Protein AF-A0A202E0D5-F1 (afdb_monomer_lite)

Secondary structure (DSSP, 8-state):
-----------------PPPPSEEEEEEEGGGTEEEEEEEEEEEEPSEEEEEEEE-TTS-B-GGG-EEEESSSTTTEEEEEEE--TT-SSEEEEEEEESS-EEEEEEEEEEE-SEEEEEEEEEEE-TTSSEEEEEEEEEEEE-SSS-EEEEEEEEEES----SS-HHHHHTPPPTTS-TTTHHHHHHHHHHHHHHHGGGSSS-------------------------------------TT-EEEEPSS-EEE-TTEEEEEEEEEEEEEE-EEEEEEEEEETTEEEEEEEEEEESSTTTT--SSPBPSEEEEEEEE-STT--EEEEEEEEE--B-TT-EEEEEE--TT-EEEEEEEEEEEEEEEE-TTS-EEEEEEEEEEEEEEE--SSS-EEEEEEEE-SSS-EEEEEEES--EEEE-SSSEEEEEEEE-TT-EEEEEEEEEEEEETTSPPTTTTTS-----------------------------------PPPGGG--HHHHHHHH-EEEEEEEEEEEHHHHHHHHHHHHHHH-TTS---EEEEE-PPPTTS-S---EEEEEEEEEEHHHHHHHHHHHTT-EEEEETTEEEEESSPPP-----GGGHHHHT-EEEEEEEEEEEHHHHHHHHHHHHHHH-TTS---EEEPPTT---EEEEEEEEEEHHHHHHHHHHHTT-EEEEETTEEEEE-

Foldseek 3Di:
DDDDDDDPPPDPPDAPPFDDFDEWAWEADAQQQKIKIKTKGKDFDDAFKDKYKFFDVQFLWQPVFKDKAWPPPRVFKDWDDWDDDPPDPRMIITIMHGNDGGIIMMIIITMFGQKHKFKEWEWEAEQQRFFIWIWIKMKIAHQRRDKDAQYWYKYKFFNDDDPDRSSCSSPDDDPPPDPVCVVVVVVVVVVVVVVVVVPPPPPDPDDDDDDDDDDDDDDDDDDDDDDDDDDDPPDPDCPPTIDMQTQPGTHMHGHPDMDMGTRDTATTQGKDWAKEWEDPDPVDIDIKIKIKHWQEVVRVHQPFKDHWHKYWYWYQPDPVRDTDTQAIFTWHTGHGGGMTMGIGDGPQWDKDKDFPDWDKADFDADPVGHTFKIKIKTKMKIKTFAQAQHKYKYWYKYFQLFQAKDKDKDFQQADWDDPDSGIIITIGIAGHRGMGMMMMIMIGIDGPPTPDSVPVPDDDPDPDDDDDDDDDDDDDDDDDDDDDDDDDDPDDDDDDPPPQAPVNVLLQPQWDAKDWFDQAALVVVQVVQQCSQLVRDPVSPGAAEKEDEDDPPPDDPDGQGDTDIDHGHGNNVVVVVSCVSSVWDWDDQHRHIYIYNDDDDRDDPDPLCVLQQPQWDAKDFFDQAWLVVVQVVQQVVQLVRDPVSPGAHEADDPPQTGGAGIIDGRGRRSVVNSSSLVRSVWDWDGHRRYIYTHD

Radius of gyration: 36.02 Å; chains: 1; bounding box: 94×92×116 Å

pLDDT: mean 73.27, std 20.81, range [25.7, 94.19]

Structure (mmCIF, N/CA/C/O backbone):
data_AF-A0A202E0D5-F1
#
_entry.id   AF-A0A202E0D5-F1
#
loop_
_atom_site.group_PDB
_atom_site.id
_atom_site.type_symbol
_atom_site.label_atom_id
_atom_site.label_alt_id
_atom_site.label_comp_id
_atom_site.label_asym_id
_atom_site.label_entity_id
_atom_site.label_seq_id
_atom_site.pdbx_PDB_ins_code
_atom_site.Cartn_x
_atom_site.Cartn_y
_atom_site.Cartn_z
_atom_site.occupancy
_atom_site.B_iso_or_equiv
_atom_site.auth_seq_id
_atom_site.auth_comp_id
_atom_site.auth_asym_id
_atom_site.auth_atom_id
_atom_site.pdbx_PDB_model_num
ATOM 1 N N . MET A 1 1 ? 56.183 -13.570 -66.631 1.00 36.91 1 MET A N 1
ATOM 2 C CA . MET A 1 1 ? 55.140 -14.220 -65.814 1.00 36.91 1 MET A CA 1
ATOM 3 C C . MET A 1 1 ? 55.372 -13.755 -64.382 1.00 36.91 1 MET A C 1
ATOM 5 O O . MET A 1 1 ? 56.262 -14.273 -63.726 1.00 36.91 1 MET A O 1
ATOM 9 N N . LEU A 1 2 ? 54.722 -12.657 -63.980 1.00 34.53 2 LEU A N 1
ATOM 10 C CA . LEU A 1 2 ? 54.832 -12.088 -62.631 1.00 34.53 2 LEU A CA 1
ATOM 11 C C . LEU A 1 2 ? 53.731 -12.739 -61.783 1.00 34.53 2 LEU A C 1
ATOM 13 O O . LEU A 1 2 ? 52.564 -12.677 -62.164 1.00 34.53 2 LEU A O 1
ATOM 17 N N . LEU A 1 3 ? 54.108 -13.411 -60.698 1.00 34.94 3 LEU A N 1
ATOM 18 C CA . LEU A 1 3 ? 53.180 -14.059 -59.774 1.00 34.94 3 LEU A CA 1
ATOM 19 C C . LEU A 1 3 ? 52.585 -12.977 -58.853 1.00 34.94 3 LEU A C 1
ATOM 21 O O . LEU A 1 3 ? 53.284 -12.439 -57.998 1.00 34.94 3 LEU A O 1
ATOM 25 N N . CYS A 1 4 ? 51.315 -12.622 -59.053 1.00 34.28 4 CYS A N 1
ATOM 26 C CA . CYS A 1 4 ? 50.566 -11.776 -58.125 1.00 34.28 4 CYS A CA 1
ATOM 27 C C . CYS A 1 4 ? 50.126 -12.620 -56.923 1.00 34.28 4 CYS A C 1
ATOM 29 O O . CYS A 1 4 ? 49.248 -13.471 -57.048 1.00 34.28 4 CYS A O 1
ATOM 31 N N . LEU A 1 5 ? 50.731 -12.376 -55.760 1.00 39.00 5 LEU A N 1
ATOM 32 C CA . LEU A 1 5 ? 50.193 -12.802 -54.471 1.00 39.00 5 LEU A CA 1
ATOM 33 C C . LEU A 1 5 ? 48.974 -11.930 -54.159 1.00 39.00 5 LEU A C 1
ATOM 35 O O . LEU A 1 5 ? 49.105 -10.728 -53.931 1.00 39.00 5 LEU A O 1
ATOM 39 N N . ALA A 1 6 ? 47.788 -12.533 -54.197 1.00 36.47 6 ALA A N 1
ATOM 40 C CA . ALA A 1 6 ? 46.568 -11.918 -53.704 1.00 36.47 6 ALA A CA 1
ATOM 41 C C . ALA A 1 6 ? 46.632 -11.884 -52.172 1.00 36.47 6 ALA A C 1
ATOM 43 O O . ALA A 1 6 ? 46.501 -12.909 -51.508 1.00 36.47 6 ALA A O 1
ATOM 44 N N . THR A 1 7 ? 46.867 -10.704 -51.609 1.00 34.22 7 THR A N 1
ATOM 45 C CA . THR A 1 7 ? 46.642 -10.439 -50.191 1.00 34.22 7 THR A CA 1
ATOM 46 C C . THR A 1 7 ? 45.137 -10.433 -49.937 1.00 34.22 7 THR A C 1
ATOM 48 O O . THR A 1 7 ? 44.410 -9.568 -50.423 1.00 34.22 7 THR A O 1
ATOM 51 N N . THR A 1 8 ? 44.651 -11.406 -49.171 1.00 38.12 8 THR A N 1
ATOM 52 C CA . THR A 1 8 ? 43.318 -11.361 -48.570 1.00 38.12 8 THR A CA 1
ATOM 53 C C . THR A 1 8 ? 43.279 -10.192 -47.592 1.00 38.12 8 THR A C 1
ATOM 55 O O . THR A 1 8 ? 43.806 -10.270 -46.485 1.00 38.12 8 THR A O 1
ATOM 58 N N . SER A 1 9 ? 42.694 -9.078 -48.027 1.00 32.88 9 SER A N 1
ATOM 59 C CA . SER A 1 9 ? 42.326 -7.975 -47.148 1.00 32.88 9 SER A CA 1
ATOM 60 C C . SER A 1 9 ? 41.236 -8.483 -46.203 1.00 32.88 9 SER A C 1
ATOM 62 O O . SER A 1 9 ? 40.102 -8.698 -46.625 1.00 32.88 9 SER A O 1
ATOM 64 N N . GLN A 1 10 ? 41.580 -8.723 -44.934 1.00 37.06 10 GLN A N 1
ATOM 65 C CA . GLN A 1 10 ? 40.569 -8.775 -43.885 1.00 37.06 10 GLN A CA 1
ATOM 66 C C . GLN A 1 10 ? 40.013 -7.360 -43.748 1.00 37.06 10 GLN A C 1
ATOM 68 O O . GLN A 1 10 ? 40.691 -6.444 -43.279 1.00 37.06 10 GLN A O 1
ATOM 73 N N . ALA A 1 11 ? 38.805 -7.170 -44.268 1.00 30.16 11 ALA A N 1
ATOM 74 C CA . ALA A 1 11 ? 38.086 -5.920 -44.155 1.00 30.16 11 ALA A CA 1
ATOM 75 C C . ALA A 1 11 ? 37.819 -5.654 -42.671 1.00 30.16 11 ALA A C 1
ATOM 77 O O . ALA A 1 11 ? 37.079 -6.385 -42.020 1.00 30.16 11 ALA A O 1
ATOM 78 N N . LYS A 1 12 ? 38.442 -4.598 -42.148 1.00 32.28 12 LYS A N 1
ATOM 79 C CA . LYS A 1 12 ? 38.106 -3.994 -40.863 1.00 32.28 12 LYS A CA 1
ATOM 80 C C . LYS A 1 12 ? 36.660 -3.507 -40.964 1.00 32.28 12 LYS A C 1
ATOM 82 O O . LYS A 1 12 ? 36.399 -2.495 -41.611 1.00 32.28 12 LYS A O 1
ATOM 87 N N . THR A 1 13 ? 35.716 -4.266 -40.421 1.00 37.81 13 THR A N 1
ATOM 88 C CA . THR A 1 13 ? 34.318 -3.849 -40.327 1.00 37.81 13 THR A CA 1
ATOM 89 C C . THR A 1 13 ? 34.242 -2.719 -39.310 1.00 37.81 13 THR A C 1
ATOM 91 O O . THR A 1 13 ? 34.441 -2.916 -38.116 1.00 37.81 13 THR A O 1
ATOM 94 N N . GLU A 1 14 ? 34.078 -1.510 -39.837 1.00 33.97 14 GLU A N 1
ATOM 95 C CA . GLU A 1 14 ? 33.863 -0.279 -39.089 1.00 33.97 14 GLU A CA 1
ATOM 96 C C . GLU A 1 14 ? 32.545 -0.337 -38.312 1.00 33.97 14 GLU A C 1
ATOM 98 O O . GLU A 1 14 ? 31.542 -0.858 -38.804 1.00 33.97 14 GLU A O 1
ATOM 103 N N . LEU A 1 15 ? 32.618 0.222 -37.105 1.00 36.03 15 LEU A N 1
ATOM 104 C CA . LEU A 1 15 ? 31.581 0.443 -36.106 1.00 36.03 15 LEU A CA 1
ATOM 105 C C . LEU A 1 15 ? 30.215 0.756 -36.745 1.00 36.03 15 LEU A C 1
ATOM 107 O O . LEU A 1 15 ? 29.966 1.879 -37.189 1.00 36.03 15 LEU A O 1
ATOM 111 N N . VAL A 1 16 ? 29.309 -0.224 -36.778 1.00 38.62 16 VAL A N 1
ATOM 112 C CA . VAL A 1 16 ? 27.894 0.071 -37.013 1.00 38.62 16 VAL A CA 1
ATOM 113 C C . VAL A 1 16 ? 27.391 0.676 -35.715 1.00 38.62 16 VAL A C 1
ATOM 115 O O . VAL A 1 16 ? 27.147 -0.034 -34.743 1.00 38.62 16 VAL A O 1
ATOM 118 N N . THR A 1 17 ? 27.300 2.006 -35.681 1.00 41.12 17 THR A N 1
ATOM 119 C CA . THR A 1 17 ? 26.513 2.718 -34.673 1.00 41.12 17 THR A CA 1
ATOM 120 C C . THR A 1 17 ? 25.181 2.005 -34.541 1.00 41.12 17 THR A C 1
ATOM 122 O O . THR A 1 17 ? 24.440 1.911 -35.523 1.00 41.12 17 THR A O 1
ATOM 125 N N . VAL A 1 18 ? 24.920 1.467 -33.353 1.00 53.09 18 VAL A N 1
ATOM 126 C CA . VAL A 1 18 ? 23.698 0.732 -33.061 1.00 53.09 18 VAL A CA 1
ATOM 127 C C . VAL A 1 18 ? 22.500 1.604 -33.477 1.00 53.09 18 VAL A C 1
ATOM 129 O O . VAL A 1 18 ? 22.399 2.747 -33.017 1.00 53.09 18 VAL A O 1
ATOM 132 N N . PRO A 1 19 ? 21.625 1.128 -34.378 1.00 55.88 19 PRO A N 1
ATOM 133 C CA . PRO A 1 19 ? 20.444 1.878 -34.785 1.00 55.88 19 PRO A CA 1
ATOM 134 C C . PRO A 1 19 ? 19.516 2.131 -33.591 1.00 55.88 19 PRO A C 1
ATOM 136 O O . PRO A 1 19 ? 19.552 1.419 -32.585 1.00 55.88 19 PRO A O 1
ATOM 139 N N . LYS A 1 20 ? 18.692 3.182 -33.688 1.00 59.00 20 LYS A N 1
ATOM 140 C CA . LYS A 1 20 ? 17.724 3.526 -32.636 1.00 59.00 20 LYS A CA 1
ATOM 141 C C . LYS A 1 20 ? 16.788 2.342 -32.373 1.00 59.00 20 LYS A C 1
ATOM 143 O O . LYS A 1 20 ? 16.295 1.734 -33.315 1.00 59.00 20 LYS A O 1
ATOM 148 N N . ARG A 1 21 ? 16.531 2.072 -31.090 1.00 70.75 21 ARG A N 1
ATOM 149 C CA . ARG A 1 21 ? 15.566 1.070 -30.612 1.00 70.75 21 ARG A CA 1
ATOM 150 C C . ARG A 1 21 ? 14.203 1.325 -31.248 1.00 70.75 21 ARG A C 1
ATOM 152 O O . ARG A 1 21 ? 13.722 2.459 -31.213 1.00 70.75 21 ARG A O 1
ATOM 159 N N . GLU A 1 22 ? 13.592 0.295 -31.821 1.00 69.00 22 GLU A N 1
ATOM 160 C CA . GLU A 1 22 ? 12.282 0.429 -32.469 1.00 69.00 22 GLU A CA 1
ATOM 161 C C . GLU A 1 22 ? 11.148 0.019 -31.527 1.00 69.00 22 GLU A C 1
ATOM 163 O O . GLU A 1 22 ? 10.071 0.625 -31.524 1.00 69.00 22 GLU A O 1
ATOM 168 N N . ASN A 1 23 ? 11.386 -1.002 -30.701 1.00 82.25 23 ASN A N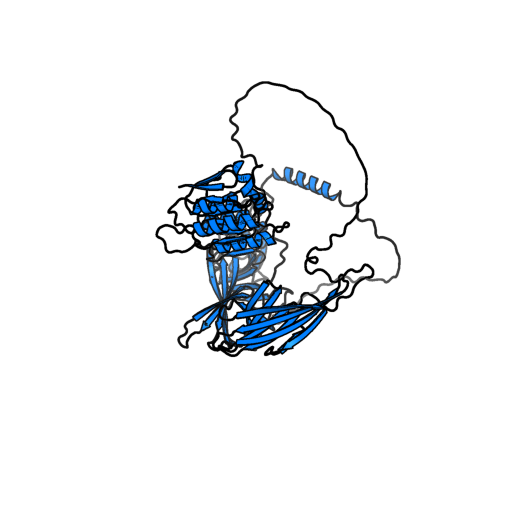 1
ATOM 169 C CA . ASN A 1 23 ? 10.377 -1.544 -29.808 1.00 82.25 23 ASN A CA 1
ATOM 170 C C . ASN A 1 23 ? 11.032 -2.164 -28.573 1.00 82.25 23 ASN A C 1
ATOM 172 O O . ASN A 1 23 ? 11.761 -3.145 -28.688 1.00 82.25 23 ASN A O 1
ATOM 176 N N . VAL A 1 24 ? 10.746 -1.591 -27.407 1.00 90.88 24 VAL A N 1
ATOM 177 C CA . VAL A 1 24 ? 11.239 -2.078 -26.120 1.00 90.88 24 VAL A CA 1
ATOM 178 C C . VAL A 1 24 ? 10.057 -2.574 -25.305 1.00 90.88 24 VAL A C 1
ATOM 180 O O . VAL A 1 24 ? 9.027 -1.908 -25.217 1.00 90.88 24 VAL A O 1
ATOM 183 N N . GLN A 1 25 ? 10.215 -3.729 -24.680 1.00 93.88 25 GLN A N 1
ATOM 184 C CA . GLN A 1 25 ? 9.304 -4.227 -23.666 1.00 93.88 25 GLN A CA 1
ATOM 185 C C . GLN A 1 25 ? 10.065 -4.373 -22.352 1.00 93.88 25 GLN A C 1
ATOM 187 O O . GLN A 1 25 ? 11.123 -4.997 -22.318 1.00 93.88 25 GLN A O 1
ATOM 192 N N . LEU A 1 26 ? 9.515 -3.792 -21.290 1.00 93.50 26 LEU A N 1
ATOM 193 C CA . LEU A 1 26 ? 10.028 -3.885 -19.928 1.00 93.50 26 LEU A CA 1
ATOM 194 C C . LEU A 1 26 ? 9.085 -4.769 -19.126 1.00 93.50 26 LEU A C 1
ATOM 196 O O . LEU A 1 26 ? 7.892 -4.483 -19.082 1.00 93.50 26 LEU A O 1
ATOM 200 N N . THR A 1 27 ? 9.604 -5.821 -18.502 1.00 92.75 27 THR A N 1
ATOM 201 C CA . THR A 1 27 ? 8.860 -6.629 -17.529 1.00 92.75 27 THR A CA 1
ATOM 202 C C . THR A 1 27 ? 9.533 -6.495 -16.174 1.00 92.75 27 THR A C 1
ATOM 204 O O . THR A 1 27 ? 10.649 -6.980 -16.011 1.00 92.75 27 THR A O 1
ATOM 207 N N . ILE A 1 28 ? 8.885 -5.794 -15.245 1.00 90.31 28 ILE A N 1
ATOM 208 C CA . ILE A 1 28 ? 9.479 -5.339 -13.982 1.00 90.31 28 ILE A CA 1
ATOM 209 C C . ILE A 1 28 ? 9.051 -6.262 -12.833 1.00 90.31 28 ILE A C 1
ATOM 211 O O . ILE A 1 28 ? 7.853 -6.456 -12.605 1.00 90.31 28 ILE A O 1
ATOM 215 N N . TYR A 1 29 ? 10.033 -6.777 -12.095 1.00 86.62 29 TYR A N 1
ATOM 216 C CA . TYR A 1 29 ? 9.900 -7.670 -10.946 1.00 86.62 29 TYR A CA 1
ATOM 217 C C . TYR A 1 29 ? 10.408 -6.945 -9.691 1.00 86.62 29 TYR A C 1
ATOM 219 O O . TYR A 1 29 ? 11.611 -6.853 -9.448 1.00 86.62 29 TYR A O 1
ATOM 227 N N . ASN A 1 30 ? 9.486 -6.426 -8.878 1.00 78.81 30 ASN A N 1
ATOM 228 C CA . ASN A 1 30 ? 9.847 -5.621 -7.706 1.00 78.81 30 ASN A CA 1
ATOM 229 C C . ASN A 1 30 ? 10.622 -6.402 -6.637 1.00 78.81 30 ASN A C 1
ATOM 231 O O . ASN A 1 30 ? 11.492 -5.830 -5.993 1.00 78.81 30 ASN A O 1
ATOM 235 N N . ALA A 1 31 ? 10.311 -7.685 -6.436 1.00 68.94 31 ALA A N 1
ATOM 236 C CA . ALA A 1 31 ? 10.837 -8.465 -5.314 1.00 68.94 31 ALA A CA 1
ATOM 237 C C . ALA A 1 31 ? 12.366 -8.670 -5.334 1.00 68.94 31 ALA A C 1
ATOM 239 O O . ALA A 1 31 ? 12.936 -9.002 -4.302 1.00 68.94 31 ALA A O 1
ATOM 240 N N . ALA A 1 32 ? 13.033 -8.466 -6.475 1.00 66.12 32 ALA A N 1
ATOM 241 C CA . ALA A 1 32 ? 14.479 -8.670 -6.599 1.00 66.12 32 ALA A CA 1
ATOM 242 C C . ALA A 1 32 ? 15.202 -7.579 -7.405 1.00 66.12 32 ALA A C 1
ATOM 244 O O . ALA A 1 32 ? 16.278 -7.843 -7.939 1.00 66.12 32 ALA A O 1
ATOM 245 N N . ASP A 1 33 ? 14.595 -6.390 -7.540 1.00 81.81 33 ASP A N 1
ATOM 246 C CA . ASP A 1 33 ? 15.093 -5.299 -8.401 1.00 81.81 33 ASP A CA 1
ATOM 247 C C . ASP A 1 33 ? 15.536 -5.807 -9.790 1.00 81.81 33 ASP A C 1
ATOM 249 O O . ASP A 1 33 ? 16.622 -5.523 -10.297 1.00 81.81 33 ASP A O 1
ATOM 253 N N . LEU A 1 34 ? 14.684 -6.640 -10.392 1.00 85.38 34 LEU A N 1
ATOM 254 C CA . LEU A 1 34 ? 14.945 -7.322 -11.653 1.00 85.38 34 LEU A CA 1
ATOM 255 C C . LEU A 1 34 ? 13.984 -6.780 -12.708 1.00 85.38 34 LEU A C 1
ATOM 257 O O . LEU A 1 34 ? 12.773 -6.759 -12.518 1.00 85.38 34 LEU A O 1
ATOM 261 N N . THR A 1 35 ? 14.497 -6.393 -13.869 1.00 91.62 35 THR A N 1
ATOM 262 C CA . THR A 1 35 ? 13.675 -6.069 -15.036 1.00 91.62 35 THR A CA 1
ATOM 263 C C . THR A 1 35 ? 14.174 -6.813 -16.260 1.00 91.62 35 THR A C 1
ATOM 265 O O . THR A 1 35 ? 15.313 -6.642 -16.685 1.00 91.62 35 THR A O 1
ATOM 268 N N . LEU A 1 36 ? 13.300 -7.613 -16.868 1.00 92.50 36 LEU A N 1
ATOM 269 C CA . LEU A 1 36 ? 13.554 -8.229 -18.165 1.00 92.50 36 LEU A CA 1
ATOM 270 C C . LEU A 1 36 ? 13.283 -7.207 -19.266 1.00 92.50 36 LEU A C 1
ATOM 272 O O . LEU A 1 36 ? 12.149 -6.748 -19.439 1.00 92.50 36 LEU A O 1
ATOM 276 N N . VAL A 1 37 ? 14.315 -6.893 -20.038 1.00 93.62 37 VAL A N 1
ATOM 277 C CA . VAL A 1 37 ? 14.221 -6.035 -21.214 1.00 93.62 37 VAL A CA 1
ATOM 278 C C . VAL A 1 37 ? 14.235 -6.907 -22.459 1.00 93.62 37 VAL A C 1
ATOM 280 O O . VAL A 1 37 ? 15.146 -7.706 -22.648 1.00 93.62 37 VAL A O 1
ATOM 283 N N . ARG A 1 38 ? 13.237 -6.731 -23.329 1.00 93.62 38 ARG A N 1
ATOM 284 C CA . ARG A 1 38 ? 13.239 -7.262 -24.700 1.00 93.62 38 ARG A CA 1
ATOM 285 C C . ARG A 1 38 ? 13.268 -6.093 -25.666 1.00 93.62 38 ARG A C 1
ATOM 287 O O . ARG A 1 38 ? 12.310 -5.324 -25.746 1.00 93.62 38 ARG A O 1
ATOM 294 N N . ASP A 1 39 ? 14.369 -5.950 -26.382 1.00 90.62 39 ASP A N 1
ATOM 295 C CA . ASP A 1 39 ? 14.627 -4.849 -27.302 1.00 90.62 39 ASP A CA 1
ATOM 296 C C . ASP A 1 39 ? 14.708 -5.370 -28.736 1.00 90.62 39 ASP A C 1
ATOM 298 O O . ASP A 1 39 ? 15.543 -6.215 -29.058 1.00 90.62 39 ASP A O 1
ATOM 302 N N . LYS A 1 40 ? 13.838 -4.864 -29.611 1.00 90.19 40 LYS A N 1
ATOM 303 C CA . LYS A 1 40 ? 13.846 -5.197 -31.036 1.00 90.19 40 LYS A CA 1
ATOM 304 C C . LYS A 1 40 ? 14.532 -4.105 -31.840 1.00 90.19 40 LYS A C 1
ATOM 306 O O . LYS A 1 40 ? 14.161 -2.926 -31.769 1.00 90.19 40 LYS A O 1
ATOM 311 N N . ARG A 1 41 ? 15.512 -4.523 -32.643 1.00 87.94 41 ARG A N 1
ATOM 312 C CA . ARG A 1 41 ? 16.338 -3.642 -33.473 1.00 87.94 41 ARG A CA 1
ATOM 313 C C . ARG A 1 41 ? 16.551 -4.224 -34.861 1.00 87.94 41 ARG A C 1
ATOM 315 O O . ARG A 1 41 ? 16.828 -5.411 -35.006 1.00 87.94 41 ARG A O 1
ATOM 322 N N . THR A 1 42 ? 16.533 -3.361 -35.866 1.00 88.69 42 THR A N 1
ATOM 323 C CA . THR A 1 42 ? 16.877 -3.719 -37.243 1.00 88.69 42 THR A CA 1
ATOM 324 C C . THR A 1 42 ? 18.364 -3.488 -37.479 1.00 88.69 42 THR A C 1
ATOM 326 O O . THR A 1 42 ? 18.839 -2.361 -37.374 1.00 88.69 42 THR A O 1
ATOM 329 N N . LEU A 1 43 ? 19.122 -4.538 -37.801 1.00 88.00 43 LEU A N 1
ATOM 330 C CA . LEU A 1 43 ? 20.555 -4.462 -38.091 1.00 88.00 43 LEU A CA 1
ATOM 331 C C . LEU A 1 43 ? 20.825 -4.803 -39.557 1.00 88.00 43 LEU A C 1
ATOM 333 O O . LEU A 1 43 ? 20.30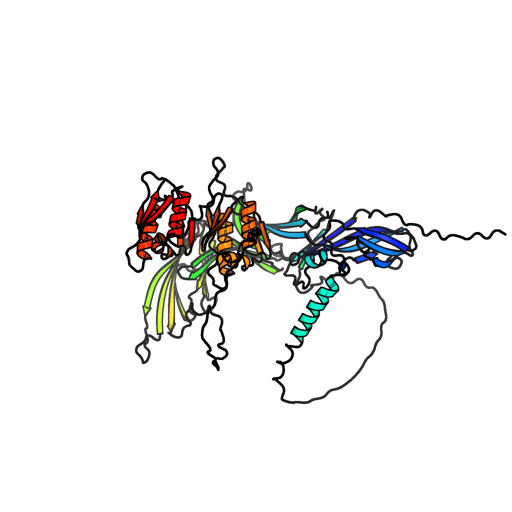0 -5.774 -40.096 1.00 88.00 43 LEU A O 1
ATOM 337 N N . THR A 1 44 ? 21.690 -4.033 -40.215 1.00 90.06 44 THR A N 1
ATOM 338 C CA . THR A 1 44 ? 22.125 -4.339 -41.584 1.00 90.06 44 THR A CA 1
ATOM 339 C C . THR A 1 44 ? 23.317 -5.293 -41.559 1.00 90.06 44 THR A C 1
ATOM 341 O O . THR A 1 44 ? 24.409 -4.918 -41.130 1.00 90.06 44 THR A O 1
ATOM 344 N N . LEU A 1 45 ? 23.133 -6.510 -42.070 1.00 89.94 45 LEU A N 1
ATOM 345 C CA . LEU A 1 45 ? 24.184 -7.522 -42.160 1.00 89.94 45 LEU A CA 1
ATOM 346 C C . LEU A 1 45 ? 24.774 -7.597 -43.568 1.00 89.94 45 LEU A C 1
ATOM 348 O O . LEU A 1 45 ? 24.083 -7.449 -44.580 1.00 89.94 45 LEU A O 1
ATOM 352 N N . LYS A 1 46 ? 26.070 -7.902 -43.640 1.00 91.38 46 LYS A N 1
ATOM 353 C CA . LYS A 1 46 ? 26.731 -8.347 -44.870 1.00 91.38 46 LYS A CA 1
ATOM 354 C C . LYS A 1 46 ? 26.797 -9.868 -44.882 1.00 91.38 46 LYS A C 1
ATOM 356 O O . LYS A 1 46 ? 26.858 -10.507 -43.836 1.00 91.38 46 LYS A O 1
ATOM 361 N N . LYS A 1 47 ? 26.861 -10.452 -46.077 1.00 90.69 47 LYS A N 1
ATOM 362 C CA . LYS A 1 47 ? 27.128 -11.884 -46.217 1.00 90.69 47 LYS A CA 1
ATOM 363 C C . LYS A 1 47 ? 28.524 -12.212 -45.669 1.00 90.69 47 LYS A C 1
ATOM 365 O O . LYS A 1 47 ? 29.492 -11.556 -46.050 1.00 90.69 47 LYS A O 1
ATOM 370 N N . GLY A 1 48 ? 28.624 -13.243 -44.838 1.00 89.69 48 GLY A N 1
ATOM 371 C CA . GLY A 1 48 ? 29.827 -13.633 -44.106 1.00 89.69 48 GLY A CA 1
ATOM 372 C C . GLY A 1 48 ? 29.758 -13.238 -42.631 1.00 89.69 48 GLY A C 1
ATOM 373 O O . GLY A 1 48 ? 28.675 -13.079 -42.071 1.00 89.69 48 GLY A O 1
ATOM 374 N N . THR A 1 49 ? 30.922 -13.105 -42.007 1.00 89.06 49 THR A N 1
ATOM 375 C CA . THR A 1 49 ? 31.058 -12.779 -40.586 1.00 89.06 49 THR A CA 1
ATOM 376 C C . THR A 1 49 ? 30.904 -11.278 -40.350 1.00 89.06 49 THR A C 1
ATOM 378 O O . THR A 1 49 ? 31.602 -10.460 -40.953 1.00 89.06 49 THR A O 1
ATOM 381 N N . ASN A 1 50 ? 30.004 -10.915 -39.446 1.00 88.75 50 ASN A N 1
ATOM 382 C CA . ASN A 1 50 ? 29.755 -9.558 -38.982 1.00 88.75 50 ASN A CA 1
ATOM 383 C C . ASN A 1 50 ? 30.132 -9.492 -37.503 1.00 88.75 50 ASN A C 1
ATOM 385 O O . ASN A 1 50 ? 29.817 -10.404 -36.746 1.00 88.75 50 ASN A O 1
ATOM 389 N N . ARG A 1 51 ? 30.801 -8.417 -37.087 1.00 88.19 51 ARG A N 1
ATOM 390 C CA . ARG A 1 51 ? 31.105 -8.166 -35.675 1.00 88.19 51 ARG A CA 1
ATOM 391 C C . ARG A 1 51 ? 30.264 -6.995 -35.206 1.00 88.19 51 ARG A C 1
ATOM 393 O O . ARG A 1 51 ? 30.324 -5.931 -35.822 1.00 88.19 51 ARG A O 1
ATOM 400 N N . LEU A 1 52 ? 29.492 -7.209 -34.151 1.00 87.19 52 LEU A N 1
ATOM 401 C CA . LEU A 1 52 ? 28.655 -6.194 -33.532 1.00 87.19 52 LEU A CA 1
ATOM 402 C C . LEU A 1 52 ? 29.141 -5.945 -32.107 1.00 87.19 52 LEU A C 1
ATOM 404 O O . LEU A 1 52 ? 29.292 -6.874 -31.320 1.00 87.19 52 LEU A O 1
ATOM 408 N N . GLU A 1 53 ? 29.365 -4.679 -31.785 1.00 86.69 53 GLU A N 1
ATOM 409 C CA . GLU A 1 53 ? 29.728 -4.244 -30.442 1.00 86.69 53 GLU A CA 1
ATOM 410 C C . GLU A 1 53 ? 28.474 -3.732 -29.726 1.00 86.69 53 GLU A C 1
ATOM 412 O O . GLU A 1 53 ? 27.777 -2.847 -30.227 1.00 86.69 53 GLU A O 1
ATOM 417 N N . PHE A 1 54 ? 28.185 -4.296 -28.556 1.00 85.62 54 PHE A N 1
ATOM 418 C CA . PHE A 1 54 ? 27.094 -3.886 -27.682 1.00 85.62 54 PHE A CA 1
ATOM 419 C C . PHE A 1 54 ? 27.690 -3.373 -26.372 1.00 85.62 54 PHE A C 1
ATOM 421 O O . PHE A 1 54 ? 28.203 -4.152 -25.571 1.00 85.62 54 PHE A O 1
ATOM 428 N N . SER A 1 55 ? 27.667 -2.054 -26.180 1.00 84.94 55 SER A N 1
ATOM 429 C CA . SER A 1 55 ? 28.142 -1.408 -24.956 1.00 84.94 55 SER A CA 1
ATOM 430 C C . SER A 1 55 ? 26.970 -0.879 -24.144 1.00 84.94 55 SER A C 1
ATOM 432 O O . SER A 1 55 ? 26.060 -0.272 -24.705 1.00 84.94 55 SER A O 1
ATOM 434 N N . TRP A 1 56 ? 27.035 -1.071 -22.829 1.00 83.56 56 TRP A N 1
ATOM 435 C CA . TRP A 1 56 ? 26.050 -0.586 -21.859 1.00 83.56 56 TRP A CA 1
ATOM 436 C C . TRP A 1 56 ? 26.718 0.223 -20.744 1.00 83.56 56 TRP A C 1
ATOM 438 O O . TRP A 1 56 ? 26.404 0.114 -19.560 1.00 83.56 56 TRP A O 1
ATOM 448 N N . ALA A 1 57 ? 27.713 1.030 -21.115 1.00 75.56 57 ALA A N 1
ATOM 449 C CA . ALA A 1 57 ? 28.381 1.911 -20.170 1.00 75.56 57 ALA A CA 1
ATOM 450 C C . ALA A 1 57 ? 27.352 2.811 -19.460 1.00 75.56 57 ALA A C 1
ATOM 452 O O . ALA A 1 57 ? 26.639 3.574 -20.111 1.00 75.56 57 ALA A O 1
ATOM 453 N N . ASN A 1 58 ? 27.333 2.741 -18.124 1.00 75.31 58 ASN A N 1
ATOM 454 C CA . ASN A 1 58 ? 26.388 3.419 -17.229 1.00 75.31 58 ASN A CA 1
ATOM 455 C C . ASN A 1 58 ? 24.968 2.841 -17.199 1.00 75.31 58 ASN A C 1
ATOM 457 O O . ASN A 1 58 ? 24.084 3.521 -16.702 1.00 75.31 58 ASN A O 1
ATOM 461 N N . THR A 1 59 ? 24.744 1.618 -17.679 1.00 81.44 59 THR A N 1
ATOM 462 C CA . THR A 1 59 ? 23.481 0.895 -17.480 1.00 81.44 59 THR A CA 1
ATOM 463 C C . THR A 1 59 ? 23.722 -0.324 -16.599 1.00 81.44 59 THR A C 1
ATOM 465 O O . THR A 1 59 ? 24.718 -1.027 -16.771 1.00 81.44 59 THR A O 1
ATOM 468 N N . LEU A 1 60 ? 22.820 -0.590 -15.660 1.00 82.06 60 LEU A N 1
ATOM 469 C CA . LEU A 1 60 ? 22.897 -1.740 -14.759 1.00 82.06 60 LEU A CA 1
ATOM 470 C C . LEU A 1 60 ? 22.384 -3.003 -15.465 1.00 82.06 60 LEU A C 1
ATOM 472 O O . LEU A 1 60 ? 21.286 -3.459 -15.172 1.00 82.06 60 LEU A O 1
ATOM 476 N N . ILE A 1 61 ? 23.122 -3.513 -16.456 1.00 85.81 61 ILE A N 1
ATOM 477 C CA . ILE A 1 61 ? 22.794 -4.763 -17.168 1.00 85.81 61 ILE A CA 1
ATOM 478 C C . ILE A 1 61 ? 23.616 -5.913 -16.593 1.00 85.81 61 ILE A C 1
ATOM 480 O O . ILE A 1 61 ? 24.835 -5.787 -16.462 1.00 85.81 61 ILE A O 1
ATOM 484 N N . ASP A 1 62 ? 22.965 -7.047 -16.341 1.00 84.56 62 ASP A N 1
ATOM 485 C CA . ASP A 1 62 ? 23.648 -8.302 -16.034 1.00 84.56 62 ASP A CA 1
ATOM 486 C C . ASP A 1 62 ? 24.227 -8.925 -17.323 1.00 84.56 62 ASP A C 1
ATOM 488 O O . ASP A 1 62 ? 23.463 -9.370 -18.189 1.00 84.56 62 ASP A O 1
ATOM 492 N N . PRO A 1 63 ? 25.564 -8.998 -17.477 1.00 82.81 63 PRO A N 1
ATOM 493 C CA . PRO A 1 63 ? 26.186 -9.574 -18.666 1.00 82.81 63 PRO A CA 1
ATOM 494 C C . PRO A 1 63 ? 25.871 -11.061 -18.861 1.00 82.81 63 PRO A C 1
ATOM 496 O O . PRO A 1 63 ? 25.894 -11.539 -19.992 1.00 82.81 63 PRO A O 1
ATOM 499 N N . THR A 1 64 ? 25.587 -11.820 -17.803 1.00 83.00 64 THR A N 1
ATOM 500 C CA . THR A 1 64 ? 25.313 -13.262 -17.930 1.00 83.00 64 THR A CA 1
ATOM 501 C C . THR A 1 64 ? 23.950 -13.546 -18.564 1.00 83.00 64 THR A C 1
ATOM 503 O O . THR A 1 64 ? 23.751 -14.603 -19.156 1.00 83.00 64 THR A O 1
ATOM 506 N N . SER A 1 65 ? 23.052 -12.558 -18.532 1.00 87.56 65 SER A N 1
ATOM 507 C CA . SER A 1 65 ? 21.699 -12.628 -19.088 1.00 87.56 65 SER A CA 1
ATOM 508 C C . SER A 1 65 ? 21.577 -12.185 -20.552 1.00 87.56 65 SER A C 1
ATOM 510 O O . SER A 1 65 ? 20.500 -12.290 -21.138 1.00 87.56 65 SER A O 1
ATOM 512 N N . LEU A 1 66 ? 22.649 -11.639 -21.141 1.00 89.44 66 LEU A N 1
ATOM 513 C CA . LEU A 1 66 ? 22.601 -11.000 -22.454 1.00 89.44 66 LEU A CA 1
ATOM 514 C C . LEU A 1 66 ? 22.460 -12.035 -23.578 1.00 89.44 66 LEU A C 1
ATOM 516 O O . LEU A 1 66 ? 23.400 -12.753 -23.916 1.00 89.44 66 LEU A O 1
ATOM 520 N N . GLU A 1 67 ? 21.304 -12.031 -24.229 1.00 90.38 67 GLU A N 1
ATOM 521 C CA . GLU A 1 67 ? 20.979 -12.887 -25.363 1.00 90.38 67 GLU A CA 1
ATOM 522 C C . GLU A 1 67 ? 20.558 -12.042 -26.576 1.00 90.38 67 GLU A C 1
ATOM 524 O O . GLU A 1 67 ? 19.960 -10.976 -26.447 1.00 90.38 67 GLU A O 1
ATOM 529 N N . MET A 1 68 ? 20.843 -12.520 -27.785 1.00 90.31 68 MET A N 1
ATOM 530 C CA . MET A 1 68 ? 20.351 -11.952 -29.035 1.00 90.31 68 MET A CA 1
ATOM 531 C C . MET A 1 68 ? 19.868 -13.093 -29.920 1.00 90.31 68 MET A C 1
ATOM 533 O O . MET A 1 68 ? 20.481 -14.157 -29.954 1.00 90.31 68 MET A O 1
ATOM 537 N N . LYS A 1 69 ? 18.776 -12.869 -30.652 1.00 91.56 69 LYS A N 1
ATOM 538 C CA . LYS A 1 69 ? 18.216 -13.819 -31.617 1.00 91.56 69 LYS A CA 1
ATOM 539 C C . LYS A 1 69 ? 17.722 -13.084 -32.866 1.00 91.56 69 LYS A C 1
ATOM 541 O O . LYS A 1 69 ? 17.086 -12.037 -32.731 1.00 91.56 69 LYS A O 1
ATOM 546 N N . PRO A 1 70 ? 17.977 -13.591 -34.085 1.00 92.38 70 PRO A N 1
ATOM 547 C CA . PRO A 1 70 ? 17.341 -13.052 -35.282 1.00 92.38 70 PRO A CA 1
ATOM 548 C C . PRO A 1 70 ? 15.836 -13.365 -35.256 1.00 92.38 70 PRO A C 1
ATOM 550 O O . PRO A 1 70 ? 15.432 -14.486 -34.968 1.00 92.38 70 PRO A O 1
ATOM 553 N N . ILE A 1 71 ? 14.990 -12.388 -35.571 1.00 90.25 71 ILE A N 1
ATOM 554 C CA . ILE A 1 71 ? 13.537 -12.567 -35.733 1.00 90.25 71 ILE A CA 1
ATOM 555 C C . ILE A 1 71 ? 13.240 -12.938 -37.188 1.00 90.25 71 ILE A C 1
ATOM 557 O O . ILE A 1 71 ? 12.527 -13.902 -37.464 1.00 90.25 71 ILE A O 1
ATOM 561 N N . THR A 1 72 ? 13.834 -12.200 -38.125 1.00 90.06 72 THR A N 1
ATOM 562 C CA . THR A 1 72 ? 13.760 -12.456 -39.571 1.00 90.06 72 THR A CA 1
ATOM 563 C C . THR A 1 72 ? 14.981 -13.244 -40.043 1.00 90.06 72 THR A C 1
ATOM 565 O O . THR A 1 72 ? 16.045 -13.137 -39.446 1.00 90.06 72 THR A O 1
ATOM 568 N N . HIS A 1 73 ? 14.869 -14.000 -41.139 1.00 89.12 73 HIS A N 1
ATOM 569 C CA . HIS A 1 73 ? 16.000 -14.738 -41.730 1.00 89.12 73 HIS A CA 1
ATOM 570 C C . HIS A 1 73 ? 16.713 -15.721 -40.772 1.00 89.12 73 HIS A C 1
ATOM 572 O O . HIS A 1 73 ? 17.889 -16.022 -40.960 1.00 89.12 73 HIS A O 1
ATOM 578 N N . GLN A 1 74 ? 15.993 -16.287 -39.794 1.00 88.19 74 GLN A N 1
ATOM 579 C CA . GLN A 1 74 ? 16.521 -17.213 -38.772 1.00 88.19 74 GLN A CA 1
ATOM 580 C C . GLN A 1 74 ? 17.319 -18.401 -39.333 1.00 88.19 74 GLN A C 1
ATOM 582 O O . GLN A 1 74 ? 18.273 -18.855 -38.719 1.00 88.19 74 GLN A O 1
ATOM 587 N N . LYS A 1 75 ? 16.960 -18.905 -40.523 1.00 89.88 75 LYS A N 1
ATOM 588 C CA . LYS A 1 75 ? 17.670 -20.025 -41.176 1.00 89.88 75 LYS A CA 1
ATOM 589 C C . LYS A 1 75 ? 18.976 -19.603 -41.870 1.00 89.88 75 LYS A C 1
ATOM 591 O O . LYS A 1 75 ? 19.790 -20.447 -42.251 1.00 89.88 75 LYS A O 1
ATOM 596 N N . GLU A 1 76 ? 19.154 -18.305 -42.102 1.00 88.94 76 GLU A N 1
ATOM 597 C CA . GLU A 1 76 ? 20.266 -17.730 -42.862 1.00 88.94 76 GLU A CA 1
ATOM 598 C C . GLU A 1 76 ? 21.259 -16.965 -41.985 1.00 88.94 76 GLU A C 1
ATOM 600 O O . GLU A 1 76 ? 22.390 -16.752 -42.423 1.00 88.94 76 GLU A O 1
ATOM 605 N N . VAL A 1 77 ? 20.858 -16.571 -40.778 1.00 89.62 77 VAL A N 1
ATOM 606 C CA . VAL A 1 77 ? 21.664 -15.806 -39.825 1.00 89.62 77 VAL A CA 1
ATOM 607 C C . VAL A 1 77 ? 21.924 -16.666 -38.600 1.00 89.62 77 VAL A C 1
ATOM 609 O O . VAL A 1 77 ? 20.987 -17.117 -37.954 1.00 89.62 77 VAL A O 1
ATOM 612 N N . ASP A 1 78 ? 23.198 -16.862 -38.291 1.00 89.25 78 ASP A N 1
ATOM 613 C CA . ASP A 1 78 ? 23.662 -17.653 -37.162 1.00 89.25 78 ASP A CA 1
ATOM 614 C C . ASP A 1 78 ? 24.525 -16.799 -36.231 1.00 89.25 78 ASP A C 1
ATOM 616 O O . ASP A 1 78 ? 25.325 -15.967 -36.673 1.00 89.25 78 ASP A O 1
ATOM 620 N N . ILE A 1 79 ? 24.350 -17.003 -34.934 1.00 88.56 79 ILE A N 1
ATOM 621 C CA . ILE A 1 79 ? 25.085 -16.310 -33.885 1.00 88.56 79 ILE A CA 1
ATOM 622 C C . ILE A 1 79 ? 26.204 -17.243 -33.449 1.00 88.56 79 ILE A C 1
ATOM 624 O O . ILE A 1 79 ? 25.962 -18.265 -32.819 1.00 88.56 79 ILE A O 1
ATOM 628 N N . ALA A 1 80 ? 27.439 -16.890 -33.796 1.00 85.06 80 ALA A N 1
ATOM 629 C CA . ALA A 1 80 ? 28.579 -17.762 -33.564 1.00 85.06 80 ALA A CA 1
ATOM 630 C C . ALA A 1 80 ? 29.065 -17.695 -32.115 1.00 85.06 80 ALA A C 1
ATOM 632 O O . ALA A 1 80 ? 29.272 -18.727 -31.484 1.00 85.06 80 ALA A O 1
ATOM 633 N N . VAL A 1 81 ? 29.287 -16.483 -31.598 1.00 85.56 81 VAL A N 1
ATOM 634 C CA . VAL A 1 81 ? 29.802 -16.298 -30.238 1.00 85.56 81 VAL A CA 1
ATOM 635 C C . VAL A 1 81 ? 29.488 -14.907 -29.694 1.00 85.56 81 VAL A C 1
ATOM 637 O O . VAL A 1 81 ? 29.486 -13.920 -30.434 1.00 85.56 81 VAL A O 1
ATOM 640 N N . LEU A 1 82 ? 29.289 -14.840 -28.378 1.00 88.44 82 LEU A N 1
ATOM 641 C CA . LEU A 1 82 ? 29.347 -13.626 -27.573 1.00 88.44 82 LEU A CA 1
ATOM 642 C C . LEU A 1 82 ? 30.635 -13.653 -26.748 1.00 88.44 82 LEU A C 1
ATOM 644 O O . LEU A 1 82 ? 30.863 -14.575 -25.972 1.00 88.44 82 LEU A O 1
ATOM 648 N N . THR A 1 83 ? 31.508 -12.667 -26.943 1.00 86.75 83 THR A N 1
ATOM 649 C CA . THR A 1 83 ? 32.774 -12.553 -26.206 1.00 86.75 83 THR A CA 1
ATOM 650 C C . THR A 1 83 ? 32.815 -11.265 -25.396 1.00 86.75 83 THR A C 1
ATOM 652 O O . THR A 1 83 ? 32.532 -10.188 -25.926 1.00 86.75 83 THR A O 1
ATOM 655 N N . TYR A 1 84 ? 33.248 -11.370 -24.140 1.00 87.19 84 TYR A N 1
ATOM 656 C CA . TYR A 1 84 ? 33.515 -10.240 -23.249 1.00 87.19 84 TYR A CA 1
ATOM 657 C C . TYR A 1 84 ? 35.020 -9.943 -23.228 1.00 87.19 84 TYR A C 1
ATOM 659 O O . TYR A 1 84 ? 35.796 -10.770 -22.741 1.00 87.19 84 TYR A O 1
ATOM 667 N N . PRO A 1 85 ? 35.485 -8.813 -23.794 1.00 85.12 85 PRO A N 1
ATOM 668 C CA . PRO A 1 85 ? 36.909 -8.511 -23.836 1.00 85.12 85 PRO A CA 1
ATOM 669 C C . PRO A 1 85 ? 37.493 -8.328 -22.425 1.00 85.12 85 PRO A C 1
ATOM 671 O O . PRO A 1 85 ? 36.920 -7.595 -21.617 1.00 85.12 85 PRO A O 1
ATOM 674 N N . PRO A 1 86 ? 38.666 -8.914 -22.124 1.00 77.75 86 PRO A N 1
ATOM 675 C CA . PRO A 1 86 ? 39.298 -8.736 -20.823 1.00 77.75 86 PRO A CA 1
ATOM 676 C C . PRO A 1 86 ? 39.625 -7.255 -20.590 1.00 77.75 86 PRO A C 1
ATOM 678 O O . PRO A 1 86 ? 40.077 -6.564 -21.506 1.00 77.75 86 PRO A O 1
ATOM 681 N N . ARG A 1 87 ? 39.446 -6.779 -19.351 1.00 75.31 87 ARG A N 1
ATOM 682 C CA . ARG A 1 87 ? 39.688 -5.388 -18.905 1.00 75.31 87 ARG A CA 1
ATOM 683 C C . ARG A 1 87 ? 38.735 -4.321 -19.458 1.00 75.31 87 ARG A C 1
ATOM 685 O O . ARG A 1 87 ? 38.869 -3.160 -19.077 1.00 75.31 87 ARG A O 1
ATOM 692 N N . MET A 1 88 ? 37.778 -4.673 -20.317 1.00 76.94 88 MET A N 1
ATOM 693 C CA . MET A 1 88 ? 36.692 -3.768 -20.696 1.00 76.94 88 MET A CA 1
ATOM 694 C C . MET A 1 88 ? 35.409 -4.193 -19.995 1.00 76.94 88 MET A C 1
ATOM 696 O O . MET A 1 88 ? 34.841 -5.238 -20.295 1.00 76.94 88 MET A O 1
ATOM 700 N N . LYS A 1 89 ? 34.957 -3.368 -19.048 1.00 75.75 89 LYS A N 1
ATOM 701 C CA . LYS A 1 89 ? 33.652 -3.541 -18.409 1.00 75.75 89 LYS A CA 1
ATOM 702 C C . LYS A 1 89 ? 32.557 -3.060 -19.360 1.00 75.75 89 LYS A C 1
ATOM 704 O O . LYS A 1 89 ? 32.762 -2.108 -20.112 1.00 75.75 89 LYS A O 1
ATOM 709 N N . ASN A 1 90 ? 31.392 -3.691 -19.287 1.00 83.44 90 ASN A N 1
ATOM 710 C CA . ASN A 1 90 ? 30.166 -3.249 -19.952 1.00 83.44 90 ASN A CA 1
ATOM 711 C C . ASN A 1 90 ? 30.216 -3.239 -21.493 1.00 83.44 90 ASN A C 1
ATOM 713 O O . ASN A 1 90 ? 29.694 -2.322 -22.142 1.00 83.44 90 ASN A O 1
ATOM 717 N N . LEU A 1 91 ? 30.886 -4.238 -22.080 1.00 85.62 91 LEU A N 1
ATOM 718 C CA . LEU A 1 91 ? 30.988 -4.423 -23.526 1.00 85.62 91 LEU A CA 1
ATOM 719 C C . LEU A 1 91 ? 30.934 -5.907 -23.904 1.00 85.62 91 LEU A C 1
ATOM 721 O O . LEU A 1 91 ? 31.789 -6.688 -23.493 1.00 85.62 91 LEU A O 1
ATOM 725 N N . GLY A 1 92 ? 29.982 -6.263 -24.761 1.00 86.75 92 GLY A N 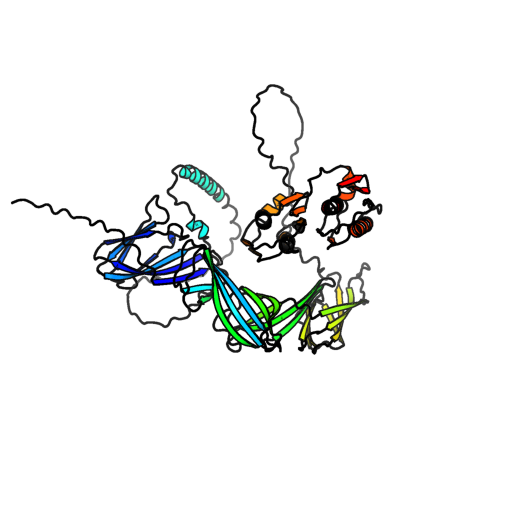1
ATOM 726 C CA . GLY A 1 92 ? 29.867 -7.570 -25.399 1.00 86.75 92 GLY A CA 1
ATOM 727 C C . GLY A 1 92 ? 30.113 -7.453 -26.899 1.00 86.75 92 GLY A C 1
ATOM 728 O O . GLY A 1 92 ? 29.627 -6.524 -27.547 1.00 86.75 92 GLY A O 1
ATOM 729 N N . ILE A 1 93 ? 30.878 -8.385 -27.461 1.00 89.38 93 ILE A N 1
ATOM 730 C CA . ILE A 1 93 ? 31.127 -8.463 -28.901 1.00 89.38 93 ILE A CA 1
ATOM 731 C C . ILE A 1 93 ? 30.455 -9.719 -29.441 1.00 89.38 93 ILE A C 1
ATOM 733 O O . ILE A 1 93 ? 30.841 -10.831 -29.085 1.00 89.38 93 ILE A O 1
ATOM 737 N N . TRP A 1 94 ? 29.482 -9.521 -30.324 1.00 90.06 94 TRP A N 1
ATOM 738 C CA . TRP A 1 94 ? 28.783 -10.584 -31.033 1.00 90.06 94 TRP A CA 1
ATOM 739 C C . TRP A 1 94 ? 29.455 -10.843 -32.378 1.00 90.06 94 TRP A C 1
ATOM 741 O O . TRP A 1 94 ? 29.676 -9.917 -33.165 1.00 90.06 94 TRP A O 1
ATOM 751 N N . GLU A 1 95 ? 29.746 -12.105 -32.664 1.00 91.12 95 GLU A N 1
ATOM 752 C CA . GLU A 1 95 ? 30.139 -12.567 -33.990 1.00 91.12 95 GLU A CA 1
ATOM 753 C C . GLU A 1 95 ? 28.945 -13.250 -34.663 1.00 91.12 95 GLU A C 1
ATOM 755 O O . GLU A 1 95 ? 28.430 -14.257 -34.183 1.00 91.12 95 GLU A O 1
ATOM 760 N N . ILE A 1 96 ? 28.484 -12.675 -35.773 1.00 92.06 96 ILE A N 1
ATOM 761 C CA . ILE A 1 96 ? 27.255 -13.069 -36.467 1.00 92.06 96 ILE A CA 1
ATOM 762 C C . ILE A 1 96 ? 27.610 -13.527 -37.879 1.00 92.06 96 ILE A C 1
ATOM 764 O O . ILE A 1 96 ? 28.076 -12.741 -38.710 1.00 92.06 96 ILE A O 1
ATOM 768 N N . ASN A 1 97 ? 27.346 -14.791 -38.184 1.00 91.50 97 ASN A N 1
ATOM 769 C CA . ASN A 1 97 ? 27.540 -15.369 -39.505 1.00 91.50 97 ASN A CA 1
ATOM 770 C C . ASN A 1 97 ? 26.243 -15.277 -40.310 1.00 91.50 97 ASN A C 1
ATOM 772 O O . ASN A 1 97 ? 25.256 -15.933 -39.999 1.00 91.50 97 ASN A O 1
ATOM 776 N N . SER A 1 98 ? 26.245 -14.494 -41.388 1.00 92.56 98 SER A N 1
ATOM 777 C CA . SER A 1 98 ? 25.064 -14.317 -42.236 1.00 92.56 98 SER A CA 1
ATOM 778 C C . SER A 1 98 ? 25.271 -14.889 -43.637 1.00 92.56 98 SER A C 1
ATOM 780 O O . SER A 1 98 ? 26.217 -14.541 -44.346 1.00 92.56 98 SER A O 1
ATOM 782 N N . LYS A 1 99 ? 24.355 -15.746 -44.091 1.00 90.81 99 LYS A N 1
ATOM 783 C CA . LYS A 1 99 ? 24.243 -16.192 -45.494 1.00 90.81 99 LYS A CA 1
ATOM 784 C C . LYS A 1 99 ? 23.505 -15.162 -46.359 1.00 90.81 99 LYS A C 1
ATOM 786 O O . LYS A 1 99 ? 23.668 -15.180 -47.584 1.00 90.81 99 LYS A O 1
ATOM 791 N N . PHE A 1 100 ? 22.781 -14.251 -45.710 1.00 88.88 100 PHE A N 1
ATOM 792 C CA . PHE A 1 100 ? 22.008 -13.156 -46.284 1.00 88.88 100 PHE A CA 1
ATOM 793 C C . PHE A 1 100 ? 22.772 -11.820 -46.218 1.00 88.88 100 PHE A C 1
ATOM 795 O O . PHE A 1 100 ? 23.667 -11.633 -45.392 1.00 88.88 100 PHE A O 1
ATOM 802 N N . ALA A 1 101 ? 22.429 -10.876 -47.093 1.00 90.75 101 ALA A N 1
ATOM 803 C CA . ALA A 1 101 ? 22.911 -9.499 -47.021 1.00 90.75 101 ALA A CA 1
ATOM 804 C C . ALA A 1 101 ? 21.716 -8.551 -47.133 1.00 90.75 101 ALA A C 1
ATOM 806 O O . ALA A 1 101 ? 21.014 -8.575 -48.143 1.00 90.75 101 ALA A O 1
ATOM 807 N N . GLY A 1 102 ? 21.504 -7.726 -46.113 1.00 88.38 102 GLY A N 1
ATOM 808 C CA . GLY A 1 102 ? 20.331 -6.865 -46.004 1.00 88.38 102 GLY A CA 1
ATOM 809 C C . GLY A 1 102 ? 19.981 -6.550 -44.555 1.00 88.38 102 GLY A C 1
ATOM 810 O O . GLY A 1 102 ? 20.763 -6.818 -43.643 1.00 88.38 102 GLY A O 1
ATOM 811 N N . GLU A 1 103 ? 18.815 -5.948 -44.361 1.00 90.19 103 GLU A N 1
ATOM 812 C CA . GLU A 1 103 ? 18.262 -5.650 -43.039 1.00 90.19 103 GLU A CA 1
ATOM 813 C C . GLU A 1 103 ? 17.688 -6.919 -42.406 1.00 90.19 103 GLU A C 1
ATOM 815 O O . GLU A 1 103 ? 16.993 -7.693 -43.063 1.00 90.19 103 GLU A O 1
ATOM 820 N N . VAL A 1 104 ? 18.022 -7.139 -41.139 1.00 90.00 104 VAL A N 1
ATOM 821 C CA . VAL A 1 104 ? 17.568 -8.270 -40.335 1.00 90.00 104 VAL A CA 1
ATOM 822 C C . VAL A 1 104 ? 17.118 -7.726 -38.988 1.00 90.00 104 VAL A C 1
ATOM 824 O O . VAL A 1 104 ? 17.868 -7.014 -38.320 1.00 90.00 104 VAL A O 1
ATOM 827 N N . GLU A 1 105 ? 15.900 -8.057 -38.579 1.00 91.06 105 GLU A N 1
ATOM 828 C CA . GLU A 1 105 ? 15.408 -7.744 -37.240 1.00 91.06 105 GLU A CA 1
ATOM 829 C C . GLU A 1 105 ? 15.990 -8.724 -36.222 1.00 91.06 105 GLU A C 1
ATOM 831 O O . GLU A 1 105 ? 15.957 -9.939 -36.427 1.00 91.06 105 GLU A O 1
ATOM 836 N N . PHE A 1 106 ? 16.486 -8.190 -35.112 1.00 90.12 106 PHE A N 1
ATOM 837 C CA . PHE A 1 106 ? 16.989 -8.929 -33.963 1.00 90.12 106 PHE A CA 1
ATOM 838 C C . PHE A 1 106 ? 16.194 -8.572 -32.713 1.00 90.12 106 PHE A C 1
ATOM 840 O O . PHE A 1 106 ? 15.817 -7.417 -32.518 1.00 90.12 106 PHE A O 1
ATOM 847 N N . GLU A 1 107 ? 15.992 -9.561 -31.851 1.00 92.06 107 GLU A N 1
ATOM 848 C CA . GLU A 1 107 ? 15.566 -9.373 -30.470 1.00 92.06 107 GLU A CA 1
ATOM 849 C C . GLU A 1 107 ? 16.783 -9.534 -29.564 1.00 92.06 107 GLU A C 1
ATOM 851 O O . GLU A 1 107 ? 17.484 -10.540 -29.652 1.00 92.06 107 GLU A O 1
ATOM 856 N N . ILE A 1 108 ? 17.041 -8.537 -28.726 1.00 91.00 108 ILE A N 1
ATOM 857 C CA . ILE A 1 108 ? 18.054 -8.568 -27.677 1.00 91.00 108 ILE A CA 1
ATOM 858 C C . ILE A 1 108 ? 17.312 -8.652 -26.350 1.00 91.00 108 ILE A C 1
ATOM 860 O O . ILE A 1 108 ? 16.462 -7.807 -26.064 1.00 91.00 108 ILE A O 1
ATOM 864 N N . THR A 1 109 ? 17.643 -9.653 -25.550 1.00 92.69 109 THR A N 1
ATOM 865 C CA . THR A 1 109 ? 17.040 -9.893 -24.243 1.00 92.69 109 THR A CA 1
ATOM 866 C C . THR A 1 109 ? 18.119 -9.789 -23.178 1.00 92.69 109 THR A C 1
ATOM 868 O O . THR A 1 109 ? 19.205 -10.331 -23.355 1.00 92.69 109 THR A O 1
ATOM 871 N N . TYR A 1 110 ? 17.849 -9.057 -22.103 1.00 91.94 110 TYR A N 1
ATOM 872 C CA . TYR A 1 110 ? 18.770 -8.927 -20.976 1.00 91.94 110 TYR A CA 1
ATOM 873 C C . TYR A 1 110 ? 18.028 -8.514 -19.707 1.00 91.94 110 TYR A C 1
ATOM 875 O O . TYR A 1 110 ? 16.952 -7.912 -19.769 1.00 91.94 110 TYR A O 1
ATOM 883 N N . PHE A 1 111 ? 18.623 -8.804 -18.555 1.00 91.75 111 PHE A N 1
ATOM 884 C CA . PHE A 1 111 ? 18.178 -8.297 -17.268 1.00 91.75 111 PHE A CA 1
ATOM 885 C C . PHE A 1 111 ? 18.869 -6.984 -16.923 1.00 91.75 111 PHE A C 1
ATOM 887 O O . PHE A 1 111 ? 20.062 -6.795 -17.170 1.00 91.75 111 PHE A O 1
ATOM 894 N N . THR A 1 112 ? 18.099 -6.072 -16.342 1.00 90.62 112 THR A N 1
ATOM 895 C CA . THR A 1 112 ? 18.588 -4.810 -15.796 1.00 90.62 112 THR A CA 1
ATOM 896 C C . THR A 1 112 ? 18.011 -4.561 -14.409 1.00 90.62 112 THR A C 1
ATOM 898 O O . THR A 1 112 ? 16.897 -5.005 -14.131 1.00 90.62 112 THR A O 1
ATOM 901 N N . SER A 1 113 ? 18.750 -3.853 -13.559 1.00 88.50 113 SER A N 1
ATOM 902 C CA . SER A 1 113 ? 18.294 -3.428 -12.232 1.00 88.50 113 SER A CA 1
ATOM 903 C C . SER A 1 113 ? 18.072 -1.914 -12.158 1.00 88.50 113 SER A C 1
ATOM 905 O O . SER A 1 113 ? 18.370 -1.176 -13.104 1.00 88.50 113 SER A O 1
ATOM 907 N N . GLY A 1 114 ? 17.512 -1.433 -11.049 1.00 87.50 114 GLY A N 1
ATOM 908 C CA . GLY A 1 114 ? 17.220 -0.023 -10.816 1.00 87.50 114 GLY A CA 1
ATOM 909 C C . GLY A 1 114 ? 15.895 0.449 -11.410 1.00 87.50 114 GLY A C 1
ATOM 910 O O . GLY A 1 114 ? 15.705 1.654 -11.565 1.00 87.50 114 GLY A O 1
ATOM 911 N N . ILE A 1 115 ? 14.971 -0.449 -11.762 1.00 92.19 115 ILE A N 1
ATOM 912 C CA . ILE A 1 115 ? 13.623 -0.074 -12.214 1.00 92.19 115 ILE A CA 1
ATOM 913 C C . ILE A 1 115 ? 12.605 -0.695 -11.270 1.00 92.19 115 ILE A C 1
ATOM 915 O O . ILE A 1 115 ? 12.504 -1.912 -11.170 1.00 92.19 115 ILE A O 1
ATOM 919 N N . SER A 1 116 ? 11.806 0.152 -10.631 1.00 90.81 116 SER A N 1
ATOM 920 C CA . SER A 1 116 ? 10.780 -0.266 -9.679 1.00 90.81 116 SER A CA 1
ATOM 921 C C . SER A 1 116 ? 9.421 0.312 -10.041 1.00 90.81 116 SER A C 1
ATOM 923 O O . SER A 1 116 ? 9.309 1.309 -10.767 1.00 90.81 116 SER A O 1
ATOM 925 N N . TRP A 1 117 ? 8.358 -0.305 -9.531 1.00 91.31 117 TRP A N 1
ATOM 926 C CA . TRP A 1 117 ? 7.007 0.213 -9.695 1.00 91.31 117 TRP A CA 1
ATOM 927 C C . TRP A 1 117 ? 6.192 0.147 -8.401 1.00 91.31 117 TRP A C 1
ATOM 929 O O . TRP A 1 117 ? 6.449 -0.674 -7.532 1.00 91.31 117 TRP A O 1
ATOM 939 N N . ARG A 1 118 ? 5.195 1.024 -8.258 1.00 90.06 118 ARG A N 1
ATOM 940 C CA . ARG A 1 118 ? 4.215 0.998 -7.154 1.00 90.06 118 ARG A CA 1
ATOM 941 C C . ARG A 1 118 ? 2.825 1.379 -7.660 1.00 90.06 118 ARG A C 1
ATOM 943 O O . ARG A 1 118 ? 2.724 2.300 -8.478 1.00 90.06 118 ARG A O 1
ATOM 950 N N . ALA A 1 119 ? 1.774 0.704 -7.191 1.00 90.56 119 ALA A N 1
ATOM 951 C CA . ALA A 1 119 ? 0.392 1.042 -7.538 1.00 90.56 119 ALA A CA 1
ATOM 952 C C . ALA A 1 119 ? -0.229 2.054 -6.557 1.00 90.56 119 ALA A C 1
ATOM 954 O O . ALA A 1 119 ? 0.012 2.036 -5.349 1.00 90.56 119 ALA A O 1
ATOM 955 N N . PHE A 1 120 ? -1.046 2.947 -7.112 1.00 91.12 120 PHE A N 1
ATOM 956 C CA . PHE A 1 120 ? -1.810 3.977 -6.416 1.00 91.12 120 PHE A CA 1
ATOM 957 C C . PHE A 1 120 ? -3.244 3.938 -6.898 1.00 91.12 120 PHE A C 1
ATOM 959 O O . PHE A 1 120 ? -3.500 4.057 -8.094 1.00 91.12 120 PHE A O 1
ATOM 966 N N . TYR A 1 121 ? -4.173 3.881 -5.963 1.00 93.25 121 TYR A N 1
ATOM 967 C CA . TYR A 1 121 ? -5.595 3.900 -6.223 1.00 93.25 121 TYR A CA 1
ATOM 968 C C . TYR A 1 121 ? -6.205 5.177 -5.665 1.00 93.25 121 TYR A C 1
ATOM 970 O O . TYR A 1 121 ? -5.865 5.650 -4.579 1.00 93.25 121 TYR A O 1
ATOM 978 N N . MET A 1 122 ? -7.121 5.753 -6.426 1.00 92.81 122 MET A N 1
ATOM 979 C CA . MET A 1 122 ? -7.929 6.883 -6.014 1.00 92.81 122 MET A CA 1
ATOM 980 C C . MET A 1 122 ? -9.394 6.494 -6.153 1.00 92.81 122 MET A C 1
ATOM 982 O O . MET A 1 122 ? -9.893 6.334 -7.265 1.00 92.81 122 MET A O 1
ATOM 986 N N . GLY A 1 123 ? -10.064 6.327 -5.018 1.00 93.00 123 GLY A N 1
ATOM 987 C CA . GLY A 1 123 ? -11.496 6.074 -4.946 1.00 93.00 123 GLY A CA 1
ATOM 988 C C . GLY A 1 123 ? -12.247 7.379 -4.721 1.00 93.00 123 GLY A C 1
ATOM 989 O O . GLY A 1 123 ? -11.927 8.124 -3.799 1.00 93.00 123 GLY A O 1
ATOM 990 N N . THR A 1 124 ? -13.248 7.671 -5.542 1.00 93.00 124 THR A N 1
ATOM 991 C CA . THR A 1 124 ? -14.160 8.803 -5.346 1.00 93.00 124 THR A CA 1
ATOM 992 C C . THR A 1 124 ? -15.570 8.285 -5.116 1.00 93.00 124 THR A C 1
ATOM 994 O O . THR A 1 124 ? -16.202 7.760 -6.029 1.00 93.00 124 THR A O 1
ATOM 997 N N . LEU A 1 125 ? -16.066 8.444 -3.894 1.00 91.19 125 LEU A N 1
ATOM 998 C CA . LEU A 1 125 ? -17.408 8.046 -3.487 1.00 91.19 125 LEU A CA 1
ATOM 999 C C . LEU A 1 125 ? -18.449 9.054 -3.969 1.00 91.19 125 LEU A C 1
ATOM 1001 O O . LEU A 1 125 ? -18.251 10.276 -3.879 1.00 91.19 125 LEU A O 1
ATOM 1005 N N . THR A 1 126 ? -19.589 8.532 -4.413 1.00 89.88 126 THR A N 1
ATOM 1006 C CA . THR A 1 126 ? -20.783 9.330 -4.690 1.00 89.88 126 THR A CA 1
ATOM 1007 C C . THR A 1 126 ? -21.361 9.931 -3.407 1.00 89.88 126 THR A C 1
ATOM 1009 O O . THR A 1 126 ? -21.054 9.510 -2.293 1.00 89.88 126 THR A O 1
ATOM 1012 N N . GLN A 1 127 ? -22.229 10.938 -3.545 1.00 84.44 127 GLN A N 1
ATOM 1013 C CA . GLN A 1 127 ? -22.839 11.623 -2.398 1.00 84.44 127 GLN A CA 1
ATOM 1014 C C . GLN A 1 127 ? -23.702 10.692 -1.522 1.00 84.44 127 GLN A C 1
ATOM 1016 O O . GLN A 1 127 ? -23.884 10.958 -0.335 1.00 84.44 127 GLN A O 1
ATOM 1021 N N . ASP A 1 128 ? -24.268 9.637 -2.109 1.00 84.38 128 ASP A N 1
ATOM 1022 C CA . ASP A 1 128 ? -25.049 8.612 -1.417 1.00 84.38 128 ASP A CA 1
ATOM 1023 C C . ASP A 1 128 ? -24.205 7.430 -0.915 1.00 84.38 128 ASP A C 1
ATOM 1025 O O . ASP A 1 128 ? -24.762 6.559 -0.253 1.00 84.38 128 ASP A O 1
ATOM 1029 N N . GLU A 1 129 ? -22.894 7.419 -1.196 1.00 84.94 129 GLU A N 1
ATOM 1030 C CA . GLU A 1 129 ? -21.920 6.408 -0.750 1.00 84.94 129 GLU A CA 1
ATOM 1031 C C . GLU A 1 129 ? -22.276 4.970 -1.150 1.00 84.94 129 GLU A C 1
ATOM 1033 O O . GLU A 1 129 ? -21.878 4.013 -0.495 1.00 84.94 129 GLU A O 1
ATOM 1038 N N . LYS A 1 130 ? -23.027 4.814 -2.245 1.00 88.62 130 LYS A N 1
ATOM 1039 C CA . LYS A 1 130 ? -23.389 3.507 -2.818 1.00 88.62 130 LYS A CA 1
ATOM 1040 C C . LYS A 1 130 ? -22.534 3.111 -4.006 1.00 88.62 130 LYS A C 1
ATOM 1042 O O . LYS A 1 130 ? -22.552 1.954 -4.416 1.00 88.62 130 LYS A O 1
ATOM 1047 N N . GLN A 1 131 ? -21.860 4.086 -4.604 1.00 92.12 131 GLN A N 1
ATOM 1048 C CA . GLN A 1 131 ? -21.031 3.879 -5.772 1.00 92.12 131 GLN A CA 1
ATOM 1049 C C . GLN A 1 131 ? -19.685 4.573 -5.605 1.00 92.12 131 GLN A C 1
ATOM 1051 O O . GLN A 1 131 ? -19.563 5.599 -4.928 1.00 92.12 131 GLN A O 1
ATOM 1056 N N . MET A 1 132 ? -18.679 4.021 -6.269 1.00 93.38 132 MET A N 1
ATOM 1057 C CA . MET A 1 132 ? -17.327 4.551 -6.294 1.00 93.38 132 MET A CA 1
ATOM 1058 C C . MET A 1 132 ? -16.814 4.652 -7.732 1.00 93.38 132 MET A C 1
ATOM 1060 O O . MET A 1 132 ? -17.037 3.775 -8.563 1.00 93.38 132 MET A O 1
ATOM 1064 N N . HIS A 1 133 ? -16.106 5.736 -8.031 1.00 94.19 133 HIS A N 1
ATOM 1065 C CA . HIS A 1 133 ? -15.214 5.826 -9.183 1.00 94.19 133 HIS A CA 1
ATOM 1066 C C . HIS A 1 133 ? -13.805 5.469 -8.719 1.00 94.19 133 HIS A C 1
ATOM 1068 O O . HIS A 1 133 ? -13.248 6.178 -7.883 1.00 94.19 133 HIS A O 1
ATOM 1074 N N . LEU A 1 134 ? -13.250 4.369 -9.223 1.00 93.31 134 LEU A N 1
ATOM 1075 C CA . LEU A 1 134 ? -11.913 3.902 -8.874 1.00 93.31 134 LEU A CA 1
ATOM 1076 C C . LEU A 1 134 ? -10.951 4.147 -10.033 1.00 93.31 134 LEU A C 1
ATOM 1078 O O . LEU A 1 134 ? -11.161 3.674 -11.149 1.00 93.31 134 LEU A O 1
ATOM 1082 N N . GLN A 1 135 ? -9.872 4.865 -9.745 1.00 93.06 135 GLN A N 1
ATOM 1083 C CA . GLN A 1 135 ? -8.781 5.094 -10.682 1.00 93.06 135 GLN A CA 1
ATOM 1084 C C . GLN A 1 135 ? -7.500 4.473 -10.139 1.00 93.06 135 GLN A C 1
ATOM 1086 O O . GLN A 1 135 ? -7.069 4.812 -9.041 1.00 93.06 135 GLN A O 1
ATOM 1091 N N . GLY A 1 136 ? -6.890 3.583 -10.913 1.00 90.94 136 GLY A N 1
ATOM 1092 C CA . GLY A 1 136 ? -5.604 2.966 -10.618 1.00 90.94 136 GLY A CA 1
ATOM 1093 C C . GLY A 1 136 ? -4.500 3.586 -11.464 1.00 90.94 136 GLY A C 1
ATOM 1094 O O . GLY A 1 136 ? -4.646 3.777 -12.673 1.00 90.94 136 GLY A O 1
ATOM 1095 N N . TYR A 1 137 ? -3.368 3.864 -10.837 1.00 90.94 137 TYR A N 1
ATOM 1096 C CA . TYR A 1 137 ? -2.163 4.364 -11.474 1.00 90.94 137 TYR A CA 1
ATOM 1097 C C . TYR A 1 137 ? -0.968 3.536 -11.031 1.00 90.94 137 TYR A C 1
ATOM 1099 O O . TYR A 1 137 ? -0.823 3.234 -9.852 1.00 90.94 137 TYR A O 1
ATOM 1107 N N . VAL A 1 138 ? -0.049 3.269 -11.948 1.00 91.38 138 VAL A N 1
ATOM 1108 C CA . VAL A 1 138 ? 1.247 2.681 -11.625 1.00 91.38 138 VAL A CA 1
ATOM 1109 C C . VAL A 1 138 ? 2.317 3.741 -11.787 1.00 91.38 138 VAL A C 1
ATOM 1111 O O . VAL A 1 138 ? 2.462 4.349 -12.845 1.00 91.38 138 VAL A O 1
ATOM 1114 N N . ARG A 1 139 ? 3.087 3.984 -10.733 1.00 91.62 139 ARG A N 1
ATOM 1115 C CA . ARG A 1 139 ? 4.280 4.823 -10.802 1.00 91.62 139 ARG A CA 1
ATOM 1116 C C . ARG A 1 139 ? 5.477 3.923 -11.072 1.00 91.62 139 ARG A C 1
ATOM 1118 O O . ARG A 1 139 ? 5.825 3.136 -10.204 1.00 91.62 139 ARG A O 1
ATOM 1125 N N . VAL A 1 140 ? 6.101 4.076 -12.236 1.00 92.50 140 VAL A N 1
ATOM 1126 C CA . VAL A 1 140 ? 7.369 3.424 -12.592 1.00 92.50 140 VAL A CA 1
ATOM 1127 C C . VAL A 1 140 ? 8.503 4.410 -12.350 1.00 92.50 140 VAL A C 1
ATOM 1129 O O . VAL A 1 140 ? 8.453 5.531 -12.859 1.00 92.50 140 VAL A O 1
ATOM 1132 N N . THR A 1 141 ? 9.512 4.009 -11.590 1.00 92.25 141 THR A N 1
ATOM 1133 C CA . THR A 1 141 ? 10.735 4.779 -11.348 1.00 92.25 141 THR A CA 1
ATOM 1134 C C . THR A 1 141 ? 11.888 4.073 -12.033 1.00 92.25 141 THR A C 1
ATOM 1136 O O . THR A 1 141 ? 12.077 2.880 -11.832 1.00 92.25 141 THR A O 1
ATOM 1139 N N . ASN A 1 142 ? 12.644 4.801 -12.851 1.00 93.12 142 ASN A N 1
ATOM 1140 C CA . ASN A 1 142 ? 13.788 4.251 -13.565 1.00 93.12 142 ASN A CA 1
ATOM 1141 C C . ASN A 1 142 ? 15.069 4.948 -13.118 1.00 93.12 142 ASN A C 1
ATOM 1143 O O . ASN A 1 142 ? 15.236 6.138 -13.354 1.00 93.12 142 ASN A O 1
ATOM 1147 N N . ASN A 1 143 ? 15.962 4.177 -12.520 1.00 90.75 143 ASN A N 1
ATOM 1148 C CA . ASN A 1 143 ? 17.324 4.514 -12.128 1.00 90.75 143 ASN A CA 1
ATOM 1149 C C . ASN A 1 143 ? 18.329 3.517 -12.740 1.00 90.75 143 ASN A C 1
ATOM 1151 O O . ASN A 1 143 ? 19.447 3.388 -12.247 1.00 90.75 143 ASN A O 1
ATOM 1155 N N . SER A 1 144 ? 17.952 2.811 -13.815 1.00 89.31 144 SER A N 1
ATOM 1156 C CA . SER A 1 144 ? 18.796 1.788 -14.447 1.00 89.31 144 SER A CA 1
ATOM 1157 C C . SER A 1 144 ? 20.009 2.370 -15.171 1.00 89.31 144 SER A C 1
ATOM 1159 O O . SER A 1 144 ? 20.846 1.621 -15.673 1.00 89.31 144 SER A O 1
ATOM 1161 N N . GLY A 1 145 ? 20.061 3.697 -15.315 1.00 85.94 145 GLY A N 1
ATOM 1162 C CA . GLY A 1 145 ? 21.083 4.418 -16.058 1.00 85.94 145 GLY A CA 1
ATOM 1163 C C . GLY A 1 145 ? 20.802 4.573 -17.556 1.00 85.94 145 GLY A C 1
ATOM 1164 O O . GLY A 1 145 ? 21.628 5.130 -18.278 1.00 85.94 145 GLY A O 1
ATOM 1165 N N . GLU A 1 146 ? 19.635 4.132 -18.043 1.00 88.00 146 GLU A N 1
ATOM 1166 C CA . GLU A 1 146 ? 19.255 4.251 -19.454 1.00 88.00 146 GLU A CA 1
ATOM 1167 C C . GLU A 1 146 ? 17.797 4.683 -19.668 1.00 88.00 146 GLU A C 1
ATOM 1169 O O . GLU A 1 146 ? 16.898 4.299 -18.925 1.00 88.00 146 GLU A O 1
ATOM 1174 N N . ASP A 1 147 ? 17.555 5.469 -20.721 1.00 90.12 147 ASP A N 1
ATOM 1175 C CA . ASP A 1 147 ? 16.211 5.843 -21.159 1.00 90.12 147 ASP A CA 1
ATOM 1176 C C . ASP A 1 147 ? 15.581 4.742 -22.027 1.00 90.12 147 ASP A C 1
ATOM 1178 O O . ASP A 1 147 ? 16.113 4.356 -23.074 1.00 90.12 147 ASP A O 1
ATOM 1182 N N . TYR A 1 148 ? 14.371 4.312 -21.671 1.00 90.38 148 TYR A N 1
ATOM 1183 C CA . TYR A 1 148 ? 13.587 3.373 -22.472 1.00 90.38 148 TYR A CA 1
ATOM 1184 C C . TYR A 1 148 ? 12.490 4.116 -23.229 1.00 90.38 148 TYR A C 1
ATOM 1186 O O . TYR A 1 148 ? 11.409 4.388 -22.706 1.00 90.38 148 TYR A O 1
ATOM 1194 N N . ALA A 1 149 ? 12.781 4.492 -24.475 1.00 88.56 149 ALA A N 1
ATOM 1195 C CA . ALA A 1 149 ? 11.839 5.199 -25.337 1.00 88.56 149 ALA A CA 1
ATOM 1196 C C . ALA A 1 149 ? 10.763 4.266 -25.911 1.00 88.56 149 ALA A C 1
ATOM 1198 O O . ALA A 1 149 ? 11.081 3.178 -26.386 1.00 88.56 149 ALA A O 1
ATOM 1199 N N . ASN A 1 150 ? 9.508 4.739 -25.939 1.00 88.12 150 ASN A N 1
ATOM 1200 C CA . ASN A 1 150 ? 8.370 4.015 -26.524 1.00 88.12 150 ASN A CA 1
ATOM 1201 C C . ASN A 1 150 ? 8.241 2.570 -25.996 1.00 88.12 150 ASN A C 1
ATOM 1203 O O . ASN A 1 150 ? 7.993 1.638 -26.767 1.00 88.12 150 ASN A O 1
ATOM 1207 N N . ALA A 1 151 ? 8.459 2.388 -24.693 1.00 90.56 151 ALA A N 1
ATOM 1208 C CA . ALA A 1 151 ? 8.482 1.081 -24.068 1.00 90.56 151 ALA A CA 1
ATOM 1209 C C . ALA A 1 151 ? 7.065 0.610 -23.723 1.00 90.56 151 ALA A C 1
ATOM 1211 O O . ALA A 1 151 ? 6.249 1.376 -23.205 1.00 90.56 151 ALA A O 1
ATOM 1212 N N . GLN A 1 152 ? 6.778 -0.661 -23.992 1.00 92.44 152 GLN A N 1
ATOM 1213 C CA . GLN A 1 152 ? 5.633 -1.346 -23.404 1.00 92.44 152 GLN A CA 1
ATOM 1214 C C . GLN A 1 152 ? 6.019 -1.818 -22.003 1.00 92.44 152 GLN A C 1
ATOM 1216 O O . GLN A 1 152 ? 6.998 -2.549 -21.852 1.00 92.44 152 GLN A O 1
ATOM 1221 N N . VAL A 1 153 ? 5.247 -1.425 -20.994 1.00 91.44 153 VAL A N 1
ATOM 1222 C CA . VAL A 1 153 ? 5.521 -1.778 -19.599 1.00 91.44 153 VAL A CA 1
ATOM 1223 C C . VAL A 1 153 ? 4.629 -2.935 -19.169 1.00 91.44 153 VAL A C 1
ATOM 1225 O O . VAL A 1 153 ? 3.414 -2.918 -19.366 1.00 91.44 153 VAL A O 1
ATOM 1228 N N . ARG A 1 154 ? 5.253 -3.942 -18.569 1.00 90.81 154 ARG A N 1
ATOM 1229 C CA . ARG A 1 154 ? 4.621 -5.081 -17.921 1.00 90.81 154 ARG A CA 1
ATOM 1230 C C . ARG A 1 154 ? 5.136 -5.179 -16.497 1.00 90.81 154 ARG A C 1
ATOM 1232 O O . ARG A 1 154 ? 6.312 -4.943 -16.235 1.00 90.81 154 ARG A O 1
ATOM 1239 N N . LEU A 1 155 ? 4.245 -5.520 -15.592 1.00 87.94 155 LEU A N 1
ATOM 1240 C CA . LEU A 1 155 ? 4.493 -5.588 -14.166 1.00 87.94 155 LEU A CA 1
ATOM 1241 C C . LEU A 1 155 ? 4.223 -7.014 -13.730 1.00 87.94 155 LEU A C 1
ATOM 1243 O O . LEU A 1 155 ? 3.238 -7.617 -14.161 1.00 87.94 155 LEU A O 1
ATOM 1247 N N . VAL A 1 156 ? 5.094 -7.545 -12.892 1.00 83.38 156 VAL A N 1
ATOM 1248 C CA . VAL A 1 156 ? 4.872 -8.839 -12.260 1.00 83.38 156 VAL A CA 1
ATOM 1249 C C . VAL A 1 156 ? 4.373 -8.594 -10.853 1.00 83.38 156 VAL A C 1
ATOM 1251 O O . VAL A 1 156 ? 4.989 -7.847 -10.094 1.00 83.38 156 VAL A O 1
ATOM 1254 N N . VAL A 1 157 ? 3.228 -9.193 -10.548 1.00 72.62 157 VAL A N 1
ATOM 1255 C CA . VAL A 1 157 ? 2.544 -9.071 -9.263 1.00 72.62 157 VAL A CA 1
ATOM 1256 C C . VAL A 1 157 ? 2.634 -10.412 -8.532 1.00 72.62 157 VAL A C 1
ATOM 1258 O O . VAL A 1 157 ? 2.317 -11.442 -9.134 1.00 72.62 157 VAL A O 1
ATOM 1261 N N . GLY A 1 158 ? 3.075 -10.381 -7.269 1.00 62.16 158 GLY A N 1
ATOM 1262 C CA . GLY A 1 158 ? 3.313 -11.551 -6.409 1.00 62.16 158 GLY A CA 1
ATOM 1263 C C . GLY A 1 158 ? 4.715 -11.558 -5.776 1.00 62.16 158 GLY A C 1
ATOM 1264 O O . GLY A 1 158 ? 5.592 -10.795 -6.188 1.00 62.16 158 GLY A O 1
ATOM 1265 N N . GLU A 1 159 ? 4.935 -12.420 -4.778 1.00 53.19 159 GLU A N 1
ATOM 1266 C CA . GLU A 1 159 ? 6.254 -12.627 -4.163 1.00 53.19 159 GLU A CA 1
ATOM 1267 C C . GLU A 1 159 ? 7.146 -13.477 -5.074 1.00 53.19 159 GLU A C 1
ATOM 1269 O O . GLU A 1 159 ? 6.864 -14.647 -5.328 1.00 53.19 159 GLU A O 1
ATOM 1274 N N . VAL A 1 160 ? 8.248 -12.906 -5.566 1.00 54.53 160 VAL A N 1
ATOM 1275 C CA . VAL A 1 160 ? 9.235 -13.663 -6.346 1.00 54.53 160 VAL A CA 1
ATOM 1276 C C . VAL A 1 160 ? 10.298 -14.211 -5.399 1.00 54.53 160 VAL A C 1
ATOM 1278 O O . VAL A 1 160 ? 11.033 -13.443 -4.781 1.00 54.53 160 VAL A O 1
ATOM 1281 N N . ARG A 1 161 ? 10.416 -15.537 -5.310 1.00 50.06 161 ARG A N 1
ATOM 1282 C CA . ARG A 1 161 ? 11.541 -16.200 -4.643 1.00 50.06 161 ARG A CA 1
ATOM 1283 C C . ARG A 1 161 ? 12.654 -16.402 -5.663 1.00 50.06 161 ARG A C 1
ATOM 1285 O O . ARG A 1 161 ? 12.660 -17.386 -6.393 1.00 50.06 161 ARG A O 1
ATOM 1292 N N . LEU A 1 162 ? 13.548 -15.425 -5.765 1.00 54.06 162 LEU A N 1
ATOM 1293 C CA . LEU A 1 162 ? 14.760 -15.544 -6.574 1.00 54.06 162 LEU A CA 1
ATOM 1294 C C . LEU A 1 162 ? 15.907 -15.963 -5.657 1.00 54.06 162 LEU A C 1
ATOM 1296 O O . LEU A 1 162 ? 16.192 -15.280 -4.676 1.00 54.06 162 LEU A O 1
ATOM 1300 N N . GLU A 1 163 ? 16.548 -17.088 -5.974 1.00 48.44 163 GLU A N 1
ATOM 1301 C CA . GLU A 1 163 ? 17.748 -17.558 -5.266 1.00 48.44 163 GLU A CA 1
ATOM 1302 C C . GLU A 1 163 ? 18.956 -16.637 -5.534 1.00 48.44 163 GLU A C 1
ATOM 1304 O O . GLU A 1 163 ? 19.833 -16.499 -4.682 1.00 48.44 163 GLU A O 1
ATOM 1309 N N . ASP A 1 164 ? 18.948 -15.908 -6.659 1.00 46.97 164 ASP A N 1
ATOM 1310 C CA . ASP A 1 164 ? 20.038 -15.031 -7.089 1.00 46.97 164 ASP A CA 1
ATOM 1311 C C . ASP A 1 164 ? 19.690 -13.534 -6.989 1.00 46.97 164 ASP A C 1
ATOM 1313 O O . ASP A 1 164 ? 18.729 -13.043 -7.587 1.00 46.97 164 ASP A O 1
ATOM 1317 N N . ARG A 1 165 ? 20.534 -12.761 -6.285 1.00 53.56 165 ARG A N 1
ATOM 1318 C CA . ARG A 1 165 ? 20.458 -11.288 -6.242 1.00 53.56 165 ARG A CA 1
ATOM 1319 C C . ARG A 1 165 ? 21.222 -10.670 -7.412 1.00 53.56 165 ARG A C 1
ATOM 1321 O O . ARG A 1 165 ? 22.450 -10.638 -7.430 1.00 53.56 165 ARG A O 1
ATOM 1328 N N . ILE A 1 166 ? 20.499 -10.113 -8.375 1.00 52.03 166 ILE A N 1
ATOM 1329 C CA . ILE A 1 166 ? 21.081 -9.594 -9.622 1.00 52.03 166 ILE A CA 1
ATOM 1330 C C . ILE A 1 166 ? 21.928 -8.346 -9.392 1.00 52.03 166 ILE A C 1
ATOM 1332 O O . ILE A 1 166 ? 22.941 -8.193 -10.058 1.00 52.03 166 ILE A O 1
ATOM 1336 N N . GLU A 1 167 ? 21.599 -7.491 -8.419 1.00 51.75 167 GLU A N 1
ATOM 1337 C CA . GLU A 1 167 ? 22.466 -6.365 -8.035 1.00 51.75 167 GLU A CA 1
ATOM 1338 C C . GLU A 1 167 ? 23.876 -6.847 -7.644 1.00 51.75 167 GLU A C 1
ATOM 1340 O O . GLU A 1 167 ? 24.882 -6.235 -8.014 1.00 51.75 167 GLU A O 1
ATOM 1345 N N . TYR A 1 168 ? 23.960 -7.989 -6.956 1.00 54.03 168 TYR A N 1
ATOM 1346 C CA . TYR A 1 168 ? 25.222 -8.629 -6.598 1.00 54.03 168 TYR A CA 1
ATOM 1347 C C . TYR A 1 168 ? 25.940 -9.196 -7.833 1.00 54.03 168 TYR A C 1
ATOM 1349 O O . TYR A 1 168 ? 27.149 -9.012 -7.974 1.00 54.03 168 TYR A O 1
ATOM 1357 N N . LEU A 1 169 ? 25.211 -9.815 -8.770 1.00 55.91 169 LEU A N 1
ATOM 1358 C CA . LEU A 1 169 ? 25.771 -10.351 -10.020 1.00 55.91 169 LEU A CA 1
ATOM 1359 C C . LEU A 1 169 ? 26.228 -9.252 -10.998 1.00 55.91 169 LEU A C 1
ATOM 1361 O O . LEU A 1 169 ? 27.321 -9.343 -11.556 1.00 55.91 169 LEU A O 1
ATOM 1365 N N . ALA A 1 170 ? 25.450 -8.180 -11.152 1.00 55.97 170 ALA A N 1
ATOM 1366 C CA . ALA A 1 170 ? 25.742 -7.037 -12.015 1.00 55.97 170 ALA A CA 1
ATOM 1367 C C . ALA A 1 170 ? 26.960 -6.232 -11.529 1.00 55.97 170 ALA A C 1
ATOM 1369 O O . ALA A 1 170 ? 27.697 -5.668 -12.340 1.00 55.97 170 ALA A O 1
ATOM 1370 N N . ASN A 1 171 ? 27.208 -6.213 -10.214 1.00 58.38 171 ASN A N 1
ATOM 1371 C CA . ASN A 1 171 ? 28.363 -5.550 -9.603 1.00 58.38 171 ASN A CA 1
ATOM 1372 C C . ASN A 1 171 ? 29.549 -6.491 -9.318 1.00 58.38 171 ASN A C 1
ATOM 1374 O O . ASN A 1 171 ? 30.592 -6.035 -8.832 1.00 58.38 171 ASN A O 1
ATOM 1378 N N . ARG A 1 172 ? 29.432 -7.790 -9.623 1.00 52.16 172 ARG A N 1
ATOM 1379 C CA . ARG A 1 172 ? 30.471 -8.785 -9.334 1.00 52.16 172 ARG A CA 1
ATOM 1380 C C . ARG A 1 172 ? 31.774 -8.445 -10.069 1.00 52.16 172 ARG A C 1
ATOM 1382 O O . ARG A 1 172 ? 31.797 -8.208 -11.279 1.00 52.16 172 ARG A O 1
ATOM 1389 N N . LYS A 1 173 ? 32.902 -8.458 -9.348 1.00 43.62 173 LYS A N 1
ATOM 1390 C CA . LYS A 1 173 ? 34.236 -8.444 -9.973 1.00 43.62 173 LYS A CA 1
ATOM 1391 C C . LYS A 1 173 ? 34.410 -9.739 -10.772 1.00 43.62 173 LYS A C 1
ATOM 1393 O O . LYS A 1 173 ? 34.212 -10.825 -10.235 1.00 43.62 173 LYS A O 1
ATOM 1398 N N . ALA A 1 174 ? 34.777 -9.626 -12.048 1.00 47.91 174 ALA A N 1
ATOM 1399 C CA . ALA A 1 174 ? 35.078 -10.787 -12.879 1.00 47.91 174 ALA A CA 1
ATOM 1400 C C . ALA A 1 174 ? 36.204 -11.626 -12.232 1.00 47.91 174 ALA A C 1
ATOM 1402 O O . ALA A 1 174 ? 37.155 -11.037 -11.714 1.00 47.91 174 ALA A O 1
ATOM 1403 N N . PRO A 1 175 ? 36.146 -12.968 -12.297 1.00 46.56 175 PRO A N 1
ATOM 1404 C CA . PRO A 1 175 ? 37.047 -13.869 -11.563 1.00 46.56 175 PRO A CA 1
ATOM 1405 C C . PRO A 1 175 ? 38.530 -13.813 -11.980 1.00 46.56 175 PRO A C 1
ATOM 1407 O O . PRO A 1 175 ? 39.339 -14.562 -11.457 1.00 46.56 175 PRO A O 1
ATOM 1410 N N . TYR A 1 176 ? 38.917 -12.941 -12.914 1.00 49.22 176 TYR A N 1
ATOM 1411 C CA . TYR A 1 176 ? 40.257 -12.924 -13.514 1.00 49.22 176 TYR A CA 1
ATOM 1412 C C . TYR A 1 176 ? 41.113 -11.698 -13.152 1.00 49.22 176 TYR A C 1
ATOM 1414 O O . TYR A 1 176 ? 42.107 -11.436 -13.828 1.00 49.22 176 TYR A O 1
ATOM 1422 N N . ASP A 1 177 ? 40.756 -10.956 -12.101 1.00 40.44 177 ASP A N 1
ATOM 1423 C CA . ASP A 1 177 ? 41.463 -9.737 -11.678 1.00 40.44 177 ASP A CA 1
ATOM 1424 C C . ASP A 1 177 ? 42.006 -9.825 -10.229 1.00 40.44 177 ASP A C 1
ATOM 1426 O O . ASP A 1 177 ? 41.683 -8.967 -9.414 1.00 40.44 177 ASP A O 1
ATOM 1430 N N . ASP A 1 178 ? 42.827 -10.836 -9.899 1.00 43.22 178 ASP A N 1
ATOM 1431 C CA . ASP A 1 178 ? 44.022 -10.675 -9.033 1.00 43.22 178 ASP A CA 1
ATOM 1432 C C . ASP A 1 178 ? 44.812 -12.001 -8.867 1.00 43.22 178 ASP A C 1
ATOM 1434 O O . ASP A 1 178 ? 44.284 -12.959 -8.309 1.00 43.22 178 ASP A O 1
ATOM 1438 N N . PRO A 1 179 ? 46.107 -12.085 -9.234 1.00 46.75 179 PRO A N 1
ATOM 1439 C CA . PRO A 1 179 ? 46.958 -13.232 -8.882 1.00 46.75 179 PRO A CA 1
ATOM 1440 C C . PRO A 1 179 ? 47.337 -13.273 -7.385 1.00 46.75 179 PRO A C 1
ATOM 1442 O O . PRO A 1 179 ? 48.168 -14.081 -6.979 1.00 46.75 179 PRO A O 1
ATOM 1445 N N . ILE A 1 180 ? 46.771 -12.380 -6.565 1.00 47.66 180 ILE A N 1
ATOM 1446 C CA . ILE A 1 180 ? 46.964 -12.330 -5.110 1.00 47.66 180 ILE A CA 1
ATOM 1447 C C . ILE A 1 180 ? 45.809 -13.046 -4.380 1.00 47.66 180 ILE A C 1
ATOM 1449 O O . ILE A 1 180 ? 45.990 -13.490 -3.248 1.00 47.66 180 ILE A O 1
ATOM 1453 N N . THR A 1 181 ? 44.653 -13.242 -5.027 1.00 45.69 181 THR A N 1
ATOM 1454 C CA . THR A 1 181 ? 43.471 -13.865 -4.405 1.00 45.69 181 THR A CA 1
ATOM 1455 C C . THR A 1 181 ? 43.485 -15.390 -4.454 1.00 45.69 181 THR A C 1
ATOM 1457 O O . THR A 1 181 ? 42.896 -15.999 -3.573 1.00 45.69 181 THR A O 1
ATOM 1460 N N . GLU A 1 182 ? 44.225 -16.027 -5.371 1.00 41.09 182 GLU A N 1
ATOM 1461 C CA . GLU A 1 182 ? 44.359 -17.500 -5.392 1.00 41.09 182 GLU A CA 1
ATOM 1462 C C . GLU A 1 182 ? 44.976 -18.051 -4.093 1.00 41.09 182 GLU A C 1
ATOM 1464 O O . GLU A 1 182 ? 44.610 -19.134 -3.648 1.00 41.09 182 GLU A O 1
ATOM 1469 N N . ALA A 1 183 ? 45.865 -17.295 -3.438 1.00 43.69 183 ALA A N 1
ATOM 1470 C CA . ALA A 1 183 ? 46.457 -17.698 -2.160 1.00 43.69 183 ALA A CA 1
ATOM 1471 C C . ALA A 1 183 ? 45.515 -17.483 -0.961 1.00 43.69 183 ALA A C 1
ATOM 1473 O O . ALA A 1 183 ? 45.686 -18.130 0.066 1.00 43.69 183 ALA A O 1
ATOM 1474 N N . TYR A 1 184 ? 44.540 -16.576 -1.084 1.00 46.78 184 TYR A N 1
ATOM 1475 C CA . TYR A 1 184 ? 43.582 -16.270 -0.019 1.00 46.78 184 TYR A CA 1
ATOM 1476 C C . TYR A 1 184 ? 42.312 -17.124 -0.146 1.00 46.78 184 TYR A C 1
ATOM 1478 O O . TYR A 1 184 ? 41.774 -17.571 0.858 1.00 46.78 184 TYR A O 1
ATOM 1486 N N . GLU A 1 185 ? 41.863 -17.419 -1.370 1.00 42.06 185 GLU A N 1
ATOM 1487 C CA . GLU A 1 185 ? 40.735 -18.323 -1.628 1.00 42.06 185 GLU A CA 1
ATOM 1488 C C . GLU A 1 185 ? 41.099 -19.794 -1.381 1.00 42.06 185 GLU A C 1
ATOM 1490 O O . GLU A 1 185 ? 40.248 -20.545 -0.914 1.00 42.06 185 GLU A O 1
ATOM 1495 N N . ALA A 1 186 ? 42.361 -20.197 -1.587 1.00 45.44 186 ALA A N 1
ATOM 1496 C CA . ALA A 1 186 ? 42.827 -21.533 -1.207 1.00 45.44 186 ALA A CA 1
ATOM 1497 C C . ALA A 1 186 ? 42.803 -21.756 0.320 1.00 45.44 186 ALA A C 1
ATOM 1499 O O . ALA A 1 186 ? 42.354 -22.806 0.761 1.00 45.44 186 ALA A O 1
ATOM 1500 N N . ASP A 1 187 ? 43.200 -20.758 1.123 1.00 44.84 187 ASP A N 1
ATOM 1501 C CA . ASP A 1 187 ? 43.200 -20.833 2.601 1.00 44.84 187 ASP A CA 1
ATOM 1502 C C . ASP A 1 187 ? 41.771 -20.814 3.188 1.00 44.84 187 ASP A C 1
ATOM 1504 O O . ASP A 1 187 ? 41.510 -21.368 4.255 1.00 44.84 187 ASP A O 1
ATOM 1508 N N . VAL A 1 188 ? 40.819 -20.186 2.485 1.00 49.38 188 VAL A N 1
ATOM 1509 C CA . VAL A 1 188 ? 39.401 -20.145 2.882 1.00 49.38 188 VAL A CA 1
ATOM 1510 C C . VAL A 1 188 ? 38.666 -21.432 2.493 1.00 49.38 188 VAL A C 1
ATOM 1512 O O . VAL A 1 188 ? 37.857 -21.910 3.284 1.00 49.38 188 VAL A O 1
ATOM 1515 N N . LEU A 1 189 ? 38.969 -22.024 1.332 1.00 46.41 189 LEU A N 1
ATOM 1516 C CA . LEU A 1 189 ? 38.418 -23.325 0.928 1.00 46.41 189 LEU A CA 1
ATOM 1517 C C . LEU A 1 189 ? 39.000 -24.476 1.761 1.00 46.41 189 LEU A C 1
ATOM 1519 O O . LEU A 1 189 ? 38.244 -25.326 2.209 1.00 46.41 189 LEU A O 1
ATOM 1523 N N . GLU A 1 190 ? 40.296 -24.446 2.089 1.00 46.28 190 GLU A N 1
ATOM 1524 C CA . GLU A 1 190 ? 40.919 -25.446 2.972 1.00 46.28 190 GLU A CA 1
ATOM 1525 C C . GLU A 1 190 ? 40.333 -25.390 4.398 1.00 46.28 190 GLU A C 1
ATOM 1527 O O . GLU A 1 190 ? 40.136 -26.420 5.037 1.00 46.28 190 GLU A O 1
ATOM 1532 N N . ARG A 1 191 ? 39.954 -24.200 4.887 1.00 45.75 191 ARG A N 1
ATOM 1533 C CA . ARG A 1 191 ? 39.225 -24.049 6.160 1.00 45.75 191 ARG A CA 1
ATOM 1534 C C . ARG A 1 191 ? 37.754 -24.461 6.088 1.00 45.75 191 ARG A C 1
ATOM 1536 O O . ARG A 1 191 ? 37.207 -24.859 7.113 1.00 45.75 191 ARG A O 1
ATOM 1543 N N . ALA A 1 192 ? 37.119 -24.350 4.922 1.00 42.66 192 ALA A N 1
ATOM 1544 C CA . ALA A 1 192 ? 35.740 -24.783 4.716 1.00 42.66 192 ALA A CA 1
ATOM 1545 C C . ALA A 1 192 ? 35.636 -26.314 4.594 1.00 42.66 192 ALA A C 1
ATOM 1547 O O . ALA A 1 192 ? 34.717 -26.892 5.166 1.00 42.66 192 ALA A O 1
ATOM 1548 N N . ASP A 1 193 ? 36.612 -26.968 3.958 1.00 41.28 193 ASP A N 1
ATOM 1549 C CA . ASP A 1 193 ? 36.669 -28.432 3.844 1.00 41.28 193 ASP A CA 1
ATOM 1550 C C . ASP A 1 193 ? 36.946 -29.099 5.208 1.00 41.28 193 ASP A C 1
ATOM 1552 O O . ASP A 1 193 ? 36.312 -30.095 5.550 1.00 41.28 193 ASP A O 1
ATOM 1556 N N . ILE A 1 194 ? 37.784 -28.488 6.062 1.00 45.25 194 ILE A N 1
ATOM 1557 C CA . ILE A 1 194 ? 38.008 -28.954 7.449 1.00 45.25 194 ILE A CA 1
ATOM 1558 C C . ILE A 1 194 ? 36.742 -28.804 8.315 1.00 45.25 194 ILE A C 1
ATOM 1560 O O . ILE A 1 194 ? 36.533 -29.579 9.247 1.00 45.25 194 ILE A O 1
ATOM 1564 N N . ALA A 1 195 ? 35.885 -27.821 8.022 1.00 40.66 195 ALA A N 1
ATOM 1565 C CA . ALA A 1 195 ? 34.626 -27.626 8.739 1.00 40.66 195 ALA A CA 1
ATOM 1566 C C . ALA A 1 195 ? 33.506 -28.569 8.257 1.00 40.66 195 ALA A C 1
ATOM 1568 O O . ALA A 1 195 ? 32.560 -28.799 9.007 1.00 40.66 195 ALA A O 1
ATOM 1569 N N . TYR A 1 196 ? 33.615 -29.123 7.042 1.00 42.28 196 TYR A N 1
ATOM 1570 C CA . TYR A 1 196 ? 32.624 -30.035 6.461 1.00 42.28 196 TYR A CA 1
ATOM 1571 C C . TYR A 1 196 ? 32.919 -31.515 6.766 1.00 42.28 196 TYR A C 1
ATOM 1573 O O . TYR A 1 196 ? 31.986 -32.289 6.942 1.00 42.28 196 TYR A O 1
ATOM 1581 N N . GLU A 1 197 ? 34.188 -31.909 6.940 1.00 36.88 197 GLU A N 1
ATOM 1582 C CA . GLU A 1 197 ? 34.552 -33.275 7.376 1.00 36.88 197 GLU A CA 1
ATOM 1583 C C . GLU A 1 197 ? 34.212 -33.564 8.855 1.00 36.88 197 GLU A C 1
ATOM 1585 O O . GLU A 1 197 ? 34.132 -34.722 9.255 1.00 36.88 197 GLU A O 1
ATOM 1590 N N . GLY A 1 198 ? 33.980 -32.535 9.679 1.00 36.88 198 GLY A N 1
ATOM 1591 C CA . GLY A 1 198 ? 33.579 -32.689 11.086 1.00 36.88 198 GLY A CA 1
ATOM 1592 C C . GLY A 1 198 ? 32.073 -32.860 11.320 1.00 36.88 198 GLY A C 1
ATOM 1593 O O . GLY A 1 198 ? 31.662 -32.990 12.470 1.00 36.88 198 GLY A O 1
ATOM 1594 N N . ALA A 1 199 ? 31.254 -32.823 10.264 1.00 38.59 199 ALA A N 1
ATOM 1595 C CA . ALA A 1 199 ? 29.790 -32.816 10.346 1.00 38.59 199 ALA A CA 1
ATOM 1596 C C . ALA A 1 199 ? 29.120 -34.088 9.776 1.00 38.59 199 ALA A C 1
ATOM 1598 O O . ALA A 1 199 ? 27.906 -34.098 9.598 1.00 38.59 199 ALA A O 1
ATOM 1599 N N . GLU A 1 200 ? 29.882 -35.160 9.515 1.00 35.25 200 GLU A N 1
ATOM 1600 C CA . GLU A 1 200 ? 29.370 -36.453 9.012 1.00 35.25 200 GLU A CA 1
ATOM 1601 C C . GLU A 1 200 ? 29.352 -37.591 10.067 1.00 35.25 200 GLU A C 1
ATOM 1603 O O . GLU A 1 200 ? 29.290 -38.761 9.700 1.00 35.25 200 GLU A O 1
ATOM 1608 N N . GLU A 1 201 ? 29.367 -37.303 11.378 1.00 36.53 201 GLU A N 1
ATOM 1609 C CA . GLU A 1 201 ? 29.305 -38.349 12.432 1.00 36.53 201 GLU A CA 1
ATOM 1610 C C . GLU A 1 201 ? 28.011 -38.384 13.284 1.00 36.53 201 GLU A C 1
ATOM 1612 O O . GLU A 1 201 ? 27.986 -39.064 14.307 1.00 36.53 201 GLU A O 1
ATOM 1617 N N . GLU A 1 202 ? 26.900 -37.754 12.871 1.00 35.41 202 GLU A N 1
ATOM 1618 C CA . GLU A 1 202 ? 25.614 -37.842 13.612 1.00 35.41 202 GLU A CA 1
ATOM 1619 C C . GLU A 1 202 ? 24.360 -38.178 12.771 1.00 35.41 202 GLU A C 1
ATOM 1621 O O . GLU A 1 202 ? 23.246 -37.791 13.112 1.00 35.41 202 GLU A O 1
ATOM 1626 N N . GLU A 1 203 ? 24.484 -38.994 11.721 1.00 32.75 203 GLU A N 1
ATOM 1627 C CA . GLU A 1 203 ? 23.320 -39.678 11.122 1.00 32.75 203 GLU A CA 1
ATOM 1628 C C . GLU A 1 203 ? 23.546 -41.192 11.060 1.00 32.75 203 GLU A C 1
ATOM 1630 O O . GLU A 1 203 ? 23.776 -41.768 10.003 1.00 32.75 203 GLU A O 1
ATOM 1635 N N . ASP A 1 204 ? 23.475 -41.853 12.217 1.00 31.92 204 ASP A N 1
ATOM 1636 C CA . ASP A 1 204 ? 23.482 -43.319 12.298 1.00 31.92 204 ASP A CA 1
ATOM 1637 C C . ASP A 1 204 ? 22.591 -43.795 13.463 1.00 31.92 204 ASP A C 1
ATOM 1639 O O . ASP A 1 204 ? 23.042 -44.406 14.433 1.00 31.92 204 ASP A O 1
ATOM 1643 N N . PHE A 1 205 ? 21.289 -43.475 13.419 1.00 30.69 205 PHE A N 1
ATOM 1644 C CA . PHE A 1 205 ? 20.327 -44.084 14.347 1.00 30.69 205 PHE A CA 1
ATOM 1645 C C . PHE A 1 205 ? 18.881 -44.123 13.837 1.00 30.69 205 PHE A C 1
ATOM 1647 O O . PHE A 1 205 ? 18.019 -43.581 14.500 1.00 30.69 205 PHE A O 1
ATOM 1654 N N . PHE A 1 206 ? 18.586 -44.781 12.709 1.00 30.19 206 PHE A N 1
ATOM 1655 C CA . PHE A 1 206 ? 17.288 -45.454 12.475 1.00 30.19 206 PHE A CA 1
ATOM 1656 C C . PHE A 1 206 ? 17.423 -46.466 11.323 1.00 30.19 206 PHE A C 1
ATOM 1658 O O . PHE A 1 206 ? 17.085 -46.178 10.177 1.00 30.19 206 PHE A O 1
ATOM 1665 N N . ALA A 1 207 ? 17.900 -47.673 11.629 1.00 32.16 207 ALA A N 1
ATOM 1666 C CA . ALA A 1 207 ? 17.786 -48.833 10.749 1.00 32.16 207 ALA A CA 1
ATOM 1667 C C . ALA A 1 207 ? 17.454 -50.071 11.592 1.00 32.16 207 ALA A C 1
ATOM 1669 O O . ALA A 1 207 ? 18.271 -50.484 12.408 1.00 32.16 207 ALA A O 1
ATOM 1670 N N . ASP A 1 208 ? 16.220 -50.562 11.454 1.00 32.25 208 ASP A N 1
ATOM 1671 C CA . ASP A 1 208 ? 15.839 -51.984 11.391 1.00 32.25 208 ASP A CA 1
ATOM 1672 C C . ASP A 1 208 ? 14.301 -52.088 11.431 1.00 32.25 208 ASP A C 1
ATOM 1674 O O . ASP A 1 208 ? 13.667 -51.760 12.433 1.00 32.25 208 ASP A O 1
ATOM 1678 N N . ASP A 1 209 ? 13.693 -52.443 10.296 1.00 32.78 209 ASP A N 1
ATOM 1679 C CA . ASP A 1 209 ? 12.899 -53.677 10.154 1.00 32.78 209 ASP A CA 1
ATOM 1680 C C . ASP A 1 209 ? 12.240 -53.733 8.758 1.00 32.78 209 ASP A C 1
ATOM 1682 O O . ASP A 1 209 ? 11.361 -52.942 8.413 1.00 32.78 209 ASP A O 1
ATOM 1686 N N . ASP A 1 210 ? 12.766 -54.661 7.954 1.00 33.16 210 ASP A N 1
ATOM 1687 C CA . ASP A 1 210 ? 12.109 -55.615 7.048 1.00 33.16 210 ASP A CA 1
ATOM 1688 C C . ASP A 1 210 ? 10.688 -55.315 6.514 1.00 33.16 210 ASP A C 1
ATOM 1690 O O . ASP A 1 210 ? 9.713 -55.250 7.259 1.00 33.16 210 ASP A O 1
ATOM 1694 N N . ASP A 1 211 ? 10.534 -55.290 5.182 1.00 32.66 211 ASP A N 1
ATOM 1695 C CA . ASP A 1 211 ? 9.957 -56.445 4.466 1.00 32.66 211 ASP A CA 1
ATOM 1696 C C . ASP A 1 211 ? 9.941 -56.261 2.929 1.00 32.66 211 ASP A C 1
ATOM 1698 O O . ASP A 1 211 ? 9.683 -55.187 2.378 1.00 32.66 211 ASP A O 1
ATOM 1702 N N . ASP A 1 212 ? 10.229 -57.377 2.261 1.00 32.28 212 ASP A N 1
ATOM 1703 C CA . ASP A 1 212 ? 10.289 -57.636 0.822 1.00 32.28 212 ASP A CA 1
ATOM 1704 C C . ASP A 1 212 ? 8.974 -57.357 0.051 1.00 32.28 212 ASP A C 1
ATOM 1706 O O . ASP A 1 212 ? 7.884 -57.627 0.545 1.00 32.28 212 ASP A O 1
ATOM 1710 N N . ASP A 1 213 ? 9.070 -56.920 -1.218 1.00 33.03 213 ASP A N 1
ATOM 1711 C CA . ASP A 1 213 ? 8.612 -57.726 -2.375 1.00 33.03 213 ASP A CA 1
ATOM 1712 C C . ASP A 1 213 ? 8.667 -56.982 -3.737 1.00 33.03 213 ASP A C 1
ATOM 1714 O O . ASP A 1 213 ? 7.883 -56.092 -4.061 1.00 33.03 213 ASP A O 1
ATOM 1718 N N . ALA A 1 214 ? 9.611 -57.441 -4.564 1.00 30.22 214 ALA A N 1
ATOM 1719 C CA . ALA A 1 214 ? 9.548 -57.743 -6.003 1.00 30.22 214 ALA A CA 1
ATOM 1720 C C . ALA A 1 214 ? 8.475 -57.115 -6.936 1.00 30.22 214 ALA A C 1
ATOM 1722 O O . ALA A 1 214 ? 7.302 -57.467 -6.872 1.00 30.22 214 ALA A O 1
ATOM 1723 N N . PHE A 1 215 ? 8.946 -56.386 -7.967 1.00 30.83 215 PHE A N 1
ATOM 1724 C CA . PHE A 1 215 ? 8.726 -56.564 -9.435 1.00 30.83 215 PHE A CA 1
ATOM 1725 C C . PHE A 1 215 ? 9.255 -55.289 -10.145 1.00 30.83 215 PHE A C 1
ATOM 1727 O O . PHE A 1 215 ? 8.884 -54.197 -9.747 1.00 30.83 215 PHE A O 1
ATOM 1734 N N . GLY A 1 216 ? 10.097 -55.247 -11.183 1.00 28.11 216 GLY A N 1
ATOM 1735 C CA . GLY A 1 216 ? 10.563 -56.225 -12.164 1.00 28.11 216 GLY A CA 1
ATOM 1736 C C . GLY A 1 216 ? 10.425 -55.644 -13.588 1.00 28.11 216 GLY A C 1
ATOM 1737 O O . GLY A 1 216 ? 9.320 -55.684 -14.112 1.00 28.11 216 GLY A O 1
ATOM 1738 N N . GLY A 1 217 ? 11.537 -55.180 -14.194 1.00 27.11 217 GLY A N 1
ATOM 1739 C CA . GLY A 1 217 ? 11.751 -54.945 -15.648 1.00 27.11 217 GLY A CA 1
ATOM 1740 C C . GLY A 1 217 ? 10.966 -53.783 -16.292 1.00 27.11 217 GLY A C 1
ATOM 1741 O O . GLY A 1 217 ? 9.907 -53.413 -15.818 1.00 27.11 217 GLY A O 1
ATOM 1742 N N . GLU A 1 218 ? 11.368 -53.154 -17.395 1.00 28.31 218 GLU A N 1
ATOM 1743 C CA . GLU A 1 218 ? 12.377 -53.461 -18.412 1.00 28.31 218 GLU A CA 1
ATOM 1744 C C . GLU A 1 218 ? 12.500 -52.229 -19.344 1.00 28.31 218 GLU A C 1
ATOM 1746 O O . GLU A 1 218 ? 11.622 -51.364 -19.379 1.00 28.31 218 GLU A O 1
ATOM 1751 N N . ASP A 1 219 ? 13.603 -52.175 -20.079 1.00 28.84 219 ASP A N 1
ATOM 1752 C CA . ASP A 1 219 ? 14.129 -51.061 -20.868 1.00 28.84 219 ASP A CA 1
ATOM 1753 C C . ASP A 1 219 ? 13.309 -50.652 -22.112 1.00 28.84 219 ASP A C 1
ATOM 1755 O O . ASP A 1 219 ? 12.554 -51.435 -22.690 1.00 28.84 219 ASP A O 1
ATOM 1759 N N . GLY A 1 220 ? 13.553 -49.429 -22.603 1.00 26.31 220 GLY A N 1
ATOM 1760 C CA . GLY A 1 220 ? 13.056 -48.949 -23.899 1.00 26.31 220 GLY A CA 1
ATOM 1761 C C . GLY A 1 220 ? 13.729 -47.659 -24.382 1.00 26.31 220 GLY A C 1
ATOM 1762 O O . GLY A 1 220 ? 13.232 -46.564 -24.143 1.00 26.31 220 GLY A O 1
ATOM 1763 N N . GLU A 1 221 ? 14.857 -47.806 -25.078 1.00 27.11 221 GLU A N 1
ATOM 1764 C CA . GLU A 1 221 ? 15.632 -46.762 -25.766 1.00 27.11 221 GLU A CA 1
ATOM 1765 C C . GLU A 1 221 ? 14.888 -46.034 -26.913 1.00 27.11 221 GLU A C 1
ATOM 1767 O O . GLU A 1 221 ? 14.201 -46.655 -27.719 1.00 27.11 221 GLU A O 1
ATOM 1772 N N . SER A 1 222 ? 15.178 -44.726 -27.016 1.00 29.53 222 SER A N 1
ATOM 1773 C CA . SER A 1 222 ? 15.371 -43.863 -28.206 1.00 29.53 222 SER A CA 1
ATOM 1774 C C . SER A 1 222 ? 14.435 -43.928 -29.426 1.00 29.53 222 SER A C 1
ATOM 1776 O O . SER A 1 222 ? 14.406 -44.920 -30.145 1.00 29.53 222 SER A O 1
ATOM 1778 N N . ALA A 1 223 ? 13.902 -42.759 -29.821 1.00 27.06 223 ALA A N 1
ATOM 1779 C CA . ALA A 1 223 ? 14.121 -42.172 -31.158 1.00 27.06 223 ALA A CA 1
ATOM 1780 C C . ALA A 1 223 ? 13.518 -40.756 -31.279 1.00 27.06 223 ALA A C 1
ATOM 1782 O O . ALA A 1 223 ? 12.357 -40.522 -30.952 1.00 27.06 223 ALA A O 1
ATOM 1783 N N . LEU A 1 224 ? 14.333 -39.836 -31.794 1.00 31.59 224 LEU A N 1
ATOM 1784 C CA . LEU A 1 224 ? 13.940 -38.556 -32.386 1.00 31.59 224 LEU A CA 1
ATOM 1785 C C . LEU A 1 224 ? 13.202 -38.801 -33.716 1.00 31.59 224 LEU A C 1
ATOM 1787 O O . LEU A 1 224 ? 13.590 -39.721 -34.430 1.00 31.59 224 LEU A O 1
ATOM 1791 N N . ASP A 1 225 ? 12.209 -37.966 -34.054 1.00 28.73 225 ASP A N 1
ATOM 1792 C CA . ASP A 1 225 ? 12.068 -37.361 -35.394 1.00 28.73 225 ASP A CA 1
ATOM 1793 C C . ASP A 1 225 ? 10.953 -36.283 -35.454 1.00 28.73 225 ASP A C 1
ATOM 1795 O O . ASP A 1 225 ? 9.772 -36.527 -35.220 1.00 28.73 225 ASP A O 1
ATOM 1799 N N . ASP A 1 226 ? 11.444 -35.072 -35.711 1.00 29.03 226 ASP A N 1
ATOM 1800 C CA . ASP A 1 226 ? 11.023 -33.907 -36.508 1.00 29.03 226 ASP A CA 1
ATOM 1801 C C . ASP A 1 226 ? 9.586 -33.646 -37.055 1.00 29.03 226 ASP A C 1
ATOM 1803 O O . ASP A 1 226 ? 8.934 -34.483 -37.674 1.00 29.03 226 ASP A O 1
ATOM 1807 N N . GLU A 1 227 ? 9.236 -32.352 -36.941 1.00 29.59 227 GLU A N 1
ATOM 1808 C CA . GLU A 1 227 ? 8.411 -31.460 -37.789 1.00 29.59 227 GLU A CA 1
ATOM 1809 C C . GLU A 1 227 ? 6.924 -31.753 -38.133 1.00 29.59 227 GLU A C 1
ATOM 1811 O O . GLU A 1 227 ? 6.599 -32.470 -39.076 1.00 29.59 227 GLU A O 1
ATOM 1816 N N . SER A 1 228 ? 6.013 -30.950 -37.547 1.00 29.39 228 SER A N 1
ATOM 1817 C CA . SER A 1 228 ? 5.118 -30.064 -38.329 1.00 29.39 228 SER A CA 1
ATOM 1818 C C . SER A 1 228 ? 4.428 -28.994 -37.466 1.00 29.39 228 SER A C 1
ATOM 1820 O O . SER A 1 228 ? 3.767 -29.299 -36.476 1.00 29.39 228 SER A O 1
ATOM 1822 N N . LEU A 1 229 ? 4.579 -27.739 -37.896 1.00 38.41 229 LEU A N 1
ATOM 1823 C CA . LEU A 1 229 ? 3.970 -26.512 -37.380 1.00 38.41 229 LEU A CA 1
ATOM 1824 C C . LEU A 1 229 ? 2.438 -26.523 -37.495 1.00 38.41 229 LEU A C 1
ATOM 1826 O O . LEU A 1 229 ? 1.926 -26.541 -38.610 1.00 38.41 229 LEU A O 1
ATOM 1830 N N . ASP A 1 230 ? 1.740 -26.349 -36.373 1.00 29.97 230 ASP A N 1
ATOM 1831 C CA . ASP A 1 230 ? 0.385 -25.796 -36.336 1.00 29.97 230 ASP A CA 1
ATOM 1832 C C . ASP A 1 230 ? 0.333 -24.711 -35.254 1.00 29.97 230 ASP A C 1
ATOM 1834 O O . ASP A 1 230 ? 0.661 -24.943 -34.089 1.00 29.97 230 ASP A O 1
ATOM 1838 N N . PHE A 1 231 ? -0.037 -23.493 -35.655 1.00 34.59 231 PHE A N 1
ATOM 1839 C CA . PHE A 1 231 ? -0.228 -22.368 -34.745 1.00 34.59 231 PHE A CA 1
ATOM 1840 C C . PHE A 1 231 ? -1.340 -22.711 -33.752 1.00 34.59 231 PHE A C 1
ATOM 1842 O O . PHE A 1 231 ? -2.516 -22.742 -34.114 1.00 34.59 231 PHE A O 1
ATOM 1849 N N . LYS A 1 232 ? -0.964 -22.947 -32.496 1.00 31.62 232 LYS A N 1
ATOM 1850 C CA . LYS A 1 232 ? -1.908 -23.069 -31.391 1.00 31.62 232 LYS A CA 1
ATOM 1851 C C . LYS A 1 232 ? -2.078 -21.694 -30.755 1.00 31.62 232 LYS A C 1
ATOM 1853 O O . LYS A 1 232 ? -1.095 -20.996 -30.517 1.00 31.62 232 LYS A O 1
ATOM 1858 N N . GLU A 1 233 ? -3.337 -21.309 -30.563 1.00 29.06 233 GLU A N 1
ATOM 1859 C CA . GLU A 1 233 ? -3.776 -20.163 -29.766 1.00 29.06 233 GLU A CA 1
ATOM 1860 C C . GLU A 1 233 ? -2.855 -19.917 -28.572 1.00 29.06 233 GLU A C 1
ATOM 1862 O O . GLU A 1 233 ? -2.451 -20.861 -27.892 1.00 29.06 233 GLU A O 1
ATOM 1867 N N . ILE A 1 234 ? -2.559 -18.643 -28.311 1.00 30.11 234 ILE A N 1
ATOM 1868 C CA . ILE A 1 234 ? -1.912 -18.210 -27.075 1.00 30.11 234 ILE A CA 1
ATOM 1869 C C . ILE A 1 234 ? -2.852 -18.598 -25.932 1.00 30.11 234 ILE A C 1
ATOM 1871 O O . ILE A 1 234 ? -3.801 -17.887 -25.604 1.00 30.11 234 ILE A O 1
ATOM 1875 N N . ILE A 1 235 ? -2.602 -19.771 -25.364 1.00 30.70 235 ILE A N 1
ATOM 1876 C CA . ILE A 1 235 ? -3.136 -20.189 -24.081 1.00 30.70 235 ILE A CA 1
ATOM 1877 C C . ILE A 1 235 ? -2.514 -19.231 -23.067 1.00 30.70 235 ILE A C 1
ATOM 1879 O O . ILE A 1 235 ? -1.305 -19.004 -23.086 1.00 30.70 235 ILE A O 1
ATOM 1883 N N . LYS A 1 236 ? -3.347 -18.624 -22.216 1.00 39.06 236 LYS A N 1
ATOM 1884 C CA . LYS A 1 236 ? -2.878 -17.908 -21.029 1.00 39.06 236 LYS A CA 1
ATOM 1885 C C . LYS A 1 236 ? -2.103 -18.922 -20.180 1.00 39.06 236 LYS A C 1
ATOM 1887 O O . LYS A 1 236 ? -2.714 -19.714 -19.470 1.00 39.06 236 LYS A O 1
ATOM 1892 N N . GLU A 1 237 ? -0.782 -18.954 -20.328 1.00 34.25 237 GLU A N 1
ATOM 1893 C CA . GLU A 1 237 ? 0.103 -19.747 -19.483 1.00 34.25 237 GLU A CA 1
ATOM 1894 C C . GLU A 1 237 ? 0.062 -19.135 -18.084 1.00 34.25 237 GLU A C 1
ATOM 1896 O O . GLU A 1 237 ? 0.638 -18.079 -17.823 1.00 34.25 237 GLU A O 1
ATOM 1901 N N . GLY A 1 238 ? -0.689 -19.783 -17.195 1.00 34.22 238 GLY A N 1
ATOM 1902 C CA . GLY A 1 238 ? -0.492 -19.625 -15.766 1.00 34.22 238 GLY A CA 1
ATOM 1903 C C . GLY A 1 238 ? 0.868 -20.216 -15.422 1.00 34.22 238 GLY A C 1
ATOM 1904 O O . GLY A 1 238 ? 1.006 -21.432 -15.335 1.00 34.22 238 GLY A O 1
ATOM 1905 N N . LEU A 1 239 ? 1.873 -19.357 -15.267 1.00 40.38 239 LEU A N 1
ATOM 1906 C CA . LEU A 1 239 ? 3.049 -19.679 -14.469 1.00 40.38 239 LEU A CA 1
ATOM 1907 C C . LEU A 1 239 ? 2.582 -19.600 -13.014 1.00 40.38 239 LEU A C 1
ATOM 1909 O O . LEU A 1 239 ? 2.171 -18.532 -12.570 1.00 40.38 239 LEU A O 1
ATOM 1913 N N . SER A 1 240 ? 2.552 -20.749 -12.343 1.00 46.25 240 SER A N 1
ATOM 1914 C CA . SER A 1 240 ? 1.685 -21.118 -11.213 1.00 46.25 240 SER A CA 1
ATOM 1915 C C . SER A 1 240 ? 1.624 -20.218 -9.964 1.00 46.25 240 SER A C 1
ATOM 1917 O O . SER A 1 240 ? 0.912 -20.583 -9.038 1.00 46.25 240 SER A O 1
ATOM 1919 N N . GLU A 1 241 ? 2.277 -19.056 -9.911 1.00 54.94 241 GLU A N 1
ATOM 1920 C CA . GLU A 1 241 ? 2.258 -18.143 -8.749 1.00 54.94 241 GLU A CA 1
ATOM 1921 C C . GLU A 1 241 ? 2.278 -16.643 -9.123 1.00 54.94 241 GLU A C 1
ATOM 1923 O O . GLU A 1 241 ? 2.198 -15.787 -8.243 1.00 54.94 241 GLU A O 1
ATOM 1928 N N . TYR A 1 242 ? 2.344 -16.290 -10.417 1.00 65.44 242 TYR A N 1
ATOM 1929 C CA . TYR A 1 242 ? 2.557 -14.906 -10.869 1.00 65.44 242 TYR A CA 1
ATOM 1930 C C . TYR A 1 242 ? 1.484 -14.427 -11.839 1.00 65.44 242 TYR A C 1
ATOM 1932 O O . TYR A 1 242 ? 1.057 -15.154 -12.737 1.00 65.44 242 TYR A O 1
ATOM 1940 N N . PHE A 1 243 ? 1.128 -13.145 -11.737 1.00 70.12 243 PHE A N 1
ATOM 1941 C CA . PHE A 1 243 ? 0.273 -12.490 -12.723 1.00 70.12 243 PHE A CA 1
ATOM 1942 C C . PHE A 1 243 ? 1.023 -11.371 -13.436 1.00 70.12 243 PHE A C 1
ATOM 1944 O O . PHE A 1 243 ? 1.536 -10.435 -12.820 1.00 70.12 243 PHE A O 1
ATOM 1951 N N . LEU A 1 244 ? 1.067 -11.477 -14.765 1.00 77.06 244 LEU A N 1
ATOM 1952 C CA . LEU A 1 244 ? 1.656 -10.470 -15.635 1.00 77.06 244 LEU A CA 1
ATOM 1953 C C . LEU A 1 244 ? 0.612 -9.403 -15.961 1.00 77.06 244 LEU A C 1
ATOM 1955 O O . LEU A 1 244 ? -0.330 -9.639 -16.719 1.00 77.06 244 LEU A O 1
ATOM 1959 N N . TYR A 1 245 ? 0.810 -8.212 -15.416 1.00 80.25 245 TYR A N 1
ATOM 1960 C CA . TYR A 1 245 ? -0.047 -7.062 -15.637 1.00 80.25 245 TYR A CA 1
ATOM 1961 C C . TYR A 1 245 ? 0.555 -6.160 -16.717 1.00 80.25 245 TYR A C 1
ATOM 1963 O O . TYR A 1 245 ? 1.657 -5.638 -16.562 1.00 80.25 245 TYR A O 1
ATOM 1971 N N . THR A 1 246 ? -0.134 -5.986 -17.844 1.00 84.62 246 THR A N 1
ATOM 1972 C CA . THR A 1 246 ? 0.349 -5.124 -18.936 1.00 84.62 246 THR A CA 1
ATOM 1973 C C . THR A 1 246 ? -0.296 -3.751 -18.833 1.00 84.62 246 THR A C 1
ATOM 1975 O O . THR A 1 246 ? -1.515 -3.651 -18.794 1.00 84.62 246 THR A O 1
ATOM 1978 N N . ILE A 1 247 ? 0.524 -2.699 -18.830 1.00 85.31 247 ILE A N 1
ATOM 1979 C CA . ILE A 1 247 ? 0.043 -1.321 -18.907 1.00 85.31 247 ILE A CA 1
ATOM 1980 C C . ILE A 1 247 ? -0.308 -1.002 -20.357 1.00 85.31 247 ILE A C 1
ATOM 1982 O O . ILE A 1 247 ? 0.491 -1.248 -21.268 1.00 85.31 247 ILE A O 1
ATOM 1986 N N . ASP A 1 248 ? -1.486 -0.423 -20.563 1.00 79.44 248 ASP A N 1
ATOM 1987 C CA . ASP A 1 248 ? -1.943 -0.039 -21.890 1.00 79.44 248 ASP A CA 1
ATOM 1988 C C . ASP A 1 248 ? -1.116 1.106 -22.485 1.00 79.44 248 ASP A C 1
ATOM 1990 O O . ASP A 1 248 ? -0.808 2.115 -21.848 1.00 79.44 248 ASP A O 1
ATOM 1994 N N . GLY A 1 249 ? -0.791 0.954 -23.768 1.00 82.62 249 GLY A N 1
ATOM 1995 C CA . GLY A 1 249 ? -0.010 1.923 -24.527 1.00 82.62 249 GLY A CA 1
ATOM 1996 C C . GLY A 1 249 ? 1.501 1.706 -24.452 1.00 82.62 249 GLY A C 1
ATOM 1997 O O . GLY A 1 249 ? 2.011 0.664 -24.038 1.00 82.62 249 GLY A O 1
ATOM 1998 N N . ARG A 1 250 ? 2.237 2.695 -24.960 1.00 87.12 250 ARG A N 1
ATOM 1999 C CA . ARG A 1 250 ? 3.699 2.723 -24.944 1.00 87.12 250 ARG A CA 1
ATOM 2000 C C . ARG A 1 250 ? 4.159 4.081 -24.484 1.00 87.12 250 ARG A C 1
ATOM 2002 O O . ARG A 1 250 ? 3.686 5.099 -24.982 1.00 87.12 250 ARG A O 1
ATOM 2009 N N . GLU A 1 251 ? 5.109 4.084 -23.568 1.00 87.56 251 GLU A N 1
ATOM 2010 C CA . GLU A 1 251 ? 5.541 5.298 -22.904 1.00 87.56 251 GLU A CA 1
ATOM 2011 C C . GLU A 1 251 ? 7.061 5.345 -22.809 1.00 87.56 251 GLU A C 1
ATOM 2013 O O . GLU A 1 251 ? 7.736 4.331 -22.663 1.00 87.56 251 GLU A O 1
ATOM 2018 N N . THR A 1 252 ? 7.622 6.548 -22.909 1.00 90.06 252 THR A N 1
ATOM 2019 C CA . THR A 1 252 ? 9.048 6.746 -22.637 1.00 90.06 252 THR A CA 1
ATOM 2020 C C . THR A 1 252 ? 9.274 6.804 -21.130 1.00 90.06 252 THR A C 1
ATOM 2022 O O . THR A 1 252 ? 8.668 7.655 -20.466 1.00 90.06 252 THR A O 1
ATOM 2025 N N . ILE A 1 253 ? 10.147 5.930 -20.625 1.00 92.00 253 ILE A N 1
ATOM 2026 C CA . ILE A 1 253 ? 10.576 5.843 -19.226 1.00 92.00 253 ILE A CA 1
ATOM 2027 C C . ILE A 1 253 ? 12.015 6.367 -19.130 1.00 92.00 253 ILE A C 1
ATOM 2029 O O . ILE A 1 253 ? 12.964 5.681 -19.507 1.00 92.00 253 ILE A O 1
ATOM 2033 N N . GLN A 1 254 ? 12.168 7.611 -18.679 1.00 92.50 254 GLN A N 1
ATOM 2034 C CA . GLN A 1 254 ? 13.467 8.285 -18.587 1.00 92.50 254 GLN A CA 1
ATOM 2035 C C . GLN A 1 254 ? 14.212 7.883 -17.317 1.00 92.50 254 GLN A C 1
ATOM 2037 O O . GLN A 1 254 ? 13.598 7.749 -16.260 1.00 92.50 254 GLN A O 1
ATOM 2042 N N . ASN A 1 255 ? 15.527 7.735 -17.420 1.00 90.88 255 ASN A N 1
ATOM 2043 C CA . ASN A 1 255 ? 16.392 7.503 -16.278 1.00 90.88 255 ASN A CA 1
ATOM 2044 C C . ASN A 1 255 ? 16.423 8.728 -15.346 1.00 90.88 255 ASN A C 1
ATOM 2046 O O . ASN A 1 255 ? 16.494 9.870 -15.803 1.00 90.88 255 ASN A O 1
ATOM 2050 N N . GLY A 1 256 ? 16.391 8.488 -14.038 1.00 90.19 256 GLY A N 1
ATOM 2051 C CA . GLY A 1 256 ? 16.290 9.496 -12.984 1.00 90.19 256 GLY A CA 1
ATOM 2052 C C . GLY A 1 256 ? 14.887 10.087 -12.805 1.00 90.19 256 GLY A C 1
ATOM 2053 O O . GLY A 1 256 ? 14.728 11.047 -12.053 1.00 90.19 256 GLY A O 1
ATOM 2054 N N . TRP A 1 257 ? 13.869 9.555 -13.491 1.00 89.38 257 TRP A N 1
ATOM 2055 C CA . TRP A 1 257 ? 12.495 10.050 -13.412 1.00 89.38 257 TRP A CA 1
ATOM 2056 C C . TRP A 1 257 ? 11.524 8.964 -12.960 1.00 89.38 257 TRP A C 1
ATOM 2058 O O . TRP A 1 257 ? 11.653 7.783 -13.286 1.00 89.38 257 TRP A O 1
ATOM 2068 N N . SER A 1 258 ? 10.478 9.402 -12.260 1.00 92.06 258 SER A N 1
ATOM 2069 C CA . SER A 1 258 ? 9.285 8.594 -12.038 1.00 92.06 258 SER A CA 1
ATOM 2070 C C . SER A 1 258 ? 8.169 9.028 -12.977 1.00 92.06 258 SER A C 1
ATOM 2072 O O . SER A 1 258 ? 7.832 10.213 -13.046 1.00 92.06 258 SER A O 1
ATOM 2074 N N . LYS A 1 259 ? 7.536 8.067 -13.646 1.00 89.56 259 LYS A N 1
ATOM 2075 C CA . LYS A 1 259 ? 6.383 8.305 -14.512 1.00 89.56 259 LYS A CA 1
ATOM 2076 C C . LYS A 1 259 ? 5.147 7.607 -13.970 1.00 89.56 259 LYS A C 1
ATOM 2078 O O . LYS A 1 259 ? 5.196 6.436 -13.613 1.00 89.56 259 LYS A O 1
ATOM 2083 N N . ARG A 1 260 ? 4.029 8.332 -13.932 1.00 89.31 260 ARG A N 1
ATOM 2084 C CA . ARG A 1 260 ? 2.721 7.784 -13.569 1.00 89.31 260 ARG A CA 1
ATOM 2085 C C . ARG A 1 260 ? 1.992 7.322 -14.826 1.00 89.31 260 ARG A C 1
ATOM 2087 O O . ARG A 1 260 ? 1.712 8.137 -15.701 1.00 89.31 260 ARG A O 1
ATOM 2094 N N . LEU A 1 261 ? 1.686 6.037 -14.881 1.00 89.50 261 LEU A N 1
ATOM 2095 C CA . LEU A 1 261 ? 0.987 5.366 -15.963 1.00 89.50 261 LEU A CA 1
ATOM 2096 C C . LEU A 1 261 ? -0.442 5.037 -15.510 1.00 89.50 261 LEU A C 1
ATOM 2098 O O . LEU A 1 261 ? -0.615 4.565 -14.385 1.00 89.50 261 LEU A O 1
ATOM 2102 N N . PRO A 1 262 ? -1.473 5.314 -16.321 1.00 87.56 262 PRO A N 1
ATOM 2103 C CA . PRO A 1 262 ? -2.829 4.882 -16.010 1.00 87.56 262 PRO A CA 1
ATOM 2104 C C . PRO A 1 262 ? -2.908 3.353 -16.078 1.00 87.56 262 PRO A C 1
ATOM 2106 O O . PRO A 1 262 ? -2.392 2.742 -17.009 1.00 87.56 262 PRO A O 1
ATOM 2109 N N . SER A 1 263 ? -3.530 2.757 -15.068 1.00 86.25 263 SER A N 1
ATOM 2110 C CA . SER A 1 263 ? -3.681 1.307 -14.917 1.00 86.25 263 SER A CA 1
ATOM 2111 C C . SER A 1 263 ? -5.148 0.907 -15.066 1.00 86.25 263 SER A C 1
ATOM 2113 O O . SER A 1 263 ? -5.483 -0.032 -15.771 1.00 86.25 263 SER A O 1
ATOM 2115 N N . LEU A 1 264 ? -6.039 1.657 -14.419 1.00 87.94 264 LEU A N 1
ATOM 2116 C CA . LEU A 1 264 ? -7.461 1.349 -14.330 1.00 87.94 264 LEU A CA 1
ATOM 2117 C C . LEU A 1 264 ? -8.249 2.657 -14.245 1.00 87.94 264 LEU A C 1
ATOM 2119 O O . LEU A 1 264 ? -7.828 3.586 -13.556 1.00 87.94 264 LEU A O 1
ATOM 2123 N N . ASP A 1 265 ? -9.407 2.725 -14.892 1.00 90.31 265 ASP A N 1
ATOM 2124 C CA . ASP A 1 265 ? -10.378 3.806 -14.695 1.00 90.31 265 ASP A CA 1
ATOM 2125 C C . ASP A 1 265 ? -11.794 3.232 -14.825 1.00 90.31 265 ASP A C 1
ATOM 2127 O O . ASP A 1 265 ? -12.283 2.995 -15.931 1.00 90.31 265 ASP A O 1
ATOM 2131 N N . VAL A 1 266 ? -12.435 2.954 -13.685 1.00 92.31 266 VAL A N 1
ATOM 2132 C CA . VA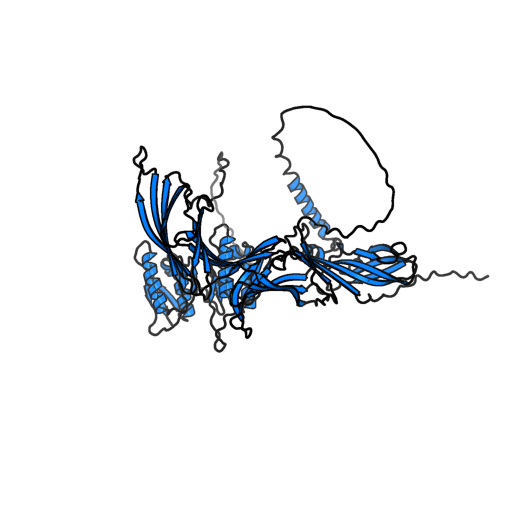L A 1 266 ? -13.740 2.284 -13.634 1.00 92.31 266 VAL A CA 1
ATOM 2133 C C . VAL A 1 266 ? -14.733 3.100 -12.824 1.00 92.31 266 VAL A C 1
ATOM 2135 O O . VAL A 1 266 ? -14.536 3.394 -11.645 1.00 92.31 266 VAL A O 1
ATOM 2138 N N . ASN A 1 267 ? -15.837 3.453 -13.476 1.00 91.31 267 ASN A N 1
ATOM 2139 C CA . ASN A 1 267 ? -16.881 4.306 -12.925 1.00 91.31 267 ASN A CA 1
ATOM 2140 C C . ASN A 1 267 ? -18.085 3.490 -12.435 1.00 91.31 267 ASN A C 1
ATOM 2142 O O . ASN A 1 267 ? -18.478 2.501 -13.063 1.00 91.31 267 ASN A O 1
ATOM 2146 N N . GLU A 1 268 ? -18.742 4.007 -11.393 1.00 89.94 268 GLU A N 1
ATOM 2147 C CA . GLU A 1 268 ? -20.000 3.483 -10.839 1.00 89.94 268 GLU A CA 1
ATOM 2148 C C . GLU A 1 268 ? -19.880 2.065 -10.255 1.00 89.94 268 GLU A C 1
ATOM 2150 O O . GLU A 1 268 ? -20.799 1.261 -10.399 1.00 89.94 268 GLU A O 1
ATOM 2155 N N . ILE A 1 269 ? -18.759 1.752 -9.600 1.00 93.44 269 ILE A N 1
ATOM 2156 C CA . ILE A 1 269 ? -18.565 0.486 -8.883 1.00 93.44 269 ILE A CA 1
ATOM 2157 C C . ILE A 1 269 ? -19.543 0.450 -7.707 1.00 93.44 269 ILE A C 1
ATOM 2159 O O . ILE A 1 269 ? -19.450 1.337 -6.854 1.00 93.44 269 ILE A O 1
ATOM 2163 N N . PRO A 1 270 ? -20.472 -0.519 -7.633 1.00 92.75 270 PRO A N 1
ATOM 2164 C CA . PRO A 1 270 ? -21.309 -0.707 -6.455 1.00 92.75 270 PRO A CA 1
ATOM 2165 C C . PRO A 1 270 ? -20.438 -1.008 -5.235 1.00 92.75 270 PRO A C 1
ATOM 2167 O O . PRO A 1 270 ? -19.535 -1.833 -5.310 1.00 92.75 270 PRO A O 1
ATOM 2170 N N . ILE A 1 271 ? -20.693 -0.332 -4.120 1.00 92.69 271 ILE A N 1
ATOM 2171 C CA . ILE A 1 271 ? -19.944 -0.540 -2.879 1.00 92.69 271 ILE A CA 1
ATOM 2172 C C . ILE A 1 271 ? -20.890 -0.729 -1.699 1.00 92.69 271 ILE A C 1
ATOM 2174 O O . ILE A 1 271 ? -21.959 -0.115 -1.622 1.00 92.69 271 ILE A O 1
ATOM 2178 N N . GLU A 1 272 ? -20.459 -1.548 -0.750 1.00 90.62 272 GLU A N 1
ATOM 2179 C CA . GLU A 1 272 ? -21.070 -1.666 0.564 1.00 90.62 272 GLU A CA 1
ATOM 2180 C C . GLU A 1 272 ? -20.178 -0.982 1.599 1.00 90.62 272 GLU A C 1
ATOM 2182 O O . GLU A 1 272 ? -19.022 -1.354 1.789 1.00 90.62 272 GLU A O 1
ATOM 2187 N N . LYS A 1 273 ? -20.719 0.031 2.280 1.00 88.25 273 LYS A N 1
ATOM 2188 C CA . LYS A 1 273 ? -20.052 0.676 3.411 1.00 88.25 273 LYS A CA 1
ATOM 2189 C C . LYS A 1 273 ? -20.528 0.053 4.718 1.00 88.25 273 LYS A C 1
ATOM 2191 O O . LYS A 1 273 ? -21.728 0.042 5.003 1.00 88.25 273 LYS A O 1
ATOM 2196 N N . PHE A 1 274 ? -19.587 -0.383 5.540 1.00 89.00 274 PHE A N 1
ATOM 2197 C CA . PHE A 1 274 ? -19.849 -0.922 6.870 1.00 89.00 274 PHE A CA 1
ATOM 2198 C C . PHE A 1 274 ? -18.753 -0.483 7.839 1.00 89.00 274 PHE A C 1
ATOM 2200 O O . PHE A 1 274 ? -17.721 0.042 7.439 1.00 89.00 274 PHE A O 1
ATOM 2207 N N . ILE A 1 275 ? -19.007 -0.620 9.132 1.00 88.25 275 ILE A N 1
ATOM 2208 C CA . ILE A 1 275 ? -18.127 -0.126 10.187 1.00 88.25 275 ILE A CA 1
ATOM 2209 C C . ILE A 1 275 ? -17.821 -1.288 11.088 1.00 88.25 275 ILE A C 1
ATOM 2211 O O . ILE A 1 275 ? -18.730 -1.829 11.711 1.00 88.25 275 ILE A O 1
ATOM 2215 N N . THR A 1 276 ? -16.555 -1.642 11.191 1.00 87.19 276 THR A N 1
ATOM 2216 C CA . THR A 1 276 ? -16.131 -2.712 12.077 1.00 87.19 276 THR A CA 1
ATOM 2217 C C . THR A 1 276 ? -15.702 -2.101 13.396 1.00 87.19 276 THR A C 1
ATOM 2219 O O . THR A 1 276 ? -14.875 -1.192 13.439 1.00 87.19 276 THR A O 1
ATOM 2222 N N . TYR A 1 277 ? -16.294 -2.592 14.476 1.00 88.69 277 TYR A N 1
ATOM 2223 C CA . TYR A 1 277 ? -15.813 -2.367 15.827 1.00 88.69 277 TYR A CA 1
ATOM 2224 C C . TYR A 1 277 ? -15.284 -3.686 16.359 1.00 88.69 277 TYR A C 1
ATOM 2226 O O . TYR A 1 277 ? -15.988 -4.695 16.290 1.00 88.69 277 TYR A O 1
ATOM 2234 N N . PHE A 1 278 ? -14.074 -3.667 16.899 1.00 82.69 278 PHE A N 1
ATOM 2235 C CA . PHE A 1 278 ? -13.483 -4.822 17.552 1.00 82.69 278 PHE A CA 1
ATOM 2236 C C . PHE A 1 278 ? -13.014 -4.421 18.948 1.00 82.69 278 PHE A C 1
ATOM 2238 O O . PHE A 1 278 ? -12.331 -3.406 19.108 1.00 82.69 278 PHE A O 1
ATOM 2245 N N . SER A 1 279 ? -13.406 -5.207 19.950 1.00 80.50 279 SER A N 1
ATOM 2246 C CA . SER A 1 279 ? -12.891 -5.109 21.316 1.00 80.50 279 SER A CA 1
ATOM 2247 C C . SER A 1 279 ? -12.095 -6.372 21.612 1.00 80.50 279 SER A C 1
ATOM 2249 O O . SER A 1 279 ? -12.658 -7.463 21.667 1.00 80.50 279 SER A O 1
ATOM 2251 N N . GLU A 1 280 ? -10.784 -6.201 21.772 1.00 66.94 280 GLU A N 1
ATOM 2252 C CA . GLU A 1 280 ? -9.842 -7.282 22.095 1.00 66.94 280 GLU A CA 1
ATOM 2253 C C . GLU A 1 280 ? -9.711 -7.466 23.612 1.00 66.94 280 GLU A C 1
ATOM 2255 O O . GLU A 1 280 ? -9.555 -8.567 24.139 1.00 66.94 280 GLU A O 1
ATOM 2260 N N . SER A 1 281 ? -9.810 -6.358 24.346 1.00 67.00 281 SER A N 1
ATOM 2261 C CA . SER A 1 281 ? -9.820 -6.341 25.803 1.00 67.00 281 SER A CA 1
ATOM 2262 C C . SER A 1 281 ? -10.637 -5.159 26.320 1.00 67.00 281 SER A C 1
ATOM 2264 O O . SER A 1 281 ? -11.114 -4.322 25.551 1.00 67.00 281 SER A O 1
ATOM 2266 N N . ASP A 1 282 ? -10.793 -5.067 27.642 1.00 65.38 282 ASP A N 1
ATOM 2267 C CA . ASP A 1 282 ? -11.508 -3.949 28.262 1.00 65.38 282 ASP A CA 1
ATOM 2268 C C . ASP A 1 282 ? -10.805 -2.591 28.065 1.00 65.38 282 ASP A C 1
ATOM 2270 O O . ASP A 1 282 ? -11.479 -1.561 28.126 1.00 65.38 282 ASP A O 1
ATOM 2274 N N . ASP A 1 283 ? -9.498 -2.591 27.777 1.00 62.47 283 ASP A N 1
ATOM 2275 C CA . ASP A 1 283 ? -8.682 -1.384 27.588 1.00 62.47 283 ASP A CA 1
ATOM 2276 C C . ASP A 1 283 ? -8.308 -1.115 26.118 1.00 62.47 283 ASP A C 1
ATOM 2278 O O . ASP A 1 283 ? -7.744 -0.060 25.817 1.00 62.47 283 ASP A O 1
ATOM 2282 N N . PHE A 1 284 ? -8.617 -2.042 25.202 1.00 64.62 284 PHE A N 1
ATOM 2283 C CA . PHE A 1 284 ? -8.258 -1.936 23.787 1.00 64.62 284 PHE A CA 1
ATOM 2284 C C . PHE A 1 284 ? -9.465 -2.203 22.884 1.00 64.62 284 PHE A C 1
ATOM 2286 O O . PHE A 1 284 ? -9.948 -3.334 22.758 1.00 64.62 284 PHE A O 1
ATOM 2293 N N . ASP A 1 285 ? -9.939 -1.137 22.240 1.00 76.25 285 ASP A N 1
ATOM 2294 C CA . ASP A 1 285 ? -10.930 -1.194 21.178 1.00 76.25 285 ASP A CA 1
ATOM 2295 C C . ASP A 1 285 ? -10.539 -0.307 19.992 1.00 76.25 285 ASP A C 1
ATOM 2297 O O . ASP A 1 285 ? -9.788 0.663 20.118 1.00 76.25 285 ASP A O 1
ATOM 2301 N N . TYR A 1 286 ? -11.027 -0.663 18.806 1.00 77.69 286 TYR A N 1
ATOM 2302 C CA . TYR A 1 286 ? -10.864 0.159 17.614 1.00 77.69 286 TYR A CA 1
ATOM 2303 C C . TYR A 1 286 ? -12.115 0.123 16.738 1.00 77.69 286 TYR A C 1
ATOM 2305 O O . TYR A 1 286 ? -12.888 -0.836 16.732 1.00 77.69 286 TYR A O 1
ATOM 2313 N N . THR A 1 287 ? -12.341 1.223 16.018 1.00 83.06 287 THR A N 1
ATOM 2314 C CA . THR A 1 287 ? -13.442 1.381 15.061 1.00 83.06 287 THR A CA 1
ATOM 2315 C C . THR A 1 287 ? -12.862 1.777 13.714 1.00 83.06 287 THR A C 1
ATOM 2317 O O . THR A 1 287 ? -12.210 2.814 13.624 1.00 83.06 287 THR A O 1
ATOM 2320 N N . ILE A 1 288 ? -13.130 0.987 12.678 1.00 83.81 288 ILE A N 1
ATOM 2321 C CA . ILE A 1 288 ? -12.649 1.224 11.313 1.00 83.81 288 ILE A CA 1
ATOM 2322 C C . ILE A 1 288 ? -13.858 1.290 10.377 1.00 83.81 288 ILE A C 1
ATOM 2324 O O . ILE A 1 288 ? -14.766 0.461 10.459 1.00 83.81 288 ILE A O 1
ATOM 2328 N N . GLY A 1 289 ? -13.890 2.295 9.501 1.00 85.50 289 GLY A N 1
ATOM 2329 C CA . GLY A 1 289 ? -14.829 2.342 8.385 1.00 85.50 289 GLY A CA 1
ATOM 2330 C C . GLY A 1 289 ? -14.296 1.482 7.247 1.00 85.50 289 GLY A C 1
ATOM 2331 O O . GLY A 1 289 ? -13.125 1.576 6.908 1.00 85.50 289 GLY A O 1
ATOM 2332 N N . ASN A 1 290 ? -15.134 0.642 6.655 1.00 88.94 290 ASN A N 1
ATOM 2333 C CA . ASN A 1 290 ? -14.749 -0.269 5.586 1.00 88.94 290 ASN A CA 1
ATOM 2334 C C . ASN A 1 290 ? -15.637 -0.069 4.354 1.00 88.94 290 ASN A C 1
ATOM 2336 O O . ASN A 1 290 ? -16.848 0.148 4.465 1.00 88.94 290 ASN A O 1
ATOM 2340 N N . LEU A 1 291 ? -15.029 -0.156 3.170 1.00 90.50 291 LEU A N 1
ATOM 2341 C CA . LEU A 1 291 ? -15.733 -0.333 1.899 1.00 90.50 291 LEU A CA 1
ATOM 2342 C C . LEU A 1 291 ? -15.481 -1.742 1.379 1.00 90.50 291 LEU A C 1
ATOM 2344 O O . LEU A 1 291 ? -14.327 -2.145 1.268 1.00 90.50 291 LEU A O 1
ATOM 2348 N N . ARG A 1 292 ? -16.547 -2.442 0.999 1.00 91.88 292 ARG A N 1
ATOM 2349 C CA . ARG A 1 292 ? -16.510 -3.773 0.391 1.00 91.88 292 ARG A CA 1
ATOM 2350 C C . ARG A 1 292 ? -17.076 -3.738 -1.025 1.00 91.88 292 ARG A C 1
ATOM 2352 O O . ARG A 1 292 ? -18.113 -3.122 -1.270 1.00 91.88 292 ARG A O 1
ATOM 2359 N N . PHE A 1 293 ? -16.386 -4.396 -1.947 1.00 93.81 293 PHE A N 1
ATOM 2360 C CA . PHE A 1 293 ? -16.820 -4.674 -3.323 1.00 93.81 293 PHE A CA 1
ATOM 2361 C C . PHE A 1 293 ? -16.043 -5.885 -3.858 1.00 93.81 293 PHE A C 1
ATOM 2363 O O . PHE A 1 293 ? -15.189 -6.406 -3.154 1.00 93.81 293 PHE A O 1
ATOM 2370 N N . HIS A 1 294 ? -16.327 -6.366 -5.069 1.00 92.50 294 HIS A N 1
ATOM 2371 C CA . HIS A 1 294 ? -15.618 -7.516 -5.647 1.00 92.50 294 HIS A CA 1
ATOM 2372 C C . HIS A 1 294 ? -14.815 -7.132 -6.894 1.00 92.50 294 HIS A C 1
ATOM 2374 O O . HIS A 1 294 ? -15.198 -6.240 -7.650 1.00 92.50 294 HIS A O 1
ATOM 2380 N N . ASN A 1 295 ? -13.694 -7.818 -7.122 1.00 91.19 295 ASN A N 1
ATOM 2381 C CA . ASN A 1 295 ? -12.918 -7.720 -8.357 1.00 91.19 295 ASN A CA 1
ATOM 2382 C C . ASN A 1 295 ? -13.496 -8.656 -9.435 1.00 91.19 295 ASN A C 1
ATOM 2384 O O . ASN A 1 295 ? -12.860 -9.637 -9.816 1.00 91.19 295 ASN A O 1
ATOM 2388 N N . ASP A 1 296 ? -14.717 -8.389 -9.896 1.00 91.44 296 ASP A N 1
ATOM 2389 C CA . ASP A 1 296 ? -15.450 -9.229 -10.851 1.00 91.44 296 ASP A CA 1
ATOM 2390 C C . ASP A 1 296 ? -16.088 -8.417 -11.993 1.00 91.44 296 ASP A C 1
ATOM 2392 O O . ASP A 1 296 ? -16.103 -7.182 -11.984 1.00 91.44 296 ASP A O 1
ATOM 2396 N N . GLU A 1 297 ? -16.645 -9.120 -12.982 1.00 89.62 297 GLU A N 1
ATOM 2397 C CA . GLU A 1 297 ? -17.304 -8.491 -14.133 1.00 89.62 297 GLU A CA 1
ATOM 2398 C C . GLU A 1 297 ? -18.556 -7.676 -13.742 1.00 89.62 297 GLU A C 1
ATOM 2400 O O . GLU A 1 297 ? -18.877 -6.692 -14.412 1.00 89.62 297 GLU A O 1
ATOM 2405 N N . GLU A 1 298 ? -19.258 -8.036 -12.657 1.00 88.00 298 GLU A N 1
ATOM 2406 C CA . GLU A 1 298 ? -20.452 -7.317 -12.182 1.00 88.00 298 GLU A CA 1
ATOM 2407 C C . GLU A 1 298 ? -20.096 -5.899 -11.713 1.00 88.00 298 GLU A C 1
ATOM 2409 O O . GLU A 1 298 ? -20.804 -4.932 -12.013 1.00 88.00 298 GLU A O 1
ATOM 2414 N N . HIS A 1 299 ? -18.940 -5.756 -11.069 1.00 89.00 299 HIS A N 1
ATOM 2415 C CA . HIS A 1 299 ? -18.376 -4.486 -10.625 1.00 89.00 299 HIS A CA 1
ATOM 2416 C C . HIS A 1 299 ? -17.581 -3.768 -11.726 1.00 89.00 299 HIS A C 1
ATOM 2418 O O . HIS A 1 299 ? -16.938 -2.752 -11.451 1.00 89.00 299 HIS A O 1
ATOM 2424 N N . LYS A 1 300 ? -17.651 -4.249 -12.981 1.00 87.19 300 LYS A N 1
ATOM 2425 C CA . LYS A 1 300 ? -16.861 -3.766 -14.131 1.00 87.19 300 LYS A CA 1
ATOM 2426 C C . LYS A 1 300 ? -15.345 -3.866 -13.881 1.00 87.19 300 LYS A C 1
ATOM 2428 O O . LYS A 1 300 ? -14.567 -3.068 -14.404 1.00 87.19 300 LYS A O 1
ATOM 2433 N N . LEU A 1 301 ? -14.953 -4.822 -13.047 1.00 87.81 301 LEU A N 1
ATOM 2434 C CA . LEU A 1 301 ? -13.588 -5.207 -12.720 1.00 87.81 301 LEU A CA 1
ATOM 2435 C C . LEU A 1 301 ? -13.353 -6.647 -13.224 1.00 87.81 301 LEU A C 1
ATOM 2437 O O . LEU A 1 301 ? -14.054 -7.123 -14.116 1.00 87.81 301 LEU A O 1
ATOM 2441 N N . GLY A 1 302 ? -12.338 -7.341 -12.711 1.00 77.88 302 GLY A N 1
ATOM 2442 C CA . GLY A 1 302 ? -12.155 -8.774 -12.953 1.00 77.88 302 GLY A CA 1
ATOM 2443 C C . GLY A 1 302 ? -11.463 -9.166 -14.263 1.00 77.88 302 GLY A C 1
ATOM 2444 O O . GLY A 1 302 ? -11.182 -10.344 -14.462 1.00 77.88 302 GLY A O 1
ATOM 2445 N N . GLU A 1 303 ? -11.104 -8.227 -15.146 1.00 81.75 303 GLU A N 1
ATOM 2446 C CA . GLU A 1 303 ? -10.265 -8.552 -16.317 1.00 81.75 303 GLU A CA 1
ATOM 2447 C C . GLU A 1 303 ? -8.833 -8.933 -15.909 1.00 81.75 303 GLU A C 1
ATOM 2449 O O . GLU A 1 303 ? -8.196 -9.808 -16.505 1.00 81.75 303 GLU A O 1
ATOM 2454 N N . THR A 1 304 ? -8.336 -8.270 -14.867 1.00 81.19 304 THR A N 1
ATOM 2455 C CA . THR A 1 304 ? -6.987 -8.415 -14.325 1.00 81.19 304 THR A CA 1
ATOM 2456 C C . THR A 1 304 ? -7.032 -8.359 -12.801 1.00 81.19 304 THR A C 1
ATOM 2458 O O . THR A 1 304 ? -7.883 -7.656 -12.248 1.00 81.19 304 THR A O 1
ATOM 2461 N N . PRO A 1 305 ? -6.112 -9.040 -12.100 1.00 85.12 305 PRO A N 1
ATOM 2462 C CA . PRO A 1 305 ? -5.985 -8.857 -10.662 1.00 85.12 305 PRO A CA 1
ATOM 2463 C C . PRO A 1 305 ? -5.569 -7.417 -10.340 1.00 85.12 305 PRO A C 1
ATOM 2465 O O . PRO A 1 305 ? -4.936 -6.753 -11.166 1.00 85.12 305 PRO A O 1
ATOM 2468 N N . LEU A 1 306 ? -5.915 -6.948 -9.143 1.00 88.38 306 LEU A N 1
ATOM 2469 C CA . LEU A 1 306 ? -5.500 -5.642 -8.642 1.00 88.38 306 LEU A CA 1
ATOM 2470 C C . LEU A 1 306 ? -4.172 -5.803 -7.892 1.00 88.38 306 LEU A C 1
ATOM 2472 O O . LEU A 1 306 ? -4.122 -6.540 -6.905 1.00 88.38 306 LEU A O 1
ATOM 2476 N N . PRO A 1 307 ? -3.085 -5.162 -8.354 1.00 87.75 307 PRO A N 1
ATOM 2477 C CA . PRO A 1 307 ? -1.819 -5.220 -7.644 1.00 87.75 307 PRO A CA 1
ATOM 2478 C C . PRO A 1 307 ? -1.868 -4.562 -6.266 1.00 87.75 307 PRO A C 1
ATOM 2480 O O . PRO A 1 307 ? -2.612 -3.597 -6.064 1.00 87.75 307 PRO A O 1
ATOM 2483 N N . GLU A 1 308 ? -1.001 -5.032 -5.368 1.00 87.81 308 GLU A N 1
ATOM 2484 C CA . GLU A 1 308 ? -0.772 -4.386 -4.077 1.00 87.81 308 GLU A CA 1
ATOM 2485 C C . GLU A 1 308 ? -0.397 -2.905 -4.250 1.00 87.81 308 GLU A C 1
ATOM 2487 O O . GLU A 1 308 ? 0.274 -2.507 -5.212 1.00 87.81 308 GLU A O 1
ATOM 2492 N N . GLY A 1 309 ? -0.844 -2.061 -3.327 1.00 89.12 309 GLY A N 1
ATOM 2493 C CA . GLY A 1 309 ? -0.586 -0.635 -3.391 1.00 89.12 309 GLY A CA 1
ATOM 2494 C C . GLY A 1 309 ? -1.322 0.158 -2.328 1.00 89.12 309 GLY A C 1
ATOM 2495 O O . GLY A 1 309 ? -1.764 -0.357 -1.309 1.00 89.12 309 GLY A O 1
ATOM 2496 N N . THR A 1 310 ? -1.460 1.455 -2.577 1.00 90.88 310 THR A N 1
ATOM 2497 C CA . THR A 1 310 ? -2.100 2.373 -1.626 1.00 90.88 310 THR A CA 1
ATOM 2498 C C . THR A 1 310 ? -3.350 2.984 -2.226 1.00 90.88 310 THR A C 1
ATOM 2500 O O . THR A 1 310 ? -3.346 3.388 -3.389 1.00 90.88 310 THR A O 1
ATOM 2503 N N . ALA A 1 311 ? -4.419 3.083 -1.446 1.00 90.81 311 ALA A N 1
ATOM 2504 C CA . ALA A 1 311 ? -5.690 3.652 -1.855 1.00 90.81 311 ALA A CA 1
ATOM 2505 C C . ALA A 1 311 ? -5.998 4.925 -1.061 1.00 90.81 311 ALA A C 1
ATOM 2507 O O . ALA A 1 311 ? -6.003 4.939 0.168 1.00 90.81 311 ALA A O 1
ATOM 2508 N N . ARG A 1 312 ? -6.295 6.015 -1.772 1.00 91.44 312 ARG A N 1
ATOM 2509 C CA . ARG A 1 312 ? -6.825 7.253 -1.186 1.00 91.44 312 ARG A CA 1
ATOM 2510 C C . ARG A 1 312 ? -8.292 7.390 -1.545 1.00 91.44 312 ARG A C 1
ATOM 2512 O O . ARG A 1 312 ? -8.648 7.361 -2.723 1.00 91.44 312 ARG A O 1
ATOM 2519 N N . ILE A 1 313 ? -9.127 7.576 -0.533 1.00 90.56 313 ILE A N 1
ATOM 2520 C CA . ILE A 1 313 ? -10.575 7.664 -0.689 1.00 90.56 313 ILE A CA 1
ATOM 2521 C C . ILE A 1 313 ? -11.009 9.117 -0.506 1.00 90.56 313 ILE A C 1
ATOM 2523 O O . ILE A 1 313 ? -10.670 9.785 0.473 1.00 90.56 313 ILE A O 1
ATOM 2527 N N . TYR A 1 314 ? -11.792 9.599 -1.461 1.00 90.31 314 TYR A N 1
ATOM 2528 C CA . TYR A 1 314 ? -12.397 10.919 -1.485 1.00 90.31 314 TYR A CA 1
ATOM 2529 C C . TYR A 1 314 ? -13.916 10.791 -1.569 1.00 90.31 314 TYR A C 1
ATOM 2531 O O . TYR A 1 314 ? -14.447 9.830 -2.113 1.00 90.31 314 TYR A O 1
ATOM 2539 N N . ARG A 1 315 ? -14.634 11.792 -1.065 1.00 87.75 315 ARG A N 1
ATOM 2540 C CA . ARG A 1 315 ? -16.094 11.894 -1.136 1.00 87.75 315 ARG A CA 1
ATOM 2541 C C . ARG A 1 315 ? -16.485 13.135 -1.910 1.00 87.75 315 ARG A C 1
ATOM 2543 O O . ARG A 1 315 ? -15.939 14.217 -1.671 1.00 87.75 315 ARG A O 1
ATOM 2550 N N . GLN A 1 316 ? -17.463 12.999 -2.798 1.00 85.62 316 GLN A N 1
ATOM 2551 C CA . GLN A 1 316 ? -18.015 14.133 -3.524 1.00 85.62 316 GLN A CA 1
ATOM 2552 C C . GLN A 1 316 ? -19.029 14.894 -2.657 1.00 85.62 316 GLN A C 1
ATOM 2554 O O . GLN A 1 316 ? -20.060 14.360 -2.251 1.00 85.62 316 GLN A O 1
ATOM 2559 N N . THR A 1 317 ? -18.758 16.169 -2.373 1.00 74.06 317 THR A N 1
ATOM 2560 C CA . THR A 1 317 ? -19.591 16.970 -1.456 1.00 74.06 317 THR A CA 1
ATOM 2561 C C . THR A 1 317 ? -20.792 17.621 -2.162 1.00 74.06 317 THR A C 1
ATOM 2563 O O . THR A 1 317 ? -21.829 17.877 -1.546 1.00 74.06 317 THR A O 1
ATOM 2566 N N . ASN A 1 318 ? -20.666 17.913 -3.464 1.00 70.25 318 ASN A N 1
ATOM 2567 C CA . ASN A 1 318 ? -21.654 18.654 -4.253 1.00 70.25 318 ASN A CA 1
ATOM 2568 C C . ASN A 1 318 ? -21.636 18.174 -5.717 1.00 70.25 318 ASN A C 1
ATOM 2570 O O . ASN A 1 318 ? -20.581 17.797 -6.225 1.00 70.25 318 ASN A O 1
ATOM 2574 N N . ALA A 1 319 ? -22.740 18.365 -6.451 1.00 62.66 319 ALA A N 1
ATOM 2575 C CA . ALA A 1 319 ? -22.804 18.151 -7.908 1.00 62.66 319 ALA A CA 1
ATOM 2576 C C . ALA A 1 319 ? -21.784 18.989 -8.718 1.00 62.66 319 ALA A C 1
ATOM 2578 O O . ALA A 1 319 ? -21.546 18.725 -9.890 1.00 62.66 319 ALA A O 1
ATOM 2579 N N . SER A 1 320 ? -21.171 20.003 -8.094 1.00 64.06 320 SER A N 1
ATOM 2580 C CA . SER A 1 320 ? -20.099 20.826 -8.667 1.00 64.06 320 SER A CA 1
ATOM 2581 C C . SER A 1 320 ? -18.715 20.157 -8.664 1.00 64.06 320 SER A C 1
ATOM 2583 O O . SER A 1 320 ? -17.783 20.755 -9.189 1.00 64.06 320 SER A O 1
ATOM 2585 N N . GLY A 1 321 ? -18.560 18.958 -8.082 1.00 65.81 321 GLY A N 1
ATOM 2586 C CA . GLY A 1 321 ? -17.313 18.179 -8.164 1.00 65.81 321 GLY A CA 1
ATOM 2587 C C . GLY A 1 321 ? -16.269 18.450 -7.075 1.00 65.81 321 GLY A C 1
ATOM 2588 O O . GLY A 1 321 ? -15.130 18.026 -7.223 1.00 65.81 321 GLY A O 1
ATOM 2589 N N . ASN A 1 322 ? -16.620 19.134 -5.981 1.00 81.19 322 ASN A N 1
ATOM 2590 C CA . ASN A 1 322 ? -15.685 19.308 -4.864 1.00 81.19 322 ASN A CA 1
ATOM 2591 C C . ASN A 1 322 ? -15.445 17.967 -4.158 1.00 81.19 322 ASN A C 1
ATOM 2593 O O . ASN A 1 322 ? -16.408 17.284 -3.795 1.00 81.19 322 ASN A O 1
ATOM 2597 N N . LEU A 1 323 ? -14.172 17.635 -3.944 1.00 86.38 323 LEU A N 1
ATOM 2598 C CA . LEU A 1 323 ? -13.730 16.411 -3.284 1.00 86.38 323 LEU A CA 1
ATOM 2599 C C . LE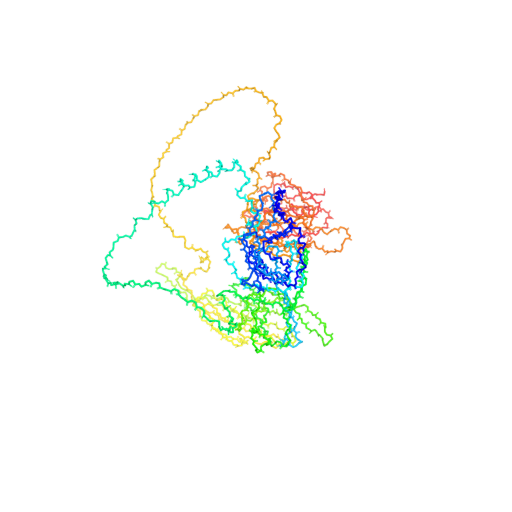U A 1 323 ? -13.282 16.714 -1.854 1.00 86.38 323 LEU A C 1
ATOM 2601 O O . LEU A 1 323 ? -12.547 17.671 -1.615 1.00 86.38 323 LEU A O 1
ATOM 2605 N N . THR A 1 324 ? -13.714 15.887 -0.909 1.00 86.06 324 THR A N 1
ATOM 2606 C CA . THR A 1 324 ? -13.231 15.889 0.477 1.00 86.06 324 THR A CA 1
ATOM 2607 C C . THR A 1 324 ? -12.489 14.590 0.734 1.00 86.06 324 THR A C 1
ATOM 2609 O O . THR A 1 324 ? -12.989 13.529 0.377 1.00 86.06 324 THR A O 1
ATOM 2612 N N . TYR A 1 325 ? -11.305 14.665 1.333 1.00 86.19 325 TYR A N 1
ATOM 2613 C CA . TYR A 1 325 ? -10.557 13.476 1.731 1.00 86.19 325 TYR A CA 1
ATOM 2614 C C . TYR A 1 325 ? -11.304 12.718 2.837 1.00 86.19 325 TYR A C 1
ATOM 2616 O O . TYR A 1 325 ? -11.741 13.336 3.808 1.00 86.19 325 TYR A O 1
ATOM 2624 N N . VAL A 1 326 ? -11.475 11.408 2.657 1.00 84.25 326 VAL A N 1
ATOM 2625 C CA . VAL A 1 326 ? -12.139 10.511 3.617 1.00 84.25 326 VAL A CA 1
ATOM 2626 C C . VAL A 1 326 ? -11.100 9.724 4.393 1.00 84.25 326 VAL A C 1
ATOM 2628 O O . VAL A 1 326 ? -11.166 9.698 5.615 1.00 84.25 326 VAL A O 1
ATOM 2631 N N . GLY A 1 327 ? -10.136 9.124 3.695 1.00 84.06 327 GLY A N 1
ATOM 2632 C CA . GLY A 1 327 ? -9.139 8.290 4.342 1.00 84.06 327 GLY A CA 1
ATOM 2633 C C . GLY A 1 327 ? -8.148 7.640 3.388 1.00 84.06 327 GLY A C 1
ATOM 2634 O O . GLY A 1 327 ? -8.164 7.864 2.172 1.00 84.06 327 GLY A O 1
ATOM 2635 N N . TYR A 1 328 ? -7.279 6.846 3.997 1.00 86.19 328 TYR A N 1
ATOM 2636 C CA . TYR A 1 328 ? -6.217 6.080 3.368 1.00 86.19 328 TYR A CA 1
ATOM 2637 C C . TYR A 1 328 ? -6.392 4.616 3.746 1.00 86.19 328 TYR A C 1
ATOM 2639 O O . TYR A 1 328 ? -6.805 4.323 4.865 1.00 86.19 328 TYR A O 1
ATOM 2647 N N . SER A 1 329 ? -6.075 3.735 2.808 1.00 86.75 329 SER A N 1
ATOM 2648 C CA . SER A 1 329 ? -6.081 2.295 3.003 1.00 86.75 329 SER A CA 1
ATOM 2649 C C . SER A 1 329 ? -4.916 1.679 2.243 1.00 86.75 329 SER A C 1
ATOM 2651 O O . SER A 1 329 ? -4.553 2.164 1.167 1.00 86.75 329 SER A O 1
ATOM 2653 N N . GLU A 1 330 ? -4.346 0.611 2.778 1.00 86.56 330 GLU A N 1
ATOM 2654 C CA . GLU A 1 330 ? -3.423 -0.241 2.034 1.00 86.56 330 GLU A CA 1
ATOM 2655 C C . GLU A 1 330 ? -4.241 -1.319 1.334 1.00 86.56 330 GLU A C 1
ATOM 2657 O O . GLU A 1 330 ? -5.153 -1.901 1.916 1.00 86.56 330 GLU A O 1
ATOM 2662 N N . LEU A 1 331 ? -3.965 -1.517 0.049 1.00 86.81 331 LEU A N 1
ATOM 2663 C CA . LEU A 1 331 ? -4.609 -2.539 -0.754 1.00 86.81 331 LEU A CA 1
ATOM 2664 C C . LEU A 1 331 ? -3.603 -3.667 -0.945 1.00 86.81 331 LEU A C 1
ATOM 2666 O O . LEU A 1 331 ? -2.550 -3.461 -1.547 1.00 86.81 331 LEU A O 1
ATOM 2670 N N . GLU A 1 332 ? -3.940 -4.851 -0.456 1.00 86.00 332 GLU A N 1
ATOM 2671 C CA . GLU A 1 332 ? -3.181 -6.066 -0.739 1.00 86.00 332 GLU A CA 1
ATOM 2672 C C . GLU A 1 332 ? -3.423 -6.542 -2.178 1.00 86.00 332 GLU A C 1
ATOM 2674 O O . GLU A 1 332 ? -4.264 -6.018 -2.908 1.00 86.00 332 GLU A O 1
ATOM 2679 N N . TYR A 1 333 ? -2.669 -7.543 -2.619 1.00 85.25 333 TYR A N 1
ATOM 2680 C CA . TYR A 1 333 ? -2.924 -8.175 -3.906 1.00 85.25 333 TYR A CA 1
ATOM 2681 C C . TYR A 1 333 ? -4.323 -8.814 -3.934 1.00 85.25 333 TYR A C 1
ATOM 2683 O O . TYR A 1 333 ? -4.588 -9.744 -3.175 1.00 85.25 333 TYR A O 1
ATOM 2691 N N . ILE A 1 334 ? -5.201 -8.360 -4.841 1.00 87.12 334 ILE A N 1
ATOM 2692 C CA . ILE A 1 334 ? -6.556 -8.915 -4.988 1.00 87.12 334 ILE A CA 1
ATOM 2693 C C . ILE A 1 334 ? -6.684 -9.687 -6.310 1.00 87.12 334 ILE A C 1
ATOM 2695 O O . ILE A 1 334 ? -6.727 -9.073 -7.387 1.00 87.12 334 ILE A O 1
ATOM 2699 N N . PRO A 1 335 ? -6.794 -11.029 -6.267 1.00 84.69 335 PRO A N 1
ATOM 2700 C CA . PRO A 1 335 ? -7.062 -11.843 -7.446 1.00 84.69 335 PRO A CA 1
ATOM 2701 C C . PRO A 1 335 ? -8.389 -11.494 -8.133 1.00 84.69 335 PRO A C 1
ATOM 2703 O O . PRO A 1 335 ? -9.257 -10.809 -7.591 1.00 84.69 335 PRO A O 1
ATOM 2706 N N . VAL A 1 336 ? -8.570 -12.003 -9.350 1.00 86.00 336 VAL A N 1
ATOM 2707 C CA . VAL A 1 336 ? -9.862 -11.932 -10.047 1.00 86.00 336 VAL A CA 1
ATOM 2708 C C . VAL A 1 336 ? -10.913 -12.747 -9.280 1.00 86.00 336 VAL A C 1
ATOM 2710 O O . VAL A 1 336 ? -10.625 -13.845 -8.806 1.00 86.00 336 VAL A O 1
ATOM 2713 N N . ASN A 1 337 ? -12.134 -12.217 -9.196 1.00 86.50 337 ASN A N 1
ATOM 2714 C CA . ASN A 1 337 ? -13.290 -12.752 -8.468 1.00 86.50 337 ASN A CA 1
ATOM 2715 C C . ASN A 1 337 ? -13.112 -12.854 -6.942 1.00 86.50 337 ASN A C 1
ATOM 2717 O O . ASN A 1 337 ? -13.780 -13.665 -6.303 1.00 86.50 337 ASN A O 1
ATOM 2721 N N . GLN A 1 338 ? -12.218 -12.055 -6.358 1.00 86.88 338 GLN A N 1
ATOM 2722 C CA . GLN A 1 338 ? -12.059 -11.944 -4.905 1.00 86.88 338 GLN A CA 1
ATOM 2723 C C . GLN A 1 338 ? -12.666 -10.646 -4.370 1.00 86.88 338 GLN A C 1
ATOM 2725 O O . GLN A 1 338 ? -12.819 -9.662 -5.101 1.00 86.88 338 GLN A O 1
ATOM 2730 N N . GLU A 1 339 ? -13.023 -10.663 -3.088 1.00 91.12 339 GLU A N 1
ATOM 2731 C CA . GLU A 1 339 ? -13.522 -9.490 -2.377 1.00 91.12 339 GLU A CA 1
ATOM 2732 C C . GLU A 1 339 ? -12.388 -8.483 -2.138 1.00 91.12 339 GLU A C 1
ATOM 2734 O O . GLU A 1 339 ? -11.263 -8.842 -1.797 1.00 91.12 339 GLU A O 1
ATOM 2739 N N . VAL A 1 340 ? -12.704 -7.205 -2.308 1.00 90.69 340 VAL A N 1
ATOM 2740 C CA . VAL A 1 340 ? -11.854 -6.071 -1.968 1.00 90.69 340 VAL A CA 1
ATOM 2741 C C . VAL A 1 340 ? -12.437 -5.407 -0.726 1.00 90.69 340 VAL A C 1
ATOM 2743 O O . VAL A 1 340 ? -13.586 -4.959 -0.750 1.00 90.69 340 VAL A O 1
ATOM 2746 N N . SER A 1 341 ? -11.631 -5.293 0.331 1.00 88.75 341 SER A N 1
ATOM 2747 C CA . SER A 1 341 ? -11.970 -4.533 1.536 1.00 88.75 341 SER A CA 1
ATOM 2748 C C . SER A 1 341 ? -10.994 -3.374 1.712 1.00 88.75 341 SER A C 1
ATOM 2750 O O . SER A 1 341 ? -9.787 -3.581 1.783 1.00 88.75 341 SER A O 1
ATOM 2752 N N . LEU A 1 342 ? -11.516 -2.150 1.783 1.00 88.81 342 LEU A N 1
ATOM 2753 C CA . LEU A 1 342 ? -10.735 -0.938 2.026 1.00 88.81 342 LEU A CA 1
ATOM 2754 C C . LEU A 1 342 ? -11.105 -0.355 3.389 1.00 88.81 342 LEU A C 1
ATOM 2756 O O . LEU A 1 342 ? -12.166 0.260 3.523 1.00 88.81 342 LEU A O 1
ATOM 2760 N N . GLY A 1 343 ? -10.225 -0.532 4.373 1.00 84.69 343 GLY A N 1
ATOM 2761 C CA . GLY A 1 343 ? -10.359 0.051 5.709 1.00 84.69 343 GLY A CA 1
ATOM 2762 C C . GLY A 1 343 ? -9.797 1.470 5.787 1.00 84.69 343 GLY A C 1
ATOM 2763 O O . GLY A 1 343 ? -8.736 1.746 5.233 1.00 84.69 343 GLY A O 1
ATOM 2764 N N . PHE A 1 344 ? -10.500 2.376 6.458 1.00 82.25 344 PHE A N 1
ATOM 2765 C CA . PHE A 1 344 ? -10.097 3.763 6.670 1.00 82.25 344 PHE A CA 1
ATOM 2766 C C . PHE A 1 344 ? -10.614 4.304 8.011 1.00 82.25 344 PHE A C 1
ATOM 2768 O O . PHE A 1 344 ? -11.682 3.925 8.501 1.00 82.25 344 PHE A O 1
ATOM 2775 N N . ASP A 1 345 ? -9.873 5.249 8.586 1.00 69.25 345 ASP A N 1
ATOM 2776 C CA . ASP A 1 345 ? -10.222 5.863 9.868 1.00 69.25 345 ASP A CA 1
ATOM 2777 C C . ASP A 1 345 ? -11.377 6.862 9.719 1.00 69.25 345 ASP A C 1
ATOM 2779 O O . ASP A 1 345 ? -11.228 7.947 9.149 1.00 69.25 345 ASP A O 1
ATOM 2783 N N . GLU A 1 346 ? -12.548 6.529 10.267 1.00 67.38 346 GLU A N 1
ATOM 2784 C CA . GLU A 1 346 ? -13.739 7.377 10.177 1.00 67.38 346 GLU A CA 1
ATOM 2785 C C . GLU A 1 346 ? -14.066 8.075 11.509 1.00 67.38 346 GLU A C 1
ATOM 2787 O O . GLU A 1 346 ? -14.711 7.530 12.399 1.00 67.38 346 GLU A O 1
ATOM 2792 N N . ILE A 1 347 ? -13.683 9.352 11.628 1.00 58.69 347 ILE A N 1
ATOM 2793 C CA . ILE A 1 347 ? -13.817 10.154 12.867 1.00 58.69 347 ILE A CA 1
ATOM 2794 C C . ILE A 1 347 ? -15.281 10.555 13.170 1.00 58.69 347 ILE A C 1
ATOM 2796 O O . ILE A 1 347 ? -15.638 10.929 14.292 1.00 58.69 347 ILE A O 1
ATOM 2800 N N . ILE A 1 348 ? -16.163 10.535 12.166 1.00 67.56 348 ILE A N 1
ATOM 2801 C CA . ILE A 1 348 ? -17.542 11.046 12.289 1.00 67.56 348 ILE A CA 1
ATOM 2802 C C . ILE A 1 348 ? -18.449 10.054 13.038 1.00 67.56 348 ILE A C 1
ATOM 2804 O O . ILE A 1 348 ? -19.501 10.438 13.566 1.00 67.56 348 ILE A O 1
ATOM 2808 N N . ILE A 1 349 ? -18.024 8.800 13.141 1.00 72.75 349 ILE A N 1
ATOM 2809 C CA . ILE A 1 349 ? -18.812 7.694 13.658 1.00 72.75 349 ILE A CA 1
ATOM 2810 C C . ILE A 1 349 ? -18.154 7.170 14.937 1.00 72.75 349 ILE A C 1
ATOM 2812 O O . ILE A 1 349 ? -16.938 7.138 15.048 1.00 72.75 349 ILE A O 1
ATOM 2816 N N . SER A 1 350 ? -18.953 6.835 15.954 1.00 79.81 350 SER A N 1
ATOM 2817 C CA . SER A 1 350 ? -18.416 6.374 17.239 1.00 79.81 350 SER A CA 1
ATOM 2818 C C . SER A 1 350 ? -19.222 5.217 17.807 1.00 79.81 350 SER A C 1
ATOM 2820 O O . SER A 1 350 ? -20.447 5.336 17.954 1.00 79.81 350 SER A O 1
ATOM 2822 N N . VAL A 1 351 ? -18.522 4.162 18.208 1.00 84.31 351 VAL A N 1
ATOM 2823 C CA . VAL A 1 351 ? -19.031 3.108 19.085 1.00 84.31 351 VAL A CA 1
ATOM 2824 C C . VAL A 1 351 ? -18.529 3.393 20.494 1.00 84.31 351 VAL A C 1
ATOM 2826 O O . VAL A 1 351 ? -17.364 3.712 20.695 1.00 84.31 351 VAL A O 1
ATOM 2829 N N . ASN A 1 352 ? -19.422 3.360 21.477 1.00 87.38 352 ASN A N 1
ATOM 2830 C CA . ASN A 1 352 ? -19.042 3.476 22.878 1.00 87.38 352 ASN A CA 1
ATOM 2831 C C . ASN A 1 352 ? -19.496 2.223 23.623 1.00 87.38 352 ASN A C 1
ATOM 2833 O O . ASN A 1 352 ? -20.691 2.057 23.880 1.00 87.38 352 ASN A O 1
ATOM 2837 N N . ARG A 1 353 ? -18.533 1.359 23.943 1.00 90.25 353 ARG A N 1
ATOM 2838 C CA . ARG A 1 353 ? -18.699 0.184 24.798 1.00 90.25 353 ARG A CA 1
ATOM 2839 C C . ARG A 1 353 ? -18.524 0.592 26.260 1.00 90.25 353 ARG A C 1
ATOM 2841 O O . ARG A 1 353 ? -17.619 1.352 26.599 1.00 90.25 353 ARG A O 1
ATOM 2848 N N . LYS A 1 354 ? -19.414 0.129 27.137 1.00 89.25 354 LYS A N 1
ATOM 2849 C CA . LYS A 1 354 ? -19.323 0.342 28.588 1.00 89.25 354 LYS A CA 1
ATOM 2850 C C . LYS A 1 354 ? -19.676 -0.923 29.349 1.00 89.25 354 LYS A C 1
ATOM 2852 O O . LYS A 1 354 ? -20.798 -1.413 29.236 1.00 89.25 354 LYS A O 1
ATOM 2857 N N . LEU A 1 355 ? -18.759 -1.380 30.198 1.00 88.81 355 LEU A N 1
ATOM 2858 C CA . LEU A 1 355 ? -19.052 -2.384 31.215 1.00 88.81 355 LEU A CA 1
ATOM 2859 C C . LEU A 1 355 ? -19.884 -1.738 32.334 1.00 88.81 355 LEU A C 1
ATOM 2861 O O . LEU A 1 355 ? -19.419 -0.854 33.051 1.00 88.81 355 LEU A O 1
ATOM 2865 N N . MET A 1 356 ? -21.140 -2.156 32.459 1.00 91.19 356 MET A N 1
ATOM 2866 C CA . MET A 1 356 ? -22.102 -1.614 33.422 1.00 91.19 356 MET A CA 1
ATOM 2867 C C . MET A 1 356 ? -22.005 -2.301 34.782 1.00 91.19 356 MET A C 1
ATOM 2869 O O . MET A 1 356 ? -22.116 -1.647 35.819 1.00 91.19 356 MET A O 1
ATOM 2873 N N . SER A 1 357 ? -21.818 -3.619 34.785 1.00 89.38 357 SER A N 1
ATOM 2874 C CA . SER A 1 357 ? -21.631 -4.394 36.008 1.00 89.38 357 SER A CA 1
ATOM 2875 C C . SER A 1 357 ? -20.841 -5.665 35.744 1.00 89.38 357 SER A C 1
ATOM 2877 O O . SER A 1 357 ? -21.049 -6.322 34.724 1.00 89.38 357 SER A O 1
ATOM 2879 N N . LEU A 1 358 ? -20.009 -6.022 36.718 1.00 90.75 358 LEU A N 1
ATOM 2880 C CA . LEU A 1 358 ? -19.294 -7.286 36.804 1.00 90.75 358 LEU A CA 1
ATOM 2881 C C . LEU A 1 358 ? -19.685 -7.955 38.122 1.00 90.75 358 LEU A C 1
ATOM 2883 O O . LEU A 1 358 ? -19.509 -7.369 39.193 1.00 90.75 358 LEU A O 1
ATOM 2887 N N . THR A 1 359 ? -20.252 -9.153 38.046 1.00 90.88 359 THR A N 1
ATOM 2888 C CA . THR A 1 359 ? -20.683 -9.913 39.224 1.00 90.88 359 THR A CA 1
ATOM 2889 C C . THR A 1 359 ? -20.213 -11.348 39.137 1.00 90.88 359 THR A C 1
ATOM 2891 O O . THR A 1 359 ? -20.300 -11.964 38.081 1.00 90.88 359 THR A O 1
ATOM 2894 N N . TYR A 1 360 ? -19.785 -11.887 40.270 1.00 91.44 360 TYR A N 1
ATOM 2895 C CA . TYR A 1 360 ? -19.327 -13.262 40.387 1.00 91.44 360 TYR A CA 1
ATOM 2896 C C . TYR A 1 360 ? -20.353 -14.084 41.169 1.00 91.44 360 TYR A C 1
ATOM 2898 O O . TYR A 1 360 ? -20.896 -13.617 42.176 1.00 91.44 360 TYR A O 1
ATOM 2906 N N . SER A 1 361 ? -20.648 -15.293 40.704 1.00 90.31 361 SER A N 1
ATOM 2907 C CA . SER A 1 361 ? -21.641 -16.180 41.316 1.00 90.31 361 SER A CA 1
ATOM 2908 C C . SER A 1 361 ? -21.269 -17.654 41.133 1.00 90.31 361 SER A C 1
ATOM 2910 O O . SER A 1 361 ? -20.243 -17.953 40.539 1.00 90.31 361 SER A O 1
ATOM 2912 N N . ASN A 1 362 ? -22.072 -18.574 41.680 1.00 89.25 362 ASN A N 1
ATOM 2913 C CA . ASN A 1 362 ? -21.921 -20.025 41.485 1.00 89.25 362 ASN A CA 1
ATOM 2914 C C . ASN A 1 362 ? -20.518 -20.585 41.794 1.00 89.25 362 ASN A C 1
ATOM 2916 O O . ASN A 1 362 ? -19.982 -21.391 41.046 1.00 89.25 362 ASN A O 1
ATOM 2920 N N . TYR A 1 363 ? -19.930 -20.169 42.919 1.00 90.12 363 TYR A N 1
ATOM 2921 C CA . TYR A 1 363 ? -18.641 -20.689 43.377 1.00 90.12 363 TYR A CA 1
ATOM 2922 C C . TYR A 1 363 ? -18.732 -22.160 43.798 1.00 90.12 363 TYR A C 1
ATOM 2924 O O . TYR A 1 363 ? -19.492 -22.494 44.714 1.00 90.12 363 TYR A O 1
ATOM 2932 N N . GLU A 1 364 ? -17.890 -23.011 43.219 1.00 89.31 364 GLU A N 1
ATOM 2933 C CA . GLU A 1 364 ? -17.639 -24.364 43.717 1.00 89.31 364 GLU A CA 1
ATOM 2934 C C . GLU A 1 364 ? -16.229 -24.466 44.295 1.00 89.31 364 GLU A C 1
ATOM 2936 O O . GLU A 1 364 ? -15.301 -23.797 43.839 1.00 89.31 364 GLU A O 1
ATOM 2941 N N . PHE A 1 365 ? -16.063 -25.309 45.315 1.00 89.19 365 PHE A N 1
ATOM 2942 C CA . PHE A 1 365 ? -14.813 -25.432 46.058 1.00 89.19 365 PHE A CA 1
ATOM 2943 C C . PHE A 1 365 ? -14.212 -26.830 45.913 1.00 89.19 365 PHE A C 1
ATOM 2945 O O . PHE A 1 365 ? -14.924 -27.836 45.956 1.00 89.19 365 PHE A O 1
ATOM 2952 N N . ASP A 1 366 ? -12.889 -26.895 45.779 1.00 87.81 366 ASP A N 1
ATOM 2953 C CA . ASP A 1 366 ? -12.138 -28.145 45.782 1.00 87.81 366 ASP A CA 1
ATOM 2954 C C . ASP A 1 366 ? -12.100 -28.788 47.186 1.00 87.81 366 ASP A C 1
ATOM 2956 O O . ASP A 1 366 ? -12.545 -28.236 48.196 1.00 87.81 366 ASP A O 1
ATOM 2960 N N . LYS A 1 367 ? -11.511 -29.987 47.278 1.00 85.19 367 LYS A N 1
ATOM 2961 C CA . LYS A 1 367 ? -11.363 -30.717 48.553 1.00 85.19 367 LYS A CA 1
ATOM 2962 C C . LYS A 1 367 ? -10.464 -30.005 49.578 1.00 85.19 367 LYS A C 1
ATOM 2964 O O . LYS A 1 367 ? -10.452 -30.414 50.738 1.00 85.19 367 LYS A O 1
ATOM 2969 N N . LYS A 1 368 ? -9.690 -28.999 49.161 1.00 87.06 368 LYS A N 1
ATOM 2970 C CA . LYS A 1 368 ? -8.797 -28.188 50.001 1.00 87.06 368 LYS A CA 1
ATOM 2971 C C . LYS A 1 368 ? -9.448 -26.859 50.420 1.00 87.06 368 LYS A C 1
ATOM 2973 O O . LYS A 1 368 ? -8.866 -26.149 51.233 1.00 87.06 368 LYS A O 1
ATOM 2978 N N . GLY A 1 369 ? -10.657 -26.561 49.935 1.00 84.19 369 GLY A N 1
ATOM 2979 C CA . GLY A 1 369 ? -11.393 -25.331 50.221 1.00 84.19 369 GLY A CA 1
ATOM 2980 C C . GLY A 1 369 ? -11.040 -24.153 49.308 1.00 84.19 369 GLY A C 1
ATOM 2981 O O . GLY A 1 369 ? -11.444 -23.033 49.611 1.00 84.19 369 GLY A O 1
ATOM 2982 N N . ASN A 1 370 ? -10.313 -24.378 48.210 1.00 86.25 370 ASN A N 1
ATOM 2983 C CA . ASN A 1 370 ? -10.039 -23.357 47.197 1.00 86.25 370 ASN A CA 1
ATOM 2984 C C . ASN A 1 370 ? -11.186 -23.289 46.187 1.00 86.25 370 ASN A C 1
ATOM 2986 O O . ASN A 1 370 ? -11.849 -24.294 45.944 1.00 86.25 370 ASN A O 1
ATOM 2990 N N . ILE A 1 371 ? -11.406 -22.127 45.573 1.00 86.38 371 ILE A N 1
ATOM 2991 C CA . ILE A 1 371 ? -12.397 -21.973 44.500 1.00 86.38 371 ILE A CA 1
ATOM 2992 C C . ILE A 1 371 ? -11.911 -22.755 43.270 1.00 86.38 371 ILE A C 1
ATOM 2994 O O . ILE A 1 371 ? -10.811 -22.514 42.782 1.00 86.38 371 ILE A O 1
ATOM 2998 N N . ALA A 1 372 ? -12.725 -23.692 42.788 1.00 86.12 372 ALA A N 1
ATOM 2999 C CA . ALA A 1 372 ? -12.440 -24.533 41.627 1.00 86.12 372 ALA A CA 1
ATOM 3000 C C . ALA A 1 372 ? -13.135 -24.026 40.355 1.00 86.12 372 ALA A C 1
ATOM 3002 O O . ALA A 1 372 ? -12.552 -24.087 39.272 1.00 86.12 372 ALA A O 1
ATOM 3003 N N . THR A 1 373 ? -14.367 -23.529 40.487 1.00 87.88 373 THR A N 1
ATOM 3004 C CA . THR A 1 373 ? -15.173 -22.959 39.397 1.00 87.88 373 THR A CA 1
ATOM 3005 C C . THR A 1 373 ? -16.010 -21.790 39.912 1.00 87.88 373 THR A C 1
ATOM 3007 O O . THR A 1 373 ? -16.309 -21.706 41.109 1.00 87.88 373 THR A O 1
ATOM 3010 N N . TRP A 1 374 ? -16.338 -20.852 39.026 1.00 92.38 374 TRP A N 1
ATOM 3011 C CA . TRP A 1 374 ? -17.235 -19.731 39.307 1.00 92.38 374 TRP A CA 1
ATOM 3012 C C . TRP A 1 374 ? -17.825 -19.174 38.010 1.00 92.38 374 TRP A C 1
ATOM 3014 O O . TRP A 1 374 ? -17.236 -19.303 36.942 1.00 92.38 374 TRP A O 1
ATOM 3024 N N . ASP A 1 375 ? -18.962 -18.495 38.113 1.00 92.06 375 ASP A N 1
ATOM 3025 C CA . ASP A 1 375 ? -19.570 -17.773 37.000 1.00 92.06 375 ASP A CA 1
ATOM 3026 C C . ASP A 1 375 ? -19.230 -16.290 37.090 1.00 92.06 375 ASP A C 1
ATOM 3028 O O . ASP A 1 375 ? -19.460 -15.642 38.116 1.00 92.06 375 ASP A O 1
ATOM 3032 N N . GLU A 1 376 ? -18.735 -15.738 35.992 1.00 90.88 376 GLU A N 1
ATOM 3033 C CA . GLU A 1 376 ? -18.467 -14.320 35.815 1.00 90.88 376 GLU A CA 1
ATOM 3034 C C . GLU A 1 376 ? -19.518 -13.713 34.882 1.00 90.88 376 GLU A C 1
ATOM 3036 O O . GLU A 1 376 ? -19.560 -13.994 33.688 1.00 90.88 376 GLU A O 1
ATOM 3041 N N . GLN A 1 377 ? -20.395 -12.872 35.423 1.00 92.38 377 GLN A N 1
ATOM 3042 C CA . GLN A 1 377 ? -21.426 -12.193 34.647 1.00 92.38 377 GLN A CA 1
ATOM 3043 C C . GLN A 1 377 ? -21.027 -10.743 34.369 1.00 92.38 377 GLN A C 1
ATOM 3045 O O . GLN A 1 377 ? -20.914 -9.932 35.294 1.00 92.38 377 GLN A O 1
ATOM 3050 N N . LYS A 1 378 ? -20.875 -10.415 33.082 1.00 91.00 378 LYS A N 1
ATOM 3051 C CA . LYS A 1 378 ? -20.623 -9.063 32.572 1.00 91.00 378 LYS A CA 1
ATOM 3052 C C . LYS A 1 378 ? -21.884 -8.526 31.900 1.00 91.00 378 LYS A C 1
ATOM 3054 O O . LYS A 1 378 ? -22.494 -9.194 31.068 1.00 91.00 378 LYS A O 1
ATOM 3059 N N . VAL A 1 379 ? -22.267 -7.300 32.247 1.00 91.88 379 VAL A N 1
ATOM 3060 C CA . VAL A 1 379 ? -23.331 -6.555 31.559 1.00 91.88 379 VAL A CA 1
ATOM 3061 C C . VAL A 1 379 ? -22.677 -5.424 30.788 1.00 91.88 379 VAL A C 1
ATOM 3063 O O . VAL A 1 379 ? -22.152 -4.493 31.396 1.00 91.88 379 VAL A O 1
ATOM 3066 N N . ILE A 1 380 ? -22.696 -5.507 29.463 1.00 91.06 380 ILE A N 1
ATOM 3067 C CA . ILE A 1 380 ? -22.000 -4.583 28.568 1.00 91.06 380 ILE A CA 1
ATOM 3068 C C . ILE A 1 380 ? -23.040 -3.835 27.741 1.00 91.06 380 ILE A C 1
ATOM 3070 O O . ILE A 1 380 ? -23.918 -4.445 27.134 1.00 91.06 380 ILE A O 1
ATOM 3074 N N . THR A 1 381 ? -22.946 -2.511 27.713 1.00 92.25 381 THR A N 1
ATOM 3075 C CA . THR A 1 381 ? -23.807 -1.655 26.896 1.00 92.25 381 THR A CA 1
ATOM 3076 C C . THR A 1 381 ? -23.009 -1.057 25.750 1.00 92.25 381 THR A C 1
ATOM 3078 O O . THR A 1 381 ? -21.959 -0.450 25.965 1.00 92.25 381 THR A O 1
ATOM 3081 N N . PHE A 1 382 ? -23.550 -1.177 24.542 1.00 92.19 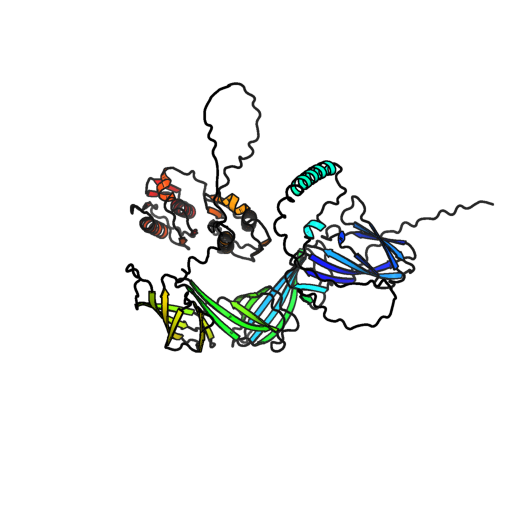382 PHE A N 1
ATOM 3082 C CA . PHE A 1 382 ? -22.996 -0.609 23.322 1.00 92.19 382 PHE A CA 1
ATOM 3083 C C . PHE A 1 382 ? -23.877 0.534 22.848 1.00 92.19 382 PHE A C 1
ATOM 3085 O O . PHE A 1 382 ? -25.074 0.359 22.614 1.00 92.19 382 PHE A O 1
ATOM 3092 N N . LYS A 1 383 ? -23.275 1.709 22.672 1.00 92.69 383 LYS A N 1
ATOM 3093 C CA . LYS A 1 383 ? -23.939 2.890 22.127 1.00 92.69 383 LYS A CA 1
ATOM 3094 C C . LYS A 1 383 ? -23.336 3.260 20.779 1.00 92.69 383 LYS A C 1
ATOM 3096 O O . LYS A 1 383 ? -22.213 3.758 20.709 1.00 92.69 383 LYS A O 1
ATOM 3101 N N . LEU A 1 384 ? -24.108 3.044 19.721 1.00 91.94 384 LEU A N 1
ATOM 3102 C CA . LEU A 1 384 ? -23.719 3.259 18.330 1.00 91.94 384 LEU A CA 1
ATOM 3103 C C . LEU A 1 384 ? -24.269 4.597 17.853 1.00 91.94 384 LEU A C 1
ATOM 3105 O O . LEU A 1 384 ? -25.486 4.771 17.759 1.00 91.94 384 LEU A O 1
ATOM 3109 N N . LYS A 1 385 ? -23.391 5.559 17.564 1.00 90.88 385 LYS A N 1
ATOM 3110 C CA . LYS A 1 385 ? -23.796 6.893 17.112 1.00 90.88 385 LYS A CA 1
ATOM 3111 C C . LYS A 1 385 ? -23.394 7.121 15.663 1.00 90.88 385 LYS A C 1
ATOM 3113 O O . LYS A 1 385 ? -22.204 7.239 15.368 1.00 90.88 385 LYS A O 1
ATOM 3118 N N . ASN A 1 386 ? -24.396 7.292 14.804 1.00 89.69 386 ASN A N 1
ATOM 3119 C CA . ASN A 1 386 ? -24.215 7.689 13.417 1.00 89.69 386 ASN A CA 1
ATOM 3120 C C . ASN A 1 386 ? -24.414 9.209 13.300 1.00 89.69 386 ASN A C 1
ATOM 3122 O O . ASN A 1 386 ? -25.476 9.730 13.636 1.00 89.69 386 ASN A O 1
ATOM 3126 N N . ARG A 1 387 ? -23.391 9.945 12.853 1.00 84.94 387 ARG A N 1
ATOM 3127 C CA . ARG A 1 387 ? -23.489 11.394 12.566 1.00 84.94 387 ARG A CA 1
ATOM 3128 C C . ARG A 1 387 ? -23.456 11.701 11.072 1.00 84.94 387 ARG A C 1
ATOM 3130 O O . ARG A 1 387 ? -23.379 12.866 10.685 1.00 84.94 387 ARG A O 1
ATOM 3137 N N . GLU A 1 388 ? -23.489 10.672 10.241 1.00 81.12 388 GLU A N 1
ATOM 3138 C CA . GLU A 1 388 ? -23.544 10.824 8.802 1.00 81.12 388 GLU A CA 1
ATOM 3139 C C . GLU A 1 388 ? -24.957 11.142 8.316 1.00 81.12 388 GLU A C 1
ATOM 3141 O O . GLU A 1 388 ? -25.956 11.091 9.043 1.00 81.12 388 GLU A O 1
ATOM 3146 N N . ARG A 1 389 ? -25.026 11.530 7.042 1.00 80.25 389 ARG A N 1
ATOM 3147 C CA . ARG A 1 389 ? -26.280 11.819 6.335 1.00 80.25 389 ARG A CA 1
ATOM 3148 C C . ARG A 1 389 ? -26.897 10.570 5.704 1.00 80.25 389 ARG A C 1
ATOM 3150 O O . ARG A 1 389 ? -28.043 10.631 5.264 1.00 80.25 389 ARG A O 1
ATOM 3157 N N . THR A 1 390 ? -26.156 9.471 5.688 1.00 84.31 390 THR A N 1
ATOM 3158 C CA . THR A 1 390 ? -26.514 8.148 5.172 1.00 84.31 390 THR A CA 1
ATOM 3159 C C . THR A 1 390 ? -26.674 7.162 6.333 1.00 84.31 390 THR A C 1
ATOM 3161 O O . THR A 1 390 ? -26.240 7.417 7.459 1.00 84.31 390 THR A O 1
ATOM 3164 N N . ALA A 1 391 ? -27.409 6.074 6.098 1.00 87.12 391 ALA A N 1
ATOM 3165 C CA . ALA A 1 391 ? -27.507 4.999 7.080 1.00 87.12 391 ALA A CA 1
ATOM 3166 C C . ALA A 1 391 ? -26.174 4.243 7.116 1.00 87.12 391 ALA A C 1
ATOM 3168 O O . ALA A 1 391 ? -25.594 4.005 6.061 1.00 87.12 391 ALA A O 1
ATOM 3169 N N . ALA A 1 392 ? -25.724 3.865 8.309 1.00 87.06 392 ALA A N 1
ATOM 3170 C CA . ALA A 1 392 ? -24.471 3.151 8.512 1.00 87.06 392 ALA A CA 1
ATOM 3171 C C . ALA A 1 392 ? -24.742 1.776 9.127 1.00 87.06 392 ALA A C 1
ATOM 3173 O O . ALA A 1 392 ? -25.565 1.654 10.042 1.00 87.06 392 ALA A O 1
ATOM 3174 N N . THR A 1 393 ? -24.051 0.754 8.633 1.00 91.06 393 THR A N 1
ATOM 3175 C CA . THR A 1 393 ? -24.096 -0.606 9.179 1.00 91.06 393 THR A CA 1
ATOM 3176 C C . THR A 1 393 ? -22.883 -0.821 10.075 1.00 91.06 393 THR A C 1
ATOM 3178 O O . THR A 1 393 ? -21.760 -0.610 9.637 1.00 91.06 393 THR A O 1
ATOM 3181 N N . TYR A 1 394 ? -23.111 -1.220 11.324 1.00 90.56 394 TYR A N 1
ATOM 3182 C CA . TYR A 1 394 ? -22.069 -1.519 12.304 1.00 90.56 394 TYR A CA 1
ATOM 3183 C C . TYR A 1 394 ? -21.961 -3.028 12.482 1.00 90.56 394 TYR A C 1
ATOM 3185 O O . TYR A 1 394 ? -22.957 -3.671 12.808 1.00 90.56 394 TYR A O 1
ATOM 3193 N N . GLU A 1 395 ? -20.760 -3.560 12.316 1.00 92.69 395 GLU A N 1
ATOM 3194 C CA . GLU A 1 395 ? -20.348 -4.913 12.666 1.00 92.69 395 GLU A CA 1
ATOM 3195 C C . GLU A 1 395 ? -19.539 -4.847 13.967 1.00 92.69 395 GLU A C 1
ATOM 3197 O O . GLU A 1 395 ? -18.340 -4.574 13.968 1.00 92.69 395 GLU A O 1
ATOM 3202 N N . VAL A 1 396 ? -20.217 -5.039 15.096 1.00 91.06 396 VAL A N 1
ATOM 3203 C CA . VAL A 1 396 ? -19.614 -5.016 16.435 1.00 91.06 396 VAL A CA 1
ATOM 3204 C C . VAL A 1 396 ? -19.184 -6.433 16.780 1.00 91.06 396 VAL A C 1
ATOM 3206 O O . VAL A 1 396 ? -20.041 -7.289 16.983 1.00 91.06 396 VAL A O 1
ATOM 3209 N N . THR A 1 397 ? -17.880 -6.681 16.834 1.00 90.50 397 THR A N 1
ATOM 3210 C CA . THR A 1 397 ? -17.304 -7.965 17.236 1.00 90.50 397 THR A CA 1
ATOM 3211 C C . THR A 1 397 ? -16.742 -7.853 18.651 1.00 90.50 397 THR A C 1
ATOM 3213 O O . THR A 1 397 ? -15.939 -6.966 18.937 1.00 90.50 397 THR A O 1
ATOM 3216 N N . GLU A 1 398 ? -17.194 -8.738 19.534 1.00 86.94 398 GLU A N 1
ATOM 3217 C CA . GLU A 1 398 ? -16.787 -8.808 20.939 1.00 86.94 398 GLU A CA 1
ATOM 3218 C C . GLU A 1 398 ? -16.088 -10.148 21.200 1.00 86.94 398 GLU A C 1
ATOM 3220 O O . GLU A 1 398 ? -16.697 -11.198 20.961 1.00 86.94 398 GLU A O 1
ATOM 3225 N N . ASP A 1 399 ? -14.851 -10.103 21.707 1.00 86.75 399 ASP A N 1
ATOM 3226 C CA . ASP A 1 399 ? -14.132 -11.272 22.229 1.00 86.75 399 ASP A CA 1
ATOM 3227 C C . ASP A 1 399 ? -14.444 -11.457 23.721 1.00 86.75 399 ASP A C 1
ATOM 3229 O O . ASP A 1 399 ? -14.134 -10.611 24.562 1.00 86.75 399 ASP A O 1
ATOM 3233 N N . PHE A 1 400 ? -15.055 -12.589 24.078 1.00 82.69 400 PHE A N 1
ATOM 3234 C CA . PHE A 1 400 ? -15.347 -12.927 25.475 1.00 82.69 400 PHE A CA 1
ATOM 3235 C C . PHE A 1 400 ? -14.174 -13.582 26.217 1.00 82.69 400 PHE A C 1
ATOM 3237 O O . PHE A 1 400 ? -14.324 -13.948 27.385 1.00 82.69 400 PHE A O 1
ATOM 3244 N N . GLN A 1 401 ? -13.020 -13.732 25.564 1.00 79.12 401 GLN A N 1
ATOM 3245 C CA . GLN A 1 401 ? -11.741 -14.261 26.057 1.00 79.12 401 GLN A CA 1
ATOM 3246 C C . GLN A 1 401 ? -11.725 -15.754 26.411 1.00 79.12 401 GLN A C 1
ATOM 3248 O O . GLN A 1 401 ? -10.678 -16.398 26.360 1.00 79.12 401 GLN A O 1
ATOM 3253 N N . TYR A 1 402 ? -12.885 -16.326 26.716 1.00 81.19 402 TYR A N 1
ATOM 3254 C CA . TYR A 1 402 ? -13.048 -17.708 27.144 1.00 81.19 402 TYR A CA 1
ATOM 3255 C C . TYR A 1 402 ? -14.044 -18.443 26.247 1.00 81.19 402 TYR A C 1
ATOM 3257 O O . TYR A 1 402 ? -14.945 -17.822 25.687 1.00 81.19 402 TYR A O 1
ATOM 3265 N N . PRO A 1 403 ? -13.921 -19.772 26.109 1.00 81.75 403 PRO A N 1
ATOM 3266 C CA . PRO A 1 403 ? -14.765 -20.543 25.201 1.00 81.75 403 PRO A CA 1
ATOM 3267 C C . PRO A 1 403 ? -16.174 -20.840 25.745 1.00 81.75 403 PRO A C 1
ATOM 3269 O O . PRO A 1 403 ? -17.108 -21.063 24.972 1.00 81.75 403 PRO A O 1
ATOM 3272 N N . ASN A 1 404 ? -16.336 -20.856 27.073 1.00 86.19 404 ASN A N 1
ATOM 3273 C CA . ASN A 1 404 ? -17.564 -21.284 27.742 1.00 86.19 404 ASN A CA 1
ATOM 3274 C C . ASN A 1 404 ? -18.357 -20.079 28.252 1.00 86.19 404 ASN A C 1
ATOM 3276 O O . ASN A 1 404 ? -18.087 -19.556 29.335 1.00 86.19 404 ASN A O 1
ATOM 3280 N N . TRP A 1 405 ? -19.352 -19.654 27.479 1.00 89.94 405 TRP A N 1
ATOM 3281 C CA . TRP A 1 405 ? -20.199 -18.519 27.826 1.00 89.94 405 TRP A CA 1
ATOM 3282 C C . TRP A 1 405 ? -21.640 -18.681 27.349 1.00 89.94 405 TRP A C 1
ATOM 3284 O O . TRP A 1 405 ? -21.912 -19.232 26.282 1.00 89.94 405 TRP A O 1
ATOM 3294 N N . ASP A 1 406 ? -22.549 -18.110 28.134 1.00 88.19 406 ASP A N 1
ATOM 3295 C CA . ASP A 1 406 ? -23.953 -17.902 27.809 1.00 88.19 406 ASP A CA 1
ATOM 3296 C C . ASP A 1 406 ? -24.216 -16.417 27.551 1.00 88.19 406 ASP A C 1
ATOM 3298 O O . ASP A 1 406 ? -23.837 -15.554 28.345 1.00 88.19 406 ASP A O 1
ATOM 3302 N N . LEU A 1 407 ? -24.932 -16.109 26.470 1.00 90.75 407 LEU A N 1
ATOM 3303 C CA . LEU A 1 407 ? -25.213 -14.736 26.058 1.00 90.75 407 LEU A CA 1
ATOM 3304 C C . LEU A 1 407 ? -26.713 -14.432 26.073 1.00 90.75 407 LEU A C 1
ATOM 3306 O O . LEU A 1 407 ? -27.530 -15.171 25.520 1.00 90.75 407 LEU A O 1
ATOM 3310 N N . LYS A 1 408 ? -27.082 -13.300 26.678 1.00 91.31 408 LYS A N 1
ATOM 3311 C CA . LYS A 1 408 ? -28.443 -12.751 26.671 1.00 91.31 408 LYS A CA 1
ATOM 3312 C C . LYS A 1 408 ? -28.421 -11.310 26.185 1.00 91.31 408 LYS A C 1
ATOM 3314 O O . LYS A 1 408 ? -27.909 -10.428 26.870 1.00 91.31 408 LYS A O 1
ATOM 3319 N N . ASN A 1 409 ? -29.042 -11.074 25.036 1.00 91.88 409 ASN A N 1
ATOM 3320 C CA . ASN A 1 409 ? -29.085 -9.760 24.397 1.00 91.88 409 ASN A CA 1
ATOM 3321 C C . ASN A 1 409 ? -30.412 -9.047 24.665 1.00 91.88 409 ASN A C 1
ATOM 3323 O O . ASN A 1 409 ? -31.471 -9.672 24.762 1.00 91.88 409 ASN A O 1
ATOM 3327 N N . SER A 1 410 ? -30.361 -7.722 24.771 1.00 89.38 410 SER A N 1
ATOM 3328 C CA . SER A 1 410 ? -31.531 -6.856 24.928 1.00 89.38 410 SER A CA 1
ATOM 3329 C C . SER A 1 410 ? -31.313 -5.504 24.242 1.00 89.38 410 SER A C 1
ATOM 3331 O O . SER A 1 410 ? -30.177 -5.070 24.069 1.00 89.38 410 SER A O 1
ATOM 3333 N N . GLY A 1 411 ? -32.395 -4.829 23.847 1.00 89.00 411 GLY A N 1
ATOM 3334 C CA . GLY A 1 411 ? -32.325 -3.566 23.098 1.00 89.00 411 GLY A CA 1
ATOM 3335 C C . GLY A 1 411 ? -32.190 -3.763 21.585 1.00 89.00 411 GLY A C 1
ATOM 3336 O O . GLY A 1 411 ? -32.574 -4.807 21.059 1.00 89.00 411 GLY A O 1
ATOM 3337 N N . ASP A 1 412 ? -31.656 -2.758 20.888 1.00 87.38 412 ASP A N 1
ATOM 3338 C CA . ASP A 1 412 ? -31.583 -2.719 19.419 1.00 87.38 412 ASP A CA 1
ATOM 3339 C C . ASP A 1 412 ? -30.295 -3.373 18.880 1.00 87.38 412 ASP A C 1
ATOM 3341 O O . ASP A 1 412 ? -29.505 -2.741 18.178 1.00 87.38 412 ASP A O 1
ATOM 3345 N N . PHE A 1 413 ? -30.073 -4.648 19.214 1.00 85.25 413 PHE A N 1
ATOM 3346 C CA . PHE A 1 413 ? -28.852 -5.395 18.858 1.00 85.25 413 PHE A CA 1
ATOM 3347 C C . PHE A 1 413 ? -28.810 -5.893 17.403 1.00 85.25 413 PHE A C 1
ATOM 3349 O O . PHE A 1 413 ? -27.835 -6.518 16.998 1.00 85.25 413 PHE A O 1
ATOM 3356 N N . GLY A 1 414 ? -29.852 -5.624 16.608 1.00 88.94 414 GLY A N 1
ATOM 3357 C CA . GLY A 1 414 ? -29.901 -6.002 15.195 1.00 88.94 414 GLY A CA 1
ATOM 3358 C C . GLY A 1 414 ? -29.860 -7.517 14.985 1.00 88.94 414 GLY A C 1
ATOM 3359 O O . GLY A 1 414 ? -30.644 -8.248 15.592 1.00 88.94 414 GLY A O 1
ATOM 3360 N N . ASN A 1 415 ? -28.980 -7.968 14.090 1.00 89.94 415 ASN A N 1
ATOM 3361 C CA . ASN A 1 415 ? -28.690 -9.387 13.900 1.00 89.94 415 ASN A CA 1
ATOM 3362 C C . ASN A 1 415 ? -27.489 -9.805 14.755 1.00 89.94 415 ASN A C 1
ATOM 3364 O O . ASN A 1 415 ? -26.581 -9.008 14.963 1.00 89.94 415 ASN A O 1
ATOM 3368 N N . TYR A 1 416 ? -27.476 -11.051 15.217 1.00 90.44 416 TYR A N 1
ATOM 3369 C CA . TYR A 1 416 ? -26.387 -11.617 16.008 1.00 90.44 416 TYR A CA 1
ATOM 3370 C C . TYR A 1 416 ? -25.964 -12.962 15.422 1.00 90.44 416 TYR A C 1
ATOM 3372 O O . TYR A 1 416 ? -26.812 -13.811 15.143 1.00 90.44 416 TYR A O 1
ATOM 3380 N N . GLU A 1 417 ? -24.656 -13.163 15.309 1.00 90.44 417 GLU A N 1
ATOM 3381 C CA . GLU A 1 417 ? -24.047 -14.437 14.949 1.00 90.44 417 GLU A CA 1
ATOM 3382 C C . GLU A 1 417 ? -22.877 -14.773 15.883 1.00 90.44 417 GLU A C 1
ATOM 3384 O O . GLU A 1 417 ? -22.123 -13.903 16.328 1.00 90.44 417 GLU A O 1
ATOM 3389 N N . LYS A 1 418 ? -22.728 -16.064 16.197 1.00 87.12 418 LYS A N 1
ATOM 3390 C CA . LYS A 1 418 ? -21.543 -16.590 16.878 1.00 87.12 418 LYS A CA 1
ATOM 3391 C C . LYS A 1 418 ? -20.510 -16.919 15.800 1.00 87.12 418 LYS A C 1
ATOM 3393 O O . LYS A 1 418 ? -20.734 -17.861 15.045 1.00 87.12 418 LYS A O 1
ATOM 3398 N N . LEU A 1 419 ? -19.438 -16.127 15.713 1.00 84.88 419 LEU A N 1
ATOM 3399 C CA . LEU A 1 419 ? -18.388 -16.309 14.701 1.00 84.88 419 LEU A CA 1
ATOM 3400 C C . LEU A 1 419 ? -17.547 -17.544 15.000 1.00 84.88 419 LEU A C 1
ATOM 3402 O O . LEU A 1 419 ? -17.311 -18.376 14.131 1.00 84.88 419 LEU A O 1
ATOM 3406 N N . ASP A 1 420 ? -17.120 -17.657 16.253 1.00 84.88 420 ASP A N 1
ATOM 3407 C CA . ASP A 1 420 ? -16.292 -18.753 16.727 1.00 84.88 420 ASP A CA 1
ATOM 3408 C C . ASP A 1 420 ? -16.573 -19.038 18.210 1.00 84.88 420 ASP A C 1
ATOM 3410 O O . ASP A 1 420 ? -17.599 -18.645 18.774 1.00 84.88 420 ASP A O 1
ATOM 3414 N N . VAL A 1 421 ? -15.689 -19.806 18.844 1.00 83.62 421 VAL A N 1
ATOM 3415 C CA . VAL A 1 421 ? -15.855 -20.254 20.225 1.00 83.62 421 VAL A CA 1
ATOM 3416 C C . VAL A 1 421 ? -15.825 -19.081 21.222 1.00 83.62 421 VAL A C 1
ATOM 3418 O O . VAL A 1 421 ? -16.509 -19.163 22.240 1.00 83.62 421 VAL A O 1
ATOM 3421 N N . ARG A 1 422 ? -15.120 -17.983 20.926 1.00 84.12 422 ARG A N 1
ATOM 3422 C CA . ARG A 1 422 ? -14.910 -16.818 21.808 1.00 84.12 422 ARG A CA 1
ATOM 3423 C C . ARG A 1 422 ? -15.606 -15.541 21.330 1.00 84.12 422 ARG A C 1
ATOM 3425 O O . ARG A 1 422 ? -15.989 -14.723 22.160 1.00 84.12 422 ARG A O 1
ATOM 3432 N N . ASN A 1 423 ? -15.808 -15.399 20.024 1.00 87.31 423 ASN A N 1
ATOM 3433 C CA . ASN A 1 423 ? -16.238 -14.160 19.396 1.00 87.31 423 ASN A CA 1
ATOM 3434 C C . ASN A 1 423 ? -17.724 -14.159 19.025 1.00 87.31 423 ASN A C 1
ATOM 3436 O O . ASN A 1 423 ? -18.272 -15.097 18.430 1.00 87.31 423 ASN A O 1
ATOM 3440 N N . ALA A 1 424 ? -18.371 -13.038 19.319 1.00 89.38 424 ALA A N 1
ATOM 3441 C CA . ALA A 1 424 ? -19.740 -12.721 18.938 1.00 89.38 424 ALA A CA 1
ATOM 3442 C C . ALA A 1 424 ? -19.760 -11.503 18.018 1.00 89.38 424 ALA A C 1
ATOM 3444 O O . ALA A 1 424 ? -19.154 -10.488 18.350 1.00 89.38 424 ALA A O 1
ATOM 3445 N N . ARG A 1 425 ? -20.510 -11.564 16.910 1.00 92.88 425 ARG A N 1
ATOM 3446 C CA . ARG A 1 425 ? -20.715 -10.416 16.020 1.00 92.88 425 ARG A CA 1
ATOM 3447 C C . ARG A 1 425 ? -22.165 -9.958 16.031 1.00 92.88 425 ARG A C 1
ATOM 3449 O O . ARG A 1 425 ? -23.090 -10.762 15.921 1.00 92.88 425 ARG A O 1
ATOM 3456 N N . TYR A 1 426 ? -22.349 -8.647 16.127 1.00 92.88 426 TYR A N 1
ATOM 3457 C CA . TYR A 1 426 ? -23.631 -7.973 15.972 1.00 92.88 426 TYR A CA 1
ATOM 3458 C C . TYR A 1 426 ? -23.618 -7.110 14.719 1.00 92.88 426 TYR A C 1
ATOM 3460 O O . TYR A 1 426 ? -22.720 -6.287 14.550 1.00 92.88 426 TYR A O 1
ATOM 3468 N N . THR A 1 427 ? -24.646 -7.234 13.886 1.00 93.12 427 THR A N 1
ATOM 3469 C CA . THR A 1 427 ? -24.849 -6.383 12.709 1.00 93.12 427 THR A CA 1
ATOM 3470 C C . THR A 1 427 ? -26.025 -5.447 12.959 1.00 93.12 427 THR A C 1
ATOM 3472 O O . THR A 1 427 ? -27.184 -5.872 13.001 1.00 93.12 427 THR A O 1
ATOM 3475 N N . VAL A 1 428 ? -25.741 -4.153 13.121 1.00 93.06 428 VAL A N 1
ATOM 3476 C CA . VAL A 1 428 ? -26.736 -3.128 13.462 1.00 93.06 428 VAL A CA 1
ATOM 3477 C C . VAL A 1 428 ? -26.726 -2.003 12.438 1.00 93.06 428 VAL A C 1
ATOM 3479 O O . VAL A 1 428 ? -25.766 -1.249 12.329 1.00 93.06 428 VAL A O 1
ATOM 3482 N N . THR A 1 429 ? -27.837 -1.811 11.730 1.00 92.69 429 THR A N 1
ATOM 3483 C CA . THR A 1 429 ? -28.018 -0.636 10.866 1.00 92.69 429 THR A CA 1
ATOM 3484 C C . THR A 1 429 ? -28.578 0.537 11.672 1.00 92.69 429 THR A C 1
ATOM 3486 O O . THR A 1 429 ? -29.670 0.446 12.249 1.00 92.69 429 THR A O 1
ATOM 3489 N N . VAL A 1 430 ? -27.858 1.660 11.694 1.00 91.44 430 VAL A N 1
ATOM 3490 C CA . VAL A 1 430 ? -28.243 2.902 12.381 1.00 91.44 430 VAL A CA 1
ATOM 3491 C C . VAL A 1 430 ? -28.594 3.977 11.342 1.00 91.44 430 VAL A C 1
ATOM 3493 O O . VAL A 1 430 ? -27.743 4.334 10.519 1.00 91.44 430 VAL A O 1
ATOM 3496 N N . PRO A 1 431 ? -29.826 4.520 11.355 1.00 91.19 431 PRO A N 1
ATOM 3497 C CA . PRO A 1 431 ? -30.224 5.585 10.437 1.00 91.19 431 PRO A CA 1
ATOM 3498 C C . PRO A 1 431 ? -29.388 6.874 10.582 1.00 91.19 431 PRO A C 1
ATOM 3500 O O . PRO A 1 431 ? -28.701 7.067 11.590 1.00 91.19 431 PRO A O 1
ATOM 3503 N N . PRO A 1 432 ? -29.443 7.776 9.582 1.00 89.50 432 PRO A N 1
ATOM 3504 C CA . PRO A 1 432 ? -28.694 9.031 9.595 1.00 89.50 432 PRO A CA 1
ATOM 3505 C C . PRO A 1 432 ? -28.958 9.879 10.842 1.00 89.50 432 PRO A C 1
ATOM 3507 O O . PRO A 1 432 ? -30.113 10.115 11.197 1.00 89.50 432 PRO A O 1
ATOM 3510 N N . ASN A 1 433 ? -27.902 10.435 11.440 1.00 87.56 433 ASN A N 1
ATOM 3511 C CA . ASN A 1 433 ? -27.970 11.299 12.631 1.00 87.56 433 ASN A CA 1
ATOM 3512 C C . ASN A 1 433 ? -28.672 10.676 13.856 1.00 87.56 433 ASN A C 1
ATOM 3514 O O . ASN A 1 433 ? -29.101 11.406 14.755 1.00 87.56 433 ASN A O 1
ATOM 3518 N N . GLU A 1 434 ? -28.796 9.349 13.909 1.00 91.56 434 GLU A N 1
ATOM 3519 C CA . GLU A 1 434 ? -29.440 8.630 15.004 1.00 91.56 434 GLU A CA 1
ATOM 3520 C C . GLU A 1 434 ? -28.412 7.944 15.919 1.00 91.56 434 GLU A C 1
ATOM 3522 O O . GLU A 1 434 ? -27.211 7.863 15.648 1.00 91.56 434 GLU A O 1
ATOM 3527 N N . THR A 1 435 ? -28.871 7.488 17.079 1.00 92.00 435 THR A N 1
ATOM 3528 C CA . THR A 1 435 ? -28.082 6.685 18.010 1.00 92.00 435 THR A CA 1
ATOM 3529 C C . THR A 1 435 ? -28.901 5.480 18.431 1.00 92.00 435 THR A C 1
ATOM 3531 O O . THR A 1 435 ? -30.024 5.654 18.898 1.00 92.00 435 THR A O 1
ATOM 3534 N N . LYS A 1 436 ? -28.331 4.284 18.289 1.00 93.25 436 LYS A N 1
ATOM 3535 C CA . LYS A 1 436 ? -28.908 3.038 18.798 1.00 93.25 436 LYS A CA 1
ATOM 3536 C C . LYS A 1 436 ? -28.106 2.531 19.982 1.00 93.25 436 LYS A C 1
ATOM 3538 O O . LYS A 1 436 ? -26.912 2.808 20.102 1.00 93.25 436 LYS A O 1
ATOM 3543 N N . GLU A 1 437 ? -28.782 1.813 20.864 1.00 93.62 437 GLU A N 1
ATOM 3544 C CA . GLU A 1 437 ? -28.185 1.268 22.074 1.00 93.62 437 GLU A CA 1
ATOM 3545 C C . GLU A 1 437 ? -28.708 -0.147 22.311 1.00 93.62 437 GLU A C 1
ATOM 3547 O O . GLU A 1 437 ? -29.903 -0.421 22.156 1.00 93.62 437 GLU A O 1
ATOM 3552 N N . PHE A 1 438 ? -27.804 -1.048 22.674 1.00 93.62 438 PHE A N 1
ATOM 3553 C CA . PHE A 1 438 ? -28.151 -2.404 23.069 1.00 93.62 438 PHE A CA 1
ATOM 3554 C C . PHE A 1 438 ? -27.246 -2.883 24.200 1.00 93.62 438 PHE A C 1
ATOM 3556 O O . PHE A 1 438 ? -26.164 -2.341 24.431 1.00 93.62 438 PHE A O 1
ATOM 3563 N N . THR A 1 439 ? -27.713 -3.898 24.917 1.00 93.19 439 THR A N 1
ATOM 3564 C CA . THR A 1 439 ? -27.020 -4.463 26.071 1.00 93.19 439 THR A CA 1
ATOM 3565 C C . THR A 1 439 ? -26.859 -5.964 25.891 1.00 93.19 439 THR A C 1
ATOM 3567 O O . THR A 1 439 ? -27.839 -6.676 25.650 1.00 93.19 439 THR A O 1
ATOM 3570 N N . ALA A 1 440 ? -25.623 -6.426 26.049 1.00 91.69 440 ALA A N 1
ATOM 3571 C CA . ALA A 1 440 ? -25.230 -7.823 26.063 1.00 91.69 440 ALA A CA 1
ATOM 3572 C C . ALA A 1 440 ? -24.899 -8.235 27.503 1.00 91.69 440 ALA A C 1
ATOM 3574 O O . ALA A 1 440 ? -23.999 -7.679 28.134 1.00 91.69 440 ALA A O 1
ATOM 3575 N N . THR A 1 441 ? -25.636 -9.208 28.029 1.00 92.12 441 THR A N 1
ATOM 3576 C CA . THR A 1 441 ? -25.328 -9.854 29.305 1.00 92.12 441 THR A CA 1
ATOM 3577 C C . THR A 1 441 ? -24.667 -11.187 29.008 1.00 92.12 441 THR A C 1
ATOM 3579 O O . THR A 1 441 ? -25.346 -12.131 28.597 1.00 92.12 441 THR A O 1
ATOM 3582 N N . VAL A 1 442 ? -23.358 -11.265 29.220 1.00 91.69 442 VAL A N 1
ATOM 3583 C CA . VAL A 1 442 ? -22.576 -12.492 29.053 1.00 91.69 442 VAL A CA 1
ATOM 3584 C C . VAL A 1 442 ? -22.304 -13.112 30.419 1.00 91.69 442 VAL A C 1
ATOM 3586 O O . VAL A 1 442 ? -21.985 -12.413 31.378 1.00 91.69 442 VAL A O 1
ATOM 3589 N N . THR A 1 443 ? -22.497 -14.421 30.530 1.00 91.56 443 THR A N 1
ATOM 3590 C CA . THR A 1 443 ? -22.145 -15.222 31.705 1.00 91.56 443 THR A CA 1
ATOM 3591 C C . THR A 1 443 ? -21.062 -16.195 31.277 1.00 91.56 443 THR A C 1
ATOM 3593 O O . THR A 1 443 ? -21.320 -17.067 30.459 1.00 91.56 443 THR A O 1
ATOM 3596 N N . ILE A 1 444 ? -19.849 -15.998 31.777 1.00 90.19 444 ILE A N 1
ATOM 3597 C CA . ILE A 1 444 ? -18.672 -16.804 31.468 1.00 90.19 444 ILE A CA 1
ATOM 3598 C C . ILE A 1 444 ? -18.508 -17.833 32.584 1.00 90.19 444 ILE A C 1
ATOM 3600 O O . ILE A 1 444 ? -18.487 -17.469 33.760 1.00 90.19 444 ILE A O 1
ATOM 3604 N N . HIS A 1 445 ? -18.382 -19.103 32.219 1.00 90.44 445 HIS A N 1
ATOM 3605 C CA . HIS A 1 445 ? -18.166 -20.193 33.166 1.00 90.44 445 HIS A CA 1
ATOM 3606 C C . HIS A 1 445 ? -16.668 -20.437 33.315 1.00 90.44 445 HIS A C 1
ATOM 3608 O O . HIS A 1 445 ? -16.031 -20.932 32.385 1.00 90.44 445 HIS A O 1
ATOM 3614 N N . ARG A 1 446 ? -16.110 -20.065 34.470 1.00 87.94 446 ARG A N 1
ATOM 3615 C CA . ARG A 1 446 ? -14.673 -20.116 34.748 1.00 87.94 446 ARG A CA 1
ATOM 3616 C C . ARG A 1 446 ? -14.303 -21.358 35.547 1.00 87.94 446 ARG A C 1
ATOM 3618 O O . ARG A 1 446 ? -15.020 -21.762 36.466 1.00 87.94 446 ARG A O 1
ATOM 3625 N N . SER A 1 447 ? -13.138 -21.916 35.246 1.00 83.69 447 SER A N 1
ATOM 3626 C CA . SER A 1 447 ? -12.471 -22.947 36.037 1.00 83.69 447 SER A CA 1
ATOM 3627 C C . SER A 1 447 ? -11.029 -22.557 36.341 1.00 83.69 447 SER A C 1
ATOM 3629 O O . SER A 1 447 ? -10.375 -21.868 35.567 1.00 83.69 447 SER A O 1
ATOM 3631 N N . ILE A 1 448 ? -10.495 -23.062 37.453 1.00 80.06 448 ILE A N 1
ATOM 3632 C CA . ILE A 1 448 ? -9.069 -22.939 37.790 1.00 80.06 448 ILE A CA 1
ATOM 3633 C C . ILE A 1 448 ? -8.140 -23.622 36.768 1.00 80.06 448 ILE A C 1
ATOM 3635 O O . ILE A 1 448 ? -6.949 -23.342 36.758 1.00 80.06 448 ILE A O 1
ATOM 3639 N N . HIS A 1 449 ? -8.673 -24.514 35.926 1.00 77.50 449 HIS A N 1
ATOM 3640 C CA . HIS A 1 449 ? -7.933 -25.159 34.835 1.00 77.50 449 HIS A CA 1
ATOM 3641 C C . HIS A 1 449 ? -8.100 -24.435 33.494 1.00 77.50 449 HIS A C 1
ATOM 3643 O O . HIS A 1 449 ? -7.582 -24.915 32.488 1.00 77.50 449 HIS A O 1
ATOM 3649 N N . ASP A 1 450 ? -8.854 -23.332 33.448 1.00 72.62 450 ASP A N 1
ATOM 3650 C CA . ASP A 1 450 ? -8.928 -22.541 32.227 1.00 72.62 450 ASP A CA 1
ATOM 3651 C C . ASP A 1 450 ? -7.543 -21.951 31.943 1.00 72.62 450 ASP A C 1
ATOM 3653 O O . ASP A 1 450 ? -6.943 -21.373 32.857 1.00 72.62 450 ASP A O 1
ATOM 3657 N N . PRO A 1 451 ? -7.050 -22.039 30.697 1.00 62.81 451 PRO A N 1
ATOM 3658 C CA . PRO A 1 451 ? -5.793 -21.410 30.328 1.00 62.81 451 PRO A CA 1
ATOM 3659 C C . PRO A 1 451 ? -5.880 -19.911 30.620 1.00 62.81 451 PRO A C 1
ATOM 3661 O O . PRO A 1 451 ? -6.865 -19.246 30.279 1.00 62.81 451 PRO A O 1
ATOM 3664 N N . ASN A 1 452 ? -4.866 -19.387 31.304 1.00 57.44 452 ASN A N 1
ATOM 3665 C CA . ASN A 1 452 ? -4.771 -17.966 31.581 1.00 57.44 452 ASN A CA 1
ATOM 3666 C C . ASN A 1 452 ? -4.519 -17.246 30.242 1.00 57.44 452 ASN A C 1
ATOM 3668 O O . ASN A 1 452 ? -3.535 -17.572 29.575 1.00 57.44 452 ASN A O 1
ATOM 3672 N N . PRO A 1 453 ? -5.365 -16.287 29.813 1.00 51.88 453 PRO A N 1
ATOM 3673 C CA . PRO A 1 453 ? -5.183 -15.632 28.521 1.00 51.88 453 PRO A CA 1
ATOM 3674 C C . PRO A 1 453 ? -3.824 -14.927 28.388 1.00 51.88 453 PRO A C 1
ATOM 3676 O O . PRO A 1 453 ? -3.382 -14.707 27.270 1.00 51.88 453 PRO A O 1
ATOM 3679 N N . SER A 1 454 ? -3.158 -14.603 29.505 1.00 46.50 454 SER A N 1
ATOM 3680 C CA . SER A 1 454 ? -1.827 -13.984 29.524 1.00 46.50 454 SER A CA 1
ATOM 3681 C C . SER A 1 454 ? -0.646 -14.964 29.495 1.00 46.50 454 SER A C 1
ATOM 3683 O O . SER A 1 454 ? 0.488 -14.506 29.470 1.00 46.50 454 SER A O 1
ATOM 3685 N N . GLU A 1 455 ? -0.865 -16.281 29.583 1.00 41.34 455 GLU A N 1
ATOM 3686 C CA . GLU A 1 455 ? 0.223 -17.283 29.608 1.00 41.34 455 GLU A CA 1
ATOM 3687 C C . GLU A 1 455 ? 0.454 -17.958 28.251 1.00 41.34 455 GLU A C 1
ATOM 3689 O O . GLU A 1 455 ? 1.486 -18.586 28.049 1.00 41.34 455 GLU A O 1
ATOM 3694 N N . ASN A 1 456 ? -0.455 -17.784 27.289 1.00 37.22 456 ASN A N 1
ATOM 3695 C CA . ASN A 1 456 ? -0.383 -18.447 25.985 1.00 37.22 456 ASN A CA 1
ATOM 3696 C C . ASN A 1 456 ? 0.478 -17.696 24.941 1.00 37.22 456 ASN A C 1
ATOM 3698 O O . ASN A 1 456 ? 0.335 -17.941 23.746 1.00 37.22 456 ASN A O 1
ATOM 3702 N N . GLU A 1 457 ? 1.345 -16.776 25.383 1.00 41.88 457 GLU A N 1
ATOM 3703 C CA . GLU A 1 457 ? 2.326 -16.066 24.537 1.00 41.88 457 GLU A CA 1
ATOM 3704 C C . GLU A 1 457 ? 3.761 -16.617 24.662 1.00 41.88 457 GLU A C 1
ATOM 3706 O O . GLU A 1 457 ? 4.676 -16.100 24.025 1.00 41.88 457 GLU A O 1
ATOM 3711 N N . GLY A 1 458 ? 3.980 -17.681 25.438 1.00 30.39 458 GLY A N 1
ATOM 3712 C CA . GLY A 1 458 ? 5.240 -18.426 25.436 1.00 30.39 458 GLY A CA 1
ATOM 3713 C C . GLY A 1 458 ? 5.094 -19.689 24.602 1.00 30.39 458 GLY A C 1
ATOM 3714 O O . GLY A 1 458 ? 4.409 -20.616 25.024 1.00 30.39 458 GLY A O 1
ATOM 3715 N N . GLY A 1 459 ? 5.713 -19.724 23.420 1.00 30.62 459 GLY A N 1
ATOM 3716 C CA . GLY A 1 459 ? 5.929 -20.977 22.703 1.00 30.62 459 GLY A CA 1
ATOM 3717 C C . GLY A 1 459 ? 6.650 -21.980 23.604 1.00 30.62 459 GLY A C 1
ATOM 3718 O O . GLY A 1 459 ? 7.497 -21.596 24.407 1.00 30.62 459 GLY A O 1
ATOM 3719 N N . GLU A 1 460 ? 6.253 -23.240 23.487 1.00 32.59 460 GLU A N 1
ATOM 3720 C CA . GLU A 1 460 ? 6.784 -24.390 24.213 1.00 32.59 460 GLU A CA 1
ATOM 3721 C C . GLU A 1 460 ? 8.319 -24.456 24.070 1.00 32.59 460 GLU A C 1
ATOM 3723 O O . GLU A 1 460 ? 8.837 -24.875 23.037 1.00 32.59 460 GLU A O 1
ATOM 3728 N N . GLU A 1 461 ? 9.060 -24.028 25.096 1.00 34.59 461 GLU A N 1
ATOM 3729 C CA . GLU A 1 461 ? 10.433 -24.489 25.303 1.00 34.59 461 GLU A CA 1
ATOM 3730 C C . GLU A 1 461 ? 10.332 -25.902 25.887 1.00 34.59 461 GLU A C 1
ATOM 3732 O O . GLU A 1 461 ? 9.985 -26.100 27.053 1.00 34.59 461 GLU A O 1
ATOM 3737 N N . GLU A 1 462 ? 10.557 -26.904 25.038 1.00 35.16 462 GLU A N 1
ATOM 3738 C CA . GLU A 1 462 ? 10.812 -28.264 25.493 1.00 35.16 462 GLU A CA 1
ATOM 3739 C C . GLU A 1 462 ? 12.155 -28.286 26.240 1.00 35.16 462 GLU A C 1
ATOM 3741 O O . GLU A 1 462 ? 13.227 -28.193 25.641 1.00 35.16 462 GLU A O 1
ATOM 3746 N N . ASP A 1 463 ? 12.084 -28.410 27.566 1.00 33.59 463 ASP A N 1
ATOM 3747 C CA . ASP A 1 463 ? 13.212 -28.712 28.447 1.00 33.59 463 ASP A CA 1
ATOM 3748 C C . ASP A 1 463 ? 13.832 -30.072 28.063 1.00 33.59 463 ASP A C 1
ATOM 3750 O O . ASP A 1 463 ? 13.400 -31.133 28.529 1.00 33.59 463 ASP A O 1
ATOM 3754 N N . PHE A 1 464 ? 14.867 -30.051 27.218 1.00 35.72 464 PHE A N 1
ATOM 3755 C CA . PHE A 1 464 ? 15.694 -31.217 26.906 1.00 35.72 464 PHE A CA 1
ATOM 3756 C C . PHE A 1 464 ? 16.980 -31.195 27.760 1.00 35.72 464 PHE A C 1
ATOM 3758 O O . PHE A 1 464 ? 17.941 -30.499 27.456 1.00 35.72 464 PHE A O 1
ATOM 3765 N N . PHE A 1 465 ? 16.945 -32.010 28.820 1.00 34.41 465 PHE A N 1
ATOM 3766 C CA . PHE A 1 465 ? 18.048 -32.614 29.589 1.00 34.41 465 PHE A CA 1
ATOM 3767 C C . PHE A 1 465 ? 18.981 -31.715 30.422 1.00 34.41 465 PHE A C 1
ATOM 3769 O O . PHE A 1 465 ? 19.911 -31.074 29.942 1.00 34.41 465 PHE A O 1
ATOM 3776 N N . ALA A 1 466 ? 18.784 -31.826 31.739 1.00 37.66 466 ALA A N 1
ATOM 3777 C CA . ALA A 1 466 ? 19.865 -31.834 32.714 1.00 37.66 466 ALA A CA 1
ATOM 3778 C C . ALA A 1 466 ? 20.480 -33.243 32.779 1.00 37.66 466 ALA A C 1
ATOM 3780 O O . ALA A 1 466 ? 19.727 -34.212 32.704 1.00 37.66 466 ALA A O 1
ATOM 3781 N N . ASP A 1 467 ? 21.809 -33.286 32.882 1.00 34.50 467 ASP A N 1
ATOM 3782 C CA . ASP A 1 467 ? 22.728 -34.327 33.388 1.00 34.50 467 ASP A CA 1
ATOM 3783 C C . ASP A 1 467 ? 24.072 -34.040 32.676 1.00 34.50 467 ASP A C 1
ATOM 3785 O O . ASP A 1 467 ? 24.082 -33.744 31.486 1.00 34.50 467 ASP A O 1
ATOM 3789 N N . ASP A 1 468 ? 25.268 -34.083 33.237 1.00 36.94 468 ASP A N 1
ATOM 3790 C CA . ASP A 1 468 ? 25.802 -34.166 34.587 1.00 36.94 468 ASP A CA 1
ATOM 3791 C C . ASP A 1 468 ? 27.311 -33.823 34.417 1.00 36.94 468 ASP A C 1
ATOM 3793 O O . ASP A 1 468 ? 27.826 -33.757 33.297 1.00 36.94 468 ASP A O 1
ATOM 3797 N N . ASP A 1 469 ? 28.000 -33.657 35.540 1.00 34.88 469 ASP A N 1
ATOM 3798 C CA . ASP A 1 469 ? 29.441 -33.895 35.727 1.00 34.88 469 ASP A CA 1
ATOM 3799 C C . ASP A 1 469 ? 30.506 -32.806 35.421 1.00 34.88 469 ASP A C 1
ATOM 3801 O O . ASP A 1 469 ? 30.946 -32.546 34.301 1.00 34.88 469 ASP A O 1
ATOM 3805 N N . ASP A 1 470 ? 31.010 -32.310 36.560 1.00 35.03 470 ASP A N 1
ATOM 3806 C CA . ASP A 1 470 ? 32.416 -32.330 36.987 1.00 35.03 470 ASP A CA 1
ATOM 3807 C C . ASP A 1 470 ? 33.322 -31.102 36.765 1.00 35.03 470 ASP A C 1
ATOM 3809 O O . ASP A 1 470 ? 33.895 -30.843 35.709 1.00 35.03 470 ASP A O 1
ATOM 3813 N N . ASP A 1 471 ? 33.471 -30.368 37.879 1.00 36.81 471 ASP A N 1
ATOM 3814 C CA . ASP A 1 471 ? 34.727 -30.186 38.620 1.00 36.81 471 ASP A CA 1
ATOM 3815 C C . ASP A 1 471 ? 36.016 -30.018 37.794 1.00 36.81 471 ASP A C 1
ATOM 3817 O O . ASP A 1 471 ? 36.556 -30.965 37.238 1.00 36.81 471 ASP A O 1
ATOM 3821 N N . ASP A 1 472 ? 36.630 -28.833 37.892 1.00 37.81 472 ASP A N 1
ATOM 3822 C CA . ASP A 1 472 ? 37.939 -28.769 38.548 1.00 37.81 472 ASP A CA 1
ATOM 3823 C C . ASP A 1 472 ? 38.329 -27.335 38.931 1.00 37.81 472 ASP A C 1
ATOM 3825 O O . ASP A 1 472 ? 38.484 -26.416 38.124 1.00 37.81 472 ASP A O 1
ATOM 3829 N N . ALA A 1 473 ? 38.512 -27.173 40.236 1.00 41.16 473 ALA A N 1
ATOM 3830 C CA . ALA A 1 473 ? 39.057 -26.003 40.884 1.00 41.16 473 ALA A CA 1
ATOM 3831 C C . ALA A 1 473 ? 40.585 -25.998 40.784 1.00 41.16 473 ALA A C 1
ATOM 3833 O O . ALA A 1 473 ? 41.214 -26.943 41.239 1.00 41.16 473 ALA A O 1
ATOM 3834 N N . PHE A 1 474 ? 41.191 -24.885 40.368 1.00 37.25 474 PHE A N 1
ATOM 3835 C CA . PHE A 1 474 ? 42.516 -24.489 40.855 1.00 37.25 474 PHE A CA 1
ATOM 3836 C C . PHE A 1 474 ? 42.600 -22.968 40.947 1.00 37.25 474 PHE A C 1
ATOM 3838 O O . PHE A 1 474 ? 42.403 -22.250 39.970 1.00 37.25 474 PHE A O 1
ATOM 3845 N N . GLY A 1 475 ? 42.859 -22.494 42.163 1.00 30.59 475 GLY A N 1
ATOM 3846 C CA . GLY A 1 475 ? 43.230 -21.117 42.429 1.00 30.59 475 GLY A CA 1
ATOM 3847 C C . GLY A 1 475 ? 44.741 -20.922 42.499 1.00 30.59 475 GLY A C 1
ATOM 3848 O O . GLY A 1 475 ? 45.523 -21.837 42.243 1.00 30.59 475 GLY A O 1
ATOM 3849 N N . ASP A 1 476 ? 45.056 -19.730 42.997 1.00 36.09 476 ASP A N 1
ATOM 3850 C CA . ASP A 1 476 ? 46.294 -19.301 43.648 1.00 36.09 476 ASP A CA 1
ATOM 3851 C C . ASP A 1 476 ? 47.337 -18.566 42.787 1.00 36.09 476 ASP A C 1
ATOM 3853 O O . ASP A 1 476 ? 48.065 -19.143 41.984 1.00 36.09 476 ASP A O 1
ATOM 3857 N N . ASP A 1 477 ? 47.370 -17.258 43.062 1.00 33.66 477 ASP A N 1
ATOM 3858 C CA . ASP A 1 477 ? 48.530 -16.459 43.461 1.00 33.66 477 ASP A CA 1
ATOM 3859 C C . ASP A 1 477 ? 49.688 -16.163 42.493 1.00 33.66 477 ASP A C 1
ATOM 3861 O O . ASP A 1 477 ? 50.409 -17.034 42.014 1.00 33.66 477 ASP A O 1
ATOM 3865 N N . GLY A 1 478 ? 49.995 -14.860 42.422 1.00 29.25 478 GLY A N 1
ATOM 3866 C CA . GLY A 1 478 ? 51.356 -14.402 42.710 1.00 29.25 478 GLY A CA 1
ATOM 3867 C C . GLY A 1 478 ? 52.037 -13.552 41.639 1.00 29.25 478 GLY A C 1
ATOM 3868 O O . GLY A 1 478 ? 52.574 -14.087 40.678 1.00 29.25 478 GLY A O 1
ATOM 3869 N N . ASP A 1 479 ? 52.031 -12.236 41.875 1.00 33.22 479 ASP A N 1
ATOM 3870 C CA . ASP A 1 479 ? 53.180 -11.310 41.863 1.00 33.22 479 ASP A CA 1
ATOM 3871 C C . ASP A 1 479 ? 54.317 -11.498 40.827 1.00 33.22 479 ASP A C 1
ATOM 3873 O O . ASP A 1 479 ? 55.025 -12.498 40.831 1.00 33.22 479 ASP A O 1
ATOM 3877 N N . ASP A 1 480 ? 54.603 -10.464 40.022 1.00 34.34 480 ASP A N 1
ATOM 3878 C CA . ASP A 1 480 ? 55.751 -9.561 40.265 1.00 34.34 480 ASP A CA 1
ATOM 3879 C C . ASP A 1 480 ? 56.071 -8.618 39.077 1.00 34.34 480 ASP A C 1
ATOM 3881 O O . ASP A 1 480 ? 56.339 -9.021 37.947 1.00 34.34 480 ASP A O 1
ATOM 3885 N N . VAL A 1 481 ? 56.049 -7.326 39.415 1.00 38.88 481 VAL A N 1
ATOM 3886 C CA . VAL A 1 481 ? 56.925 -6.197 39.040 1.00 38.88 481 VAL A CA 1
ATOM 3887 C C . VAL A 1 481 ? 58.024 -6.432 37.985 1.00 38.88 481 VAL A C 1
ATOM 3889 O O . VAL A 1 481 ? 58.970 -7.166 38.244 1.00 38.88 481 VAL A O 1
ATOM 3892 N N . PHE A 1 482 ? 58.018 -5.612 36.922 1.00 31.64 482 PHE A N 1
ATOM 3893 C CA . PHE A 1 482 ? 59.224 -4.972 36.368 1.00 31.64 482 PHE A CA 1
ATOM 3894 C C . PHE A 1 482 ? 58.895 -3.564 35.843 1.00 31.64 482 PHE A C 1
ATOM 3896 O O . PHE A 1 482 ? 58.005 -3.395 35.011 1.00 31.64 482 PHE A O 1
ATOM 3903 N N . ASP A 1 483 ? 59.625 -2.581 36.374 1.00 33.47 483 ASP A N 1
ATOM 3904 C CA . ASP A 1 483 ? 59.747 -1.212 35.875 1.00 33.47 483 ASP A CA 1
ATOM 3905 C C . ASP A 1 483 ? 60.712 -1.147 34.671 1.00 33.47 483 ASP A C 1
ATOM 3907 O O . ASP A 1 483 ? 61.639 -1.956 34.569 1.00 33.47 483 ASP A O 1
ATOM 3911 N N . ASP A 1 484 ? 60.488 -0.120 33.845 1.00 34.53 484 ASP A N 1
ATOM 3912 C CA . ASP A 1 484 ? 61.463 0.799 33.227 1.00 34.53 484 ASP A CA 1
ATOM 3913 C C . ASP A 1 484 ? 61.421 0.966 31.690 1.00 34.53 484 ASP A C 1
ATOM 3915 O O . ASP A 1 484 ? 61.565 0.031 30.903 1.00 34.53 484 ASP A O 1
ATOM 3919 N N . ASP A 1 485 ? 61.326 2.260 31.360 1.00 32.34 485 ASP A N 1
ATOM 3920 C CA . ASP A 1 485 ? 61.860 3.005 30.216 1.00 32.34 485 ASP A CA 1
ATOM 3921 C C . ASP A 1 485 ? 61.035 3.148 28.919 1.00 32.34 485 ASP A C 1
ATOM 3923 O O . ASP A 1 485 ? 61.010 2.293 28.037 1.00 32.34 485 ASP A O 1
ATOM 3927 N N . ASP A 1 486 ? 60.405 4.331 28.840 1.00 34.56 486 ASP A N 1
ATOM 3928 C CA . ASP A 1 486 ? 60.513 5.339 27.773 1.00 34.56 486 ASP A CA 1
ATOM 3929 C C . ASP A 1 486 ? 60.681 4.846 26.324 1.00 34.56 486 ASP A C 1
ATOM 3931 O O . ASP A 1 486 ? 61.761 4.434 25.912 1.00 34.56 486 ASP A O 1
ATOM 3935 N N . ASP A 1 487 ? 59.657 5.094 25.502 1.00 33.28 487 ASP A N 1
ATOM 3936 C CA . ASP A 1 487 ? 59.860 5.806 24.236 1.00 33.28 487 ASP A CA 1
ATOM 3937 C C . ASP A 1 487 ? 58.543 6.450 23.764 1.00 33.28 487 ASP A C 1
ATOM 3939 O O . ASP A 1 487 ? 57.551 5.786 23.452 1.00 33.28 487 ASP A O 1
ATOM 3943 N N . ASP A 1 488 ? 58.559 7.784 23.727 1.00 36.25 488 ASP A N 1
ATOM 3944 C CA . ASP A 1 488 ? 57.539 8.648 23.143 1.00 36.25 488 ASP A CA 1
ATOM 3945 C C . ASP A 1 488 ? 57.366 8.338 21.646 1.00 36.25 488 ASP A C 1
ATOM 3947 O O . ASP A 1 488 ? 58.169 8.755 20.805 1.00 36.25 488 ASP A O 1
ATOM 3951 N N . LEU A 1 489 ? 56.263 7.681 21.291 1.00 34.28 489 LEU A N 1
ATOM 3952 C CA . LEU A 1 489 ? 55.681 7.762 19.956 1.00 34.28 489 LEU A CA 1
ATOM 3953 C C . LEU A 1 489 ? 54.220 8.185 20.098 1.00 34.28 489 LEU A C 1
ATOM 3955 O O . LEU A 1 489 ? 53.417 7.515 20.741 1.00 34.28 489 LEU A O 1
ATOM 3959 N N . GLU A 1 490 ? 53.906 9.344 19.517 1.00 36.84 490 GLU A N 1
ATOM 3960 C CA . GLU A 1 490 ? 52.557 9.888 19.377 1.00 36.84 490 GLU A CA 1
ATOM 3961 C C . GLU A 1 490 ? 51.684 8.895 18.592 1.00 36.84 490 GLU A C 1
ATOM 3963 O O . GLU A 1 490 ? 51.615 8.931 17.364 1.00 36.84 490 GLU A O 1
ATOM 3968 N N . GLU A 1 491 ? 51.038 7.978 19.309 1.00 30.39 491 GLU A N 1
ATOM 3969 C CA . GLU A 1 491 ? 50.040 7.073 18.759 1.00 30.39 491 GLU A CA 1
ATOM 3970 C C . GLU A 1 491 ? 48.697 7.811 18.751 1.00 30.39 491 GLU A C 1
ATOM 3972 O O . GLU A 1 491 ? 48.123 8.144 19.793 1.00 30.39 491 GLU A O 1
ATOM 3977 N N . GLU A 1 492 ? 48.229 8.149 17.548 1.00 30.00 492 GLU A N 1
ATOM 3978 C CA . GLU A 1 492 ? 46.885 8.664 17.318 1.00 30.00 492 GLU A CA 1
ATOM 3979 C C . GLU A 1 492 ? 45.885 7.719 17.988 1.00 30.00 492 GLU A C 1
ATOM 3981 O O . GLU A 1 492 ? 45.676 6.593 17.540 1.00 30.00 492 GLU A O 1
ATOM 3986 N N . ALA A 1 493 ? 45.286 8.178 19.089 1.00 27.81 493 ALA A N 1
ATOM 3987 C CA . ALA A 1 493 ? 44.288 7.428 19.827 1.00 27.81 493 ALA A CA 1
ATOM 3988 C C . ALA A 1 493 ? 43.100 7.115 18.907 1.00 27.81 493 ALA A C 1
ATOM 3990 O O . ALA A 1 493 ? 42.193 7.933 18.727 1.00 27.81 493 ALA A O 1
ATOM 3991 N N . GLN A 1 494 ? 43.100 5.910 18.342 1.00 25.70 494 GLN A N 1
ATOM 3992 C CA . GLN A 1 494 ? 41.892 5.285 17.837 1.00 25.70 494 GLN A CA 1
ATOM 3993 C C . GLN A 1 494 ? 40.896 5.205 19.007 1.00 25.70 494 GLN A C 1
ATOM 3995 O O . GLN A 1 494 ? 41.286 4.855 20.128 1.00 25.70 494 GLN A O 1
ATOM 4000 N N . PRO A 1 495 ? 39.627 5.603 18.814 1.00 27.12 495 PRO A N 1
ATOM 4001 C CA . PRO A 1 495 ? 38.656 5.586 19.894 1.00 27.12 495 PRO A CA 1
ATOM 4002 C C . PRO A 1 495 ? 38.450 4.141 20.360 1.00 27.12 495 PRO A C 1
ATOM 4004 O O . PRO A 1 495 ? 38.087 3.279 19.566 1.00 27.12 495 PRO A O 1
ATOM 4007 N N . ARG A 1 496 ? 38.689 3.893 21.654 1.00 27.83 496 ARG A N 1
ATOM 4008 C CA . ARG A 1 496 ? 38.376 2.624 22.326 1.00 27.83 496 ARG A CA 1
ATOM 4009 C C . ARG A 1 496 ? 36.902 2.286 22.092 1.00 27.83 496 ARG A C 1
ATOM 4011 O O . ARG A 1 496 ? 36.040 3.124 22.357 1.00 27.83 496 ARG A O 1
ATOM 4018 N N . GLU A 1 497 ? 36.629 1.079 21.615 1.00 33.12 497 GLU A N 1
ATOM 4019 C CA . GLU A 1 497 ? 35.294 0.614 21.213 1.00 33.12 497 GLU A CA 1
ATOM 4020 C C . GLU A 1 497 ? 34.347 0.250 22.376 1.00 33.12 497 GLU A C 1
ATOM 4022 O O . GLU A 1 497 ? 33.217 -0.165 22.132 1.00 33.12 497 GLU A O 1
ATOM 4027 N N . ASP A 1 498 ? 34.717 0.504 23.634 1.00 30.83 498 ASP A N 1
ATOM 4028 C CA . ASP A 1 498 ? 33.991 -0.047 24.795 1.00 30.83 498 ASP A CA 1
ATOM 4029 C C . ASP A 1 498 ? 33.035 0.929 25.520 1.00 30.83 498 ASP A C 1
ATOM 4031 O O . ASP A 1 498 ? 32.565 0.635 26.614 1.00 30.83 498 ASP A O 1
ATOM 4035 N N . ASP A 1 499 ? 32.684 2.068 24.908 1.00 35.03 499 ASP A N 1
ATOM 4036 C CA . ASP A 1 499 ? 31.715 3.052 25.449 1.00 35.03 499 ASP A CA 1
ATOM 4037 C C . ASP A 1 499 ? 30.428 3.189 24.591 1.00 35.03 499 ASP A C 1
ATOM 4039 O O . ASP A 1 499 ? 29.687 4.178 24.692 1.00 35.03 499 ASP A O 1
ATOM 4043 N N . ALA A 1 500 ? 30.130 2.223 23.715 1.00 38.69 500 ALA A N 1
ATOM 4044 C CA . ALA A 1 500 ? 28.855 2.189 22.995 1.00 38.69 500 ALA A CA 1
ATOM 4045 C C . ALA A 1 500 ? 27.727 1.816 23.973 1.00 38.69 500 ALA A C 1
ATOM 4047 O O . ALA A 1 500 ? 27.722 0.720 24.531 1.00 38.69 500 ALA A O 1
ATOM 4048 N N . SER A 1 501 ? 26.759 2.718 24.202 1.00 54.78 501 SER A N 1
ATOM 4049 C CA . SER A 1 501 ? 25.605 2.388 25.053 1.00 54.78 501 SER A CA 1
ATOM 4050 C C . SER A 1 501 ? 24.904 1.139 24.506 1.00 54.78 501 SER A C 1
ATOM 4052 O O . SER A 1 501 ? 24.831 0.966 23.287 1.00 54.78 501 SER A O 1
ATOM 4054 N N . ASN A 1 502 ? 24.386 0.273 25.386 1.00 60.16 502 ASN A N 1
ATOM 4055 C CA . ASN A 1 502 ? 23.707 -0.985 25.028 1.00 60.16 502 ASN A CA 1
ATOM 4056 C C . ASN A 1 502 ? 22.707 -0.798 23.856 1.00 60.16 502 ASN A C 1
ATOM 4058 O O . ASN A 1 502 ? 22.621 -1.601 22.927 1.00 60.16 502 ASN A O 1
ATOM 4062 N N . HIS A 1 503 ? 22.056 0.366 23.814 1.00 65.81 503 HIS A N 1
ATOM 4063 C CA . HIS A 1 503 ? 21.111 0.763 22.777 1.00 65.81 503 HIS A CA 1
ATOM 4064 C C . HIS A 1 503 ? 21.741 1.143 21.420 1.00 65.81 503 HIS A C 1
ATOM 4066 O O . HIS A 1 503 ? 21.120 0.887 20.394 1.00 65.81 503 HIS A O 1
ATOM 4072 N N . GLN A 1 504 ? 22.968 1.679 21.348 1.00 65.12 504 GLN A N 1
ATOM 4073 C CA . GLN A 1 504 ? 23.666 1.885 20.063 1.00 65.12 504 GLN A CA 1
ATOM 4074 C C . GLN A 1 504 ? 24.010 0.560 19.380 1.00 65.12 504 GLN A C 1
ATOM 4076 O O . GLN A 1 504 ? 23.873 0.438 18.162 1.00 65.12 504 GLN A O 1
ATOM 4081 N N . ASN A 1 505 ? 24.413 -0.440 20.163 1.00 67.75 505 ASN A N 1
ATOM 4082 C CA . ASN A 1 505 ? 24.636 -1.787 19.649 1.00 67.75 505 ASN A CA 1
ATOM 4083 C C . ASN A 1 505 ? 23.303 -2.449 19.264 1.00 67.75 505 ASN A C 1
ATOM 4085 O O . ASN A 1 505 ? 23.216 -3.062 18.200 1.00 67.75 505 ASN A O 1
ATOM 4089 N N . LYS A 1 506 ? 22.228 -2.220 20.035 1.00 73.31 506 LYS A N 1
ATOM 4090 C CA . LYS A 1 506 ? 20.862 -2.647 19.680 1.00 73.31 506 LYS A CA 1
ATOM 4091 C C . LYS A 1 506 ? 20.373 -2.024 18.358 1.00 73.31 506 LYS A C 1
ATOM 4093 O O . LYS A 1 506 ? 19.872 -2.749 17.504 1.00 73.31 506 LYS A O 1
ATOM 4098 N N . MET A 1 507 ? 20.617 -0.731 18.101 1.00 75.38 507 MET A N 1
ATOM 4099 C CA . MET A 1 507 ? 20.279 -0.077 16.818 1.00 75.38 507 MET A CA 1
ATOM 4100 C C . MET A 1 507 ? 20.993 -0.699 15.608 1.00 75.38 507 MET A C 1
ATOM 4102 O O . MET A 1 507 ? 20.456 -0.668 14.503 1.00 75.38 507 MET A O 1
ATOM 4106 N N . LYS A 1 508 ? 22.215 -1.215 15.787 1.00 78.81 508 LYS A N 1
ATOM 4107 C CA . LYS A 1 508 ? 22.969 -1.878 14.710 1.00 78.81 508 LYS A CA 1
ATOM 4108 C C . LYS A 1 508 ? 22.444 -3.288 14.418 1.00 78.81 508 LYS A C 1
ATOM 4110 O O . LYS A 1 508 ? 22.569 -3.742 13.288 1.00 78.81 508 LYS A O 1
ATOM 4115 N N . ARG A 1 509 ? 21.871 -3.965 15.423 1.00 77.75 509 ARG A N 1
ATOM 4116 C CA . ARG A 1 509 ? 21.345 -5.339 15.319 1.00 77.75 509 ARG A CA 1
ATOM 4117 C C . ARG A 1 509 ? 19.909 -5.401 14.798 1.00 77.75 509 ARG A C 1
ATOM 4119 O O . ARG A 1 509 ? 19.571 -6.356 14.112 1.00 77.75 509 ARG A O 1
ATOM 4126 N N . ILE A 1 510 ? 19.072 -4.409 15.112 1.00 79.56 510 ILE A N 1
ATOM 4127 C CA . ILE A 1 510 ? 17.685 -4.365 14.630 1.00 79.56 510 ILE A CA 1
ATOM 4128 C C . ILE A 1 510 ? 17.679 -4.024 13.137 1.00 79.56 510 ILE A C 1
ATOM 4130 O O . ILE A 1 510 ? 18.063 -2.917 12.751 1.00 79.56 510 ILE A O 1
ATOM 4134 N N . ILE A 1 511 ? 17.219 -4.964 12.311 1.00 82.38 511 ILE A N 1
ATOM 4135 C CA . ILE A 1 511 ? 17.105 -4.804 10.858 1.00 82.38 511 ILE A CA 1
ATOM 4136 C C . ILE A 1 511 ? 15.674 -4.409 10.500 1.00 82.38 511 ILE A C 1
ATOM 4138 O O . ILE A 1 511 ? 14.709 -5.107 10.804 1.00 82.38 511 ILE A O 1
ATOM 4142 N N . ILE A 1 512 ? 15.545 -3.274 9.828 1.00 79.69 512 ILE A N 1
ATOM 4143 C CA . ILE A 1 512 ? 14.301 -2.773 9.269 1.00 79.69 512 ILE A CA 1
ATOM 4144 C C . ILE A 1 512 ? 14.114 -3.387 7.883 1.00 79.69 512 ILE A C 1
ATOM 4146 O O . ILE A 1 512 ? 14.837 -3.041 6.954 1.00 79.69 512 ILE A O 1
ATOM 4150 N N . THR A 1 513 ? 13.135 -4.285 7.754 1.00 74.69 513 THR A N 1
ATOM 4151 C CA . THR A 1 513 ? 12.880 -5.037 6.517 1.00 74.69 513 THR A CA 1
ATOM 4152 C C . THR A 1 513 ? 12.356 -4.164 5.385 1.00 74.69 513 THR A C 1
ATOM 4154 O O . THR A 1 513 ? 12.976 -4.124 4.339 1.00 74.69 513 THR A O 1
ATOM 4157 N N . LYS A 1 514 ? 11.244 -3.443 5.566 1.00 80.88 514 LYS A N 1
ATOM 4158 C CA . LYS A 1 514 ? 10.708 -2.543 4.535 1.00 80.88 514 LYS A CA 1
ATOM 4159 C C . LYS A 1 514 ? 9.855 -1.447 5.162 1.00 80.88 514 LYS A C 1
ATOM 4161 O O . LYS A 1 514 ? 8.871 -1.752 5.830 1.00 80.88 514 LYS A O 1
ATOM 4166 N N . ILE A 1 515 ? 10.235 -0.183 4.978 1.00 82.81 515 ILE A N 1
ATOM 4167 C CA . ILE A 1 515 ? 9.465 0.987 5.429 1.00 82.81 515 ILE A CA 1
ATOM 4168 C C . ILE A 1 515 ? 9.575 2.096 4.382 1.00 82.81 515 ILE A C 1
ATOM 4170 O O . ILE A 1 515 ? 10.662 2.369 3.887 1.00 82.81 515 ILE A O 1
ATOM 4174 N N . SER A 1 516 ? 8.466 2.774 4.090 1.00 84.38 516 SER A N 1
ATOM 4175 C CA . SER A 1 516 ? 8.428 3.963 3.237 1.00 84.38 516 SER A CA 1
ATOM 4176 C C . SER A 1 516 ? 7.770 5.121 3.985 1.00 84.38 516 SER A C 1
ATOM 4178 O O . SER A 1 516 ? 6.730 4.954 4.621 1.00 84.38 516 SER A O 1
ATOM 4180 N N . PHE A 1 517 ? 8.373 6.302 3.904 1.00 89.38 517 PHE A N 1
ATOM 4181 C CA . PHE A 1 517 ? 7.835 7.561 4.406 1.00 89.38 517 PHE A CA 1
ATOM 4182 C C . PHE A 1 517 ? 7.673 8.523 3.222 1.00 89.38 517 PHE A C 1
ATOM 4184 O O . PHE A 1 517 ? 8.583 8.644 2.406 1.00 89.38 517 PHE A O 1
ATOM 4191 N N . GLU A 1 518 ? 6.542 9.229 3.118 1.00 84.25 518 GLU A N 1
ATOM 4192 C CA . GLU A 1 518 ? 6.277 10.214 2.056 1.00 84.25 518 GLU A CA 1
ATOM 4193 C C . GLU A 1 518 ? 5.673 11.478 2.672 1.00 84.25 518 GLU A C 1
ATOM 4195 O O . GLU A 1 518 ? 4.546 11.465 3.160 1.00 84.25 518 GLU A O 1
ATOM 4200 N N . GLU A 1 519 ? 6.448 12.567 2.674 1.00 84.94 519 GLU A N 1
ATOM 4201 C CA . GLU A 1 519 ? 6.129 13.831 3.361 1.00 84.94 519 GLU A CA 1
ATOM 4202 C C . GLU A 1 519 ? 5.682 13.643 4.828 1.00 84.94 519 GLU A C 1
ATOM 4204 O O . GLU A 1 519 ? 4.911 14.436 5.375 1.00 84.94 519 GLU A O 1
ATOM 4209 N N . THR A 1 520 ? 6.189 12.605 5.496 1.00 84.38 520 THR A N 1
ATOM 4210 C CA . THR A 1 520 ? 5.774 12.245 6.854 1.00 84.38 520 THR A CA 1
ATOM 4211 C C . THR A 1 520 ? 6.470 13.147 7.878 1.00 84.38 520 THR A C 1
ATOM 4213 O O . THR A 1 520 ? 7.694 13.300 7.804 1.00 84.38 520 THR A O 1
ATOM 4216 N N . PRO A 1 521 ? 5.752 13.740 8.853 1.00 87.44 521 PRO A N 1
ATOM 4217 C CA . PRO A 1 521 ? 6.368 14.507 9.933 1.00 87.44 521 PRO A CA 1
ATOM 4218 C C . PRO A 1 521 ? 7.401 13.678 10.694 1.00 87.44 521 PRO A C 1
ATOM 4220 O O . PRO A 1 521 ? 7.160 12.512 11.015 1.00 87.44 521 PRO A O 1
ATOM 4223 N N . VAL A 1 522 ? 8.543 14.288 11.013 1.00 84.88 522 VAL A N 1
ATOM 4224 C CA . VAL A 1 522 ? 9.648 13.606 11.702 1.00 84.88 522 VAL A CA 1
ATOM 4225 C C . VAL A 1 522 ? 9.195 12.943 13.008 1.00 84.88 522 VAL A C 1
ATOM 4227 O O . VAL A 1 522 ? 9.642 11.838 13.310 1.00 84.88 522 VAL A O 1
ATOM 4230 N N . ARG A 1 523 ? 8.283 13.562 13.768 1.00 81.50 523 ARG A N 1
ATOM 4231 C CA . ARG A 1 523 ? 7.694 12.957 14.971 1.00 81.50 523 ARG A CA 1
ATOM 4232 C C . ARG A 1 523 ? 7.035 11.615 14.676 1.00 81.50 523 ARG A C 1
ATOM 4234 O O . ARG A 1 523 ? 7.362 10.637 15.338 1.00 81.50 523 ARG A O 1
ATOM 4241 N N . THR A 1 524 ? 6.162 11.564 13.672 1.00 83.44 524 THR A N 1
ATOM 4242 C CA . THR A 1 524 ? 5.457 10.338 13.270 1.00 83.44 524 THR A CA 1
ATOM 4243 C C . THR A 1 524 ? 6.439 9.264 12.808 1.00 83.44 524 THR A C 1
ATOM 4245 O O . THR A 1 524 ? 6.255 8.090 13.109 1.00 83.44 524 THR A O 1
ATOM 4248 N N . VAL A 1 525 ? 7.524 9.657 12.135 1.00 87.94 525 VAL A N 1
ATOM 4249 C CA . VAL A 1 525 ? 8.582 8.726 11.721 1.00 87.94 525 VAL A CA 1
ATOM 4250 C C . VAL A 1 525 ? 9.298 8.102 12.918 1.00 87.94 525 VAL A C 1
ATOM 4252 O O . VAL A 1 525 ? 9.433 6.882 12.976 1.00 87.94 525 VAL A O 1
ATOM 4255 N N . PHE A 1 526 ? 9.728 8.896 13.901 1.00 87.38 526 PHE A N 1
ATOM 4256 C CA . PHE A 1 526 ? 10.403 8.353 15.086 1.00 87.38 526 PHE A CA 1
ATOM 4257 C C . PHE A 1 526 ? 9.464 7.579 16.018 1.00 87.38 526 PHE A C 1
ATOM 4259 O O . PHE A 1 526 ? 9.901 6.621 16.652 1.00 87.38 526 PHE A O 1
ATOM 4266 N N . GLU A 1 527 ? 8.182 7.937 16.068 1.00 81.62 527 GLU A N 1
ATOM 4267 C CA . GLU A 1 527 ? 7.150 7.163 16.764 1.00 81.62 527 GLU A CA 1
ATOM 4268 C C . GLU A 1 527 ? 6.928 5.798 16.098 1.00 81.62 527 GLU A C 1
ATOM 4270 O O . GLU A 1 527 ? 6.910 4.766 16.771 1.00 81.62 527 GLU A O 1
ATOM 4275 N N . TYR A 1 528 ? 6.866 5.766 14.764 1.00 85.75 528 TYR A N 1
ATOM 4276 C CA . TYR A 1 528 ? 6.808 4.518 14.010 1.00 85.75 528 TYR A CA 1
ATOM 4277 C C . TYR A 1 528 ? 8.045 3.651 14.273 1.00 85.75 528 TYR A C 1
ATOM 4279 O O . TYR A 1 528 ? 7.919 2.469 14.597 1.00 85.75 528 TYR A O 1
ATOM 4287 N N . LEU A 1 529 ? 9.248 4.230 14.181 1.00 86.31 529 LEU A N 1
ATOM 4288 C CA . LEU A 1 529 ? 10.497 3.504 14.428 1.00 86.31 529 LEU A CA 1
ATOM 4289 C C . LEU A 1 529 ? 10.591 2.978 15.861 1.00 86.31 529 LEU A C 1
ATOM 4291 O O . LEU A 1 529 ? 11.084 1.870 16.060 1.00 86.31 529 LEU A O 1
ATOM 4295 N N . LYS A 1 530 ? 10.088 3.726 16.847 1.00 84.31 530 LYS A N 1
ATOM 4296 C CA . LYS A 1 530 ? 9.976 3.268 18.235 1.00 84.31 530 LYS A CA 1
ATOM 4297 C C . LYS A 1 530 ? 9.126 2.003 18.326 1.00 84.31 530 LYS A C 1
ATOM 4299 O O . LYS A 1 530 ? 9.615 0.978 18.800 1.00 84.31 530 LYS A O 1
ATOM 4304 N N . ASN A 1 531 ? 7.901 2.042 17.805 1.00 82.50 531 ASN A N 1
ATOM 4305 C CA . ASN A 1 531 ? 6.986 0.899 17.841 1.00 82.50 531 ASN A CA 1
ATOM 4306 C C . ASN A 1 531 ? 7.561 -0.305 17.087 1.00 82.50 531 ASN A C 1
ATOM 4308 O O . ASN A 1 531 ? 7.566 -1.421 17.600 1.00 82.50 531 ASN A O 1
ATOM 4312 N N . ARG A 1 532 ? 8.131 -0.068 15.901 1.00 83.31 532 ARG A N 1
ATOM 4313 C CA . ARG A 1 532 ? 8.737 -1.118 15.080 1.00 83.31 532 ARG A CA 1
ATOM 4314 C C . ARG A 1 532 ? 9.963 -1.737 15.749 1.00 83.31 532 ARG A C 1
ATOM 4316 O O . ARG A 1 532 ? 10.113 -2.952 15.711 1.00 83.31 532 ARG A O 1
ATOM 4323 N N . SER A 1 533 ? 10.802 -0.931 16.402 1.00 83.56 533 SER A N 1
ATOM 4324 C CA . SER A 1 533 ? 11.966 -1.430 17.140 1.00 83.56 533 SER A CA 1
ATOM 4325 C C . SER A 1 533 ? 11.575 -2.348 18.295 1.00 83.56 533 SER A C 1
ATOM 4327 O O . SER A 1 533 ? 12.303 -3.286 18.572 1.00 83.56 533 SER A O 1
ATOM 4329 N N . ARG A 1 534 ? 10.418 -2.123 18.930 1.00 82.81 534 ARG A N 1
ATOM 4330 C CA . ARG A 1 534 ? 9.919 -2.970 20.019 1.00 82.81 534 ARG A CA 1
ATOM 4331 C C . ARG A 1 534 ? 9.462 -4.343 19.532 1.00 82.81 534 ARG A C 1
ATOM 4333 O O . ARG A 1 534 ? 9.705 -5.328 20.209 1.00 82.81 534 ARG A O 1
ATOM 4340 N N . VAL A 1 535 ? 8.832 -4.392 18.357 1.00 79.50 535 VAL A N 1
ATOM 4341 C CA . VAL A 1 535 ? 8.395 -5.646 17.715 1.00 79.50 535 VAL A CA 1
ATOM 4342 C C . VAL A 1 535 ? 9.588 -6.470 17.226 1.00 79.50 535 VAL A C 1
ATOM 4344 O O . VAL A 1 535 ? 9.549 -7.692 17.257 1.00 79.50 535 VAL A O 1
ATOM 4347 N N . LEU A 1 536 ? 10.645 -5.801 16.760 1.00 77.06 536 LEU A N 1
ATOM 4348 C CA . LEU A 1 536 ? 11.835 -6.446 16.197 1.00 77.06 536 LEU A CA 1
ATOM 4349 C C . LEU A 1 536 ? 12.925 -6.753 17.238 1.00 77.06 536 LEU A C 1
ATOM 4351 O O . LEU A 1 536 ? 13.949 -7.337 16.890 1.00 77.06 536 LEU A O 1
ATOM 4355 N N . ASP A 1 537 ? 12.741 -6.326 18.485 1.00 73.31 537 ASP A N 1
ATOM 4356 C CA . ASP A 1 537 ? 13.673 -6.564 19.584 1.00 73.31 537 ASP A CA 1
ATOM 4357 C C . ASP A 1 537 ? 13.263 -7.836 20.346 1.00 73.31 537 ASP A C 1
ATOM 4359 O O . ASP A 1 537 ? 12.170 -7.851 20.914 1.00 73.31 537 ASP A O 1
ATOM 4363 N N . PRO A 1 538 ? 14.116 -8.879 20.415 1.00 67.38 538 PRO A N 1
ATOM 4364 C CA . PRO A 1 538 ? 13.820 -10.107 21.160 1.00 67.38 538 PRO A CA 1
ATOM 4365 C C . PRO A 1 538 ? 13.487 -9.865 22.637 1.00 67.38 538 PRO A C 1
ATOM 4367 O O . PRO A 1 538 ? 12.708 -10.603 23.227 1.00 67.38 538 PRO A O 1
ATOM 4370 N N . GLU A 1 539 ? 14.040 -8.805 23.234 1.00 69.06 539 GLU A N 1
ATOM 4371 C CA . GLU A 1 539 ? 13.776 -8.432 24.629 1.00 69.06 539 GLU A CA 1
ATOM 4372 C C . GLU A 1 539 ? 12.473 -7.619 24.799 1.00 69.06 539 GLU A C 1
ATOM 4374 O O . GLU A 1 539 ? 12.107 -7.270 25.919 1.00 69.06 539 GLU A O 1
ATOM 4379 N N . GLN A 1 540 ? 11.787 -7.266 23.700 1.00 66.75 540 GLN A N 1
ATOM 4380 C CA . GLN A 1 540 ? 10.573 -6.431 23.642 1.00 66.75 540 GLN A CA 1
ATOM 4381 C C . GLN A 1 540 ? 10.674 -5.060 24.344 1.00 66.75 540 GLN A C 1
ATOM 4383 O O . GLN A 1 540 ? 9.657 -4.421 24.656 1.00 66.75 540 GLN A O 1
ATOM 4388 N N . VAL A 1 541 ? 11.897 -4.574 24.578 1.00 66.81 541 VAL A N 1
ATOM 4389 C CA . VAL A 1 541 ? 12.166 -3.267 25.197 1.00 66.81 541 VAL A CA 1
ATOM 4390 C C . VAL A 1 541 ? 12.116 -2.161 24.141 1.00 66.81 541 VAL A C 1
ATOM 4392 O O . VAL A 1 541 ? 11.562 -1.089 24.390 1.00 66.81 541 VAL A O 1
ATOM 4395 N N . GLY A 1 542 ? 12.624 -2.440 22.936 1.00 72.38 542 GLY A N 1
ATOM 4396 C CA . GLY A 1 542 ? 12.693 -1.490 21.829 1.00 72.38 542 GLY A CA 1
ATOM 4397 C C . GLY A 1 542 ? 13.683 -0.349 22.077 1.00 72.38 542 GLY A C 1
ATOM 4398 O O . GLY A 1 542 ? 14.546 -0.416 22.951 1.00 72.38 542 GLY A O 1
ATOM 4399 N N . ILE A 1 543 ? 13.581 0.710 21.273 1.00 79.00 543 ILE A N 1
ATOM 4400 C CA . ILE A 1 543 ? 14.435 1.899 21.354 1.00 79.00 543 ILE A CA 1
ATOM 4401 C C . ILE A 1 543 ? 13.569 3.133 21.560 1.00 79.00 543 ILE A C 1
ATOM 4403 O O . ILE A 1 543 ? 12.676 3.424 20.764 1.00 79.00 543 ILE A O 1
ATOM 4407 N N . ASN A 1 544 ? 13.858 3.891 22.616 1.00 78.00 544 ASN A N 1
ATOM 4408 C CA . ASN A 1 544 ? 13.130 5.116 22.907 1.00 78.00 544 ASN A CA 1
ATOM 4409 C C . ASN A 1 544 ? 13.770 6.318 22.196 1.00 78.00 544 ASN A C 1
ATOM 4411 O O . ASN A 1 544 ? 14.952 6.617 22.387 1.00 78.00 544 ASN A O 1
ATOM 4415 N N . PHE A 1 545 ? 12.975 7.033 21.400 1.00 82.06 545 PHE A N 1
ATOM 4416 C CA . PHE A 1 545 ? 13.396 8.246 20.700 1.00 82.06 545 PHE A CA 1
ATOM 4417 C C . PHE A 1 545 ? 12.831 9.489 21.386 1.00 82.06 545 PHE A C 1
ATOM 4419 O O . PHE A 1 545 ? 11.638 9.571 21.663 1.00 82.06 545 PHE A O 1
ATOM 4426 N N . VAL A 1 546 ? 13.683 10.487 21.621 1.00 74.62 546 VAL A N 1
ATOM 4427 C CA . VAL A 1 546 ? 13.308 11.758 22.250 1.00 74.62 546 VAL A CA 1
ATOM 4428 C C . VAL A 1 546 ? 13.528 12.893 21.262 1.00 74.62 546 VAL A C 1
ATOM 4430 O O . VAL A 1 546 ? 14.665 13.277 20.995 1.00 74.62 546 VAL A O 1
ATOM 4433 N N . THR A 1 547 ? 12.444 13.458 20.730 1.00 76.44 547 THR A N 1
ATOM 4434 C CA . THR A 1 547 ? 12.509 14.492 19.687 1.00 76.44 547 THR A CA 1
ATOM 4435 C C . THR A 1 547 ? 12.406 15.916 20.250 1.00 76.44 547 THR A C 1
ATOM 4437 O O . THR A 1 547 ? 11.403 16.287 20.861 1.00 76.44 547 THR A O 1
ATOM 4440 N N . PHE A 1 548 ? 13.403 16.756 19.971 1.00 70.00 548 PHE A N 1
ATOM 4441 C CA . PHE A 1 548 ? 13.456 18.190 20.263 1.00 70.00 548 PHE A CA 1
ATOM 4442 C C . PHE A 1 548 ? 13.329 19.002 18.970 1.00 70.00 548 PHE A C 1
ATOM 4444 O O . PHE A 1 548 ? 14.308 19.521 18.429 1.00 70.00 548 PHE A O 1
ATOM 4451 N N . LEU A 1 549 ? 12.101 19.124 18.474 1.00 69.56 549 LEU A N 1
ATOM 4452 C CA . LEU A 1 549 ? 11.793 19.908 17.280 1.00 69.56 549 LEU A CA 1
ATOM 4453 C C . LEU A 1 549 ? 11.399 21.326 17.714 1.00 69.56 549 LEU A C 1
ATOM 4455 O O . LEU A 1 549 ? 10.330 21.541 18.280 1.00 69.56 549 LEU A O 1
ATOM 4459 N N . SER A 1 550 ? 12.294 22.298 17.518 1.00 56.91 550 SER A N 1
ATOM 4460 C CA . SER A 1 550 ? 11.973 23.716 17.730 1.00 56.91 550 SER A CA 1
ATOM 4461 C C . SER A 1 550 ? 11.497 24.341 16.418 1.00 56.91 550 SER A C 1
ATOM 4463 O O . SER A 1 550 ? 12.203 24.191 15.422 1.00 56.91 550 SER A O 1
ATOM 4465 N N . PRO A 1 551 ? 10.385 25.098 16.394 1.00 52.19 551 PRO A N 1
ATOM 4466 C CA . PRO A 1 551 ? 10.049 25.903 15.227 1.00 52.19 551 PRO A CA 1
ATOM 4467 C C . PRO A 1 551 ? 11.129 26.974 15.026 1.00 52.19 551 PRO A C 1
ATOM 4469 O O . PRO A 1 551 ? 11.463 27.723 15.955 1.00 52.19 551 PRO A O 1
ATOM 4472 N N . GLU A 1 552 ? 11.701 27.045 13.824 1.00 45.16 552 GLU A N 1
ATOM 4473 C CA . GLU A 1 552 ? 12.647 28.102 13.481 1.00 45.16 552 GLU A CA 1
ATOM 4474 C C . GLU A 1 552 ? 11.992 29.482 13.619 1.00 45.16 552 GLU A C 1
ATOM 4476 O O . GLU A 1 552 ? 10.807 29.693 13.343 1.00 45.16 552 GLU A O 1
ATOM 4481 N N . ARG A 1 553 ? 12.772 30.474 14.062 1.00 36.66 553 ARG A N 1
ATOM 4482 C CA . ARG A 1 553 ? 12.276 31.848 14.169 1.00 36.66 553 ARG A CA 1
ATOM 4483 C C . ARG A 1 553 ? 11.970 32.400 12.777 1.00 36.66 553 ARG A C 1
ATOM 4485 O O . ARG A 1 553 ? 12.876 32.847 12.085 1.00 36.66 553 ARG A O 1
ATOM 4492 N N . GLY A 1 554 ? 10.685 32.492 12.446 1.00 45.69 554 GLY A N 1
ATOM 4493 C CA . GLY A 1 554 ? 10.197 33.275 11.308 1.00 45.69 554 GLY A CA 1
ATOM 4494 C C . GLY A 1 554 ? 9.688 32.471 10.114 1.00 45.69 554 GLY A C 1
ATOM 4495 O O . GLY A 1 554 ? 9.292 33.089 9.128 1.00 45.69 554 GLY A O 1
ATOM 4496 N N . THR A 1 555 ? 9.634 31.142 10.195 1.00 40.72 555 THR A N 1
ATOM 4497 C CA . THR A 1 555 ? 8.980 30.296 9.188 1.00 40.72 555 THR A CA 1
ATOM 4498 C C . THR A 1 555 ? 7.601 29.846 9.680 1.00 40.72 555 THR A C 1
ATOM 4500 O O . THR A 1 555 ? 7.314 29.811 10.878 1.00 40.72 555 THR A O 1
ATOM 4503 N N . THR A 1 556 ? 6.682 29.595 8.745 1.00 41.41 556 THR A N 1
ATOM 4504 C CA . THR A 1 556 ? 5.369 29.003 9.041 1.00 41.41 556 THR A CA 1
ATOM 4505 C C . THR A 1 556 ? 5.562 27.718 9.842 1.00 41.41 556 THR A C 1
ATOM 4507 O O . THR A 1 556 ? 6.440 26.948 9.479 1.00 41.41 556 THR A O 1
ATOM 4510 N N . ASN A 1 557 ? 4.737 27.506 10.873 1.00 51.34 557 ASN A N 1
ATOM 4511 C CA . ASN A 1 557 ? 4.723 26.403 11.851 1.00 51.34 557 ASN A CA 1
ATOM 4512 C C . ASN A 1 557 ? 4.636 24.982 11.238 1.00 51.34 557 ASN A C 1
ATOM 4514 O O . ASN A 1 557 ? 3.687 24.250 11.503 1.00 51.34 557 ASN A O 1
ATOM 4518 N N . ARG A 1 558 ? 5.559 24.617 10.350 1.00 58.44 558 ARG A N 1
ATOM 4519 C CA . ARG A 1 558 ? 5.611 23.331 9.661 1.00 58.44 558 ARG A CA 1
ATOM 4520 C C . ARG A 1 558 ? 6.777 22.544 10.230 1.00 58.44 558 ARG A C 1
ATOM 4522 O O . ARG A 1 558 ? 7.921 22.979 10.147 1.00 58.44 558 ARG A O 1
ATOM 4529 N N . GLU A 1 559 ? 6.442 21.424 10.849 1.00 68.62 559 GLU A N 1
ATOM 4530 C CA . GLU A 1 559 ? 7.398 20.415 11.282 1.00 68.62 559 GLU A CA 1
ATOM 4531 C C . GLU A 1 559 ? 8.207 19.909 10.072 1.00 68.62 559 GLU A C 1
ATOM 4533 O O . GLU A 1 559 ? 7.642 19.830 8.973 1.00 68.62 559 GLU A O 1
ATOM 4538 N N . PRO A 1 560 ? 9.508 19.593 10.223 1.00 77.12 560 PRO A N 1
ATOM 4539 C CA . PRO A 1 560 ? 10.253 18.928 9.163 1.00 77.12 560 PRO A CA 1
ATOM 4540 C C . PRO A 1 560 ? 9.556 17.619 8.780 1.00 77.12 560 PRO A C 1
ATOM 4542 O O . PRO A 1 560 ? 9.069 16.878 9.636 1.00 77.12 560 PRO A O 1
ATOM 4545 N N . THR A 1 561 ? 9.498 17.360 7.479 1.00 84.19 561 THR A N 1
ATOM 4546 C CA . THR A 1 561 ? 8.933 16.135 6.910 1.00 84.19 561 THR A CA 1
ATOM 4547 C C . THR A 1 561 ? 10.030 15.382 6.181 1.00 84.19 561 THR A C 1
ATOM 4549 O O . THR A 1 561 ? 10.942 15.993 5.619 1.00 84.19 561 THR A O 1
ATOM 4552 N N . VAL A 1 562 ? 9.955 14.058 6.201 1.00 86.00 562 VAL A N 1
ATOM 4553 C CA . VAL A 1 562 ? 10.912 13.187 5.520 1.00 86.00 562 VAL A CA 1
ATOM 4554 C C . VAL A 1 562 ? 10.200 12.323 4.493 1.00 86.00 562 VAL A C 1
ATOM 4556 O O . VAL A 1 562 ? 9.031 11.972 4.636 1.00 86.00 562 VAL A O 1
ATOM 4559 N N . THR A 1 563 ? 10.915 12.039 3.413 1.00 86.19 563 THR A N 1
ATOM 4560 C CA . THR A 1 563 ? 10.478 11.166 2.325 1.00 86.19 563 THR A CA 1
ATOM 4561 C C . THR A 1 563 ? 11.616 10.209 2.035 1.00 86.19 563 THR A C 1
ATOM 4563 O O . THR A 1 563 ? 12.625 10.646 1.486 1.00 86.19 563 THR A O 1
ATOM 4566 N N . MET A 1 564 ? 11.488 8.959 2.469 1.00 84.25 564 MET A N 1
ATOM 4567 C CA . MET A 1 564 ? 12.562 7.967 2.444 1.00 84.25 564 MET A CA 1
ATOM 4568 C C . MET A 1 564 ? 11.998 6.563 2.314 1.00 84.25 564 MET A C 1
ATOM 4570 O O . MET A 1 564 ? 10.986 6.255 2.937 1.00 84.25 564 MET A O 1
ATOM 4574 N N . ASP A 1 565 ? 12.713 5.716 1.582 1.00 83.31 565 ASP A N 1
ATOM 4575 C CA . ASP A 1 565 ? 12.430 4.292 1.464 1.00 83.31 565 ASP A CA 1
ATOM 4576 C C . ASP A 1 565 ? 13.599 3.511 2.068 1.00 83.31 565 ASP A C 1
ATOM 4578 O O . ASP A 1 565 ? 14.762 3.739 1.733 1.00 83.31 565 ASP A O 1
ATOM 4582 N N . PHE A 1 566 ? 13.278 2.607 2.983 1.00 84.12 566 PHE A N 1
ATOM 4583 C CA . PHE A 1 566 ? 14.214 1.732 3.665 1.00 84.12 566 PHE A CA 1
ATOM 4584 C C . PHE A 1 566 ? 13.880 0.290 3.326 1.00 84.12 566 PHE A C 1
ATOM 4586 O O . PHE A 1 566 ? 12.753 -0.148 3.554 1.00 84.12 566 PHE A O 1
ATOM 4593 N N . ASP A 1 567 ? 14.868 -0.431 2.808 1.00 82.56 567 ASP A N 1
ATOM 4594 C CA . ASP A 1 567 ? 14.773 -1.850 2.490 1.00 82.56 567 ASP A CA 1
ATOM 4595 C C . ASP A 1 567 ? 15.971 -2.578 3.098 1.00 82.56 567 ASP A C 1
ATOM 4597 O O . ASP A 1 567 ? 17.123 -2.268 2.797 1.00 82.56 567 ASP A O 1
ATOM 4601 N N . ASN A 1 568 ? 15.678 -3.498 4.009 1.00 83.50 568 ASN A N 1
ATOM 4602 C CA . ASN A 1 568 ? 16.619 -4.360 4.705 1.00 83.50 568 ASN A CA 1
ATOM 4603 C C . ASN A 1 568 ? 17.855 -3.634 5.279 1.00 83.50 568 ASN A C 1
ATOM 4605 O O . ASN A 1 568 ? 18.992 -4.081 5.108 1.00 83.50 568 ASN A O 1
ATOM 4609 N N . ILE A 1 569 ? 17.646 -2.509 5.974 1.00 83.19 569 ILE A N 1
ATOM 4610 C CA . ILE A 1 569 ? 18.735 -1.724 6.577 1.00 83.19 569 ILE A CA 1
ATOM 4611 C C . ILE A 1 569 ? 18.729 -1.775 8.110 1.00 83.19 569 ILE A C 1
ATOM 4613 O O . ILE A 1 569 ? 17.665 -1.845 8.725 1.00 83.19 569 ILE A O 1
ATOM 4617 N N . PRO A 1 570 ? 19.892 -1.653 8.774 1.00 87.75 570 PRO A N 1
ATOM 4618 C CA . PRO A 1 570 ? 19.942 -1.475 10.221 1.00 87.75 570 PRO A CA 1
ATOM 4619 C C . PRO A 1 570 ? 19.209 -0.207 10.678 1.00 87.75 570 PRO A C 1
ATOM 4621 O O . PRO A 1 570 ? 19.304 0.850 10.046 1.00 87.75 570 PRO A O 1
ATOM 4624 N N . LEU A 1 571 ? 18.546 -0.272 11.834 1.00 86.69 571 LEU A N 1
ATOM 4625 C CA . LEU A 1 571 ? 17.843 0.862 12.440 1.00 86.69 571 LEU A CA 1
ATOM 4626 C C . LEU A 1 571 ? 18.781 2.055 12.697 1.00 86.69 571 LEU A C 1
ATOM 4628 O O . LEU A 1 571 ? 18.380 3.205 12.525 1.00 86.69 571 LEU A O 1
ATOM 4632 N N . ALA A 1 572 ? 20.048 1.802 13.039 1.00 85.31 572 ALA A N 1
ATOM 4633 C CA . ALA A 1 572 ? 21.082 2.836 13.148 1.00 85.31 572 ALA A CA 1
ATOM 4634 C C . ALA A 1 572 ? 21.233 3.649 11.851 1.00 85.31 572 ALA A C 1
ATOM 4636 O O . ALA A 1 572 ? 21.314 4.878 11.891 1.00 85.31 572 ALA A O 1
ATOM 4637 N N . THR A 1 573 ? 21.235 2.956 10.713 1.00 84.81 573 THR A N 1
ATOM 4638 C CA . THR A 1 573 ? 21.374 3.540 9.378 1.00 84.81 573 THR A CA 1
ATOM 4639 C C . THR A 1 573 ? 20.115 4.314 8.987 1.00 84.81 573 THR A C 1
ATOM 4641 O O . THR A 1 573 ? 20.216 5.436 8.495 1.00 84.81 573 THR A O 1
ATOM 4644 N N . ALA A 1 574 ? 18.929 3.775 9.290 1.00 87.62 574 ALA A N 1
ATOM 4645 C CA . ALA A 1 574 ? 17.657 4.461 9.050 1.00 87.62 574 ALA A CA 1
ATOM 4646 C C . ALA A 1 574 ? 17.593 5.806 9.793 1.00 87.62 574 ALA A C 1
ATOM 4648 O O . ALA A 1 574 ? 17.296 6.847 9.207 1.00 87.62 574 ALA A O 1
ATOM 4649 N N . VAL A 1 575 ? 17.936 5.797 11.086 1.00 88.69 575 VAL A N 1
ATOM 4650 C CA . VAL A 1 575 ? 17.948 6.998 11.934 1.00 88.69 575 VAL A CA 1
ATOM 4651 C C . VAL A 1 575 ? 18.961 8.026 11.435 1.00 88.69 575 VAL A C 1
ATOM 4653 O O . VAL A 1 575 ? 18.657 9.221 11.445 1.00 88.69 575 VAL A O 1
ATOM 4656 N N . HIS A 1 576 ? 20.129 7.576 10.969 1.00 87.12 576 HIS A N 1
ATOM 4657 C CA . HIS A 1 576 ? 21.137 8.447 10.371 1.00 87.12 576 HIS A CA 1
ATOM 4658 C C . HIS A 1 576 ? 20.586 9.200 9.154 1.00 87.12 576 HIS A C 1
ATOM 4660 O O . HIS A 1 576 ? 20.608 10.431 9.150 1.00 87.12 576 HIS A O 1
ATOM 4666 N N . TYR A 1 577 ? 20.011 8.484 8.184 1.00 87.88 577 TYR A N 1
ATOM 4667 C CA . TYR A 1 577 ? 19.446 9.088 6.977 1.00 87.88 577 TYR A CA 1
ATOM 4668 C C . TYR A 1 577 ? 18.276 10.033 7.286 1.00 87.88 577 TYR A C 1
ATOM 4670 O O . TYR A 1 577 ? 18.246 11.157 6.783 1.00 87.88 577 TYR A O 1
ATOM 4678 N N . ILE A 1 578 ? 17.356 9.640 8.177 1.00 88.69 578 ILE A N 1
ATOM 4679 C CA . ILE A 1 578 ? 16.235 10.503 8.596 1.00 88.69 578 ILE A CA 1
ATOM 4680 C C . ILE A 1 578 ? 16.752 11.820 9.175 1.00 88.69 578 ILE A C 1
ATOM 4682 O O . ILE A 1 578 ? 16.251 12.892 8.830 1.00 88.69 578 ILE A O 1
ATOM 4686 N N . CYS A 1 579 ? 17.749 11.750 10.062 1.00 87.88 579 CYS A N 1
ATOM 4687 C CA . CYS A 1 579 ? 18.324 12.939 10.679 1.00 87.88 579 CYS A CA 1
ATOM 4688 C C . CYS A 1 579 ? 19.061 13.807 9.656 1.00 87.88 579 CYS A C 1
ATOM 4690 O O . CYS A 1 579 ? 18.943 15.027 9.715 1.00 87.88 579 CYS A O 1
ATOM 4692 N N . GLU A 1 580 ? 19.769 13.196 8.704 1.00 85.50 580 GLU A N 1
ATOM 4693 C CA . GLU A 1 580 ? 20.489 13.904 7.646 1.00 85.50 580 GLU A CA 1
ATOM 4694 C C . GLU A 1 580 ? 19.540 14.713 6.748 1.00 85.50 580 GLU A C 1
ATOM 4696 O O . GLU A 1 580 ? 19.747 15.911 6.565 1.00 85.50 580 GLU A O 1
ATOM 4701 N N . GLN A 1 581 ? 18.449 14.112 6.258 1.00 85.38 581 GLN A N 1
ATOM 4702 C CA . GLN A 1 581 ? 17.467 14.826 5.427 1.00 85.38 581 GLN A CA 1
ATOM 4703 C C . GLN A 1 581 ? 16.695 15.897 6.199 1.00 85.38 581 GLN A C 1
ATOM 4705 O O . GLN A 1 581 ? 16.337 16.927 5.630 1.00 85.38 581 GLN A O 1
ATOM 4710 N N . ALA A 1 582 ? 16.405 15.651 7.477 1.00 83.06 582 ALA A N 1
ATOM 4711 C CA . ALA A 1 582 ? 15.680 16.596 8.318 1.00 83.06 582 ALA A CA 1
ATOM 4712 C C . ALA A 1 582 ? 16.576 17.700 8.916 1.00 83.06 582 ALA A C 1
ATOM 4714 O O . ALA A 1 582 ? 16.070 18.530 9.673 1.00 83.06 582 ALA A O 1
ATOM 4715 N N . GLU A 1 583 ? 17.881 17.707 8.611 1.00 84.00 583 GLU A N 1
ATOM 4716 C CA . GLU A 1 583 ? 18.891 18.599 9.204 1.00 84.00 583 GLU A CA 1
ATOM 4717 C C . GLU A 1 583 ? 18.908 18.549 10.748 1.00 84.00 583 GLU A C 1
ATOM 4719 O O . GLU A 1 583 ? 19.098 19.551 11.445 1.00 84.00 583 GLU A O 1
ATOM 4724 N N . LEU A 1 584 ? 18.695 17.357 11.310 1.00 85.62 584 LEU A N 1
ATOM 4725 C CA . LEU A 1 584 ? 18.661 17.108 12.748 1.00 85.62 584 LEU A CA 1
ATOM 4726 C C . LEU A 1 584 ? 19.958 16.462 13.228 1.00 85.62 584 LEU A C 1
ATOM 4728 O O . LEU A 1 584 ? 20.592 15.662 12.546 1.00 85.62 584 LEU A O 1
ATOM 4732 N N . GLN A 1 585 ? 20.331 16.778 14.462 1.00 82.62 585 GLN A N 1
ATOM 4733 C CA . GLN A 1 585 ? 21.395 16.086 15.174 1.00 82.62 585 GLN A CA 1
ATOM 4734 C C . GLN A 1 585 ? 20.781 14.980 16.027 1.00 82.62 585 GLN A C 1
ATOM 4736 O O . GLN A 1 585 ? 19.699 15.163 16.590 1.00 82.62 585 GLN A O 1
ATOM 4741 N N . TYR A 1 586 ? 21.490 13.864 16.186 1.00 87.56 586 TYR A N 1
ATOM 4742 C CA . TYR A 1 586 ? 21.114 12.823 17.138 1.00 87.56 586 TYR A CA 1
ATOM 4743 C C . TYR A 1 586 ? 22.301 12.363 17.984 1.00 87.56 586 TYR A C 1
ATOM 4745 O O . TYR A 1 586 ? 23.459 12.461 17.576 1.00 87.56 586 TYR A O 1
ATOM 4753 N N . ARG A 1 587 ? 22.017 11.889 19.200 1.00 82.94 587 ARG A N 1
ATOM 4754 C CA . ARG A 1 587 ? 23.013 11.327 20.120 1.00 82.94 587 ARG A CA 1
ATOM 4755 C C . ARG A 1 587 ? 22.359 10.325 21.067 1.00 82.94 587 ARG A C 1
ATOM 4757 O O . ARG A 1 587 ? 21.255 10.566 21.547 1.00 82.94 587 ARG A O 1
ATOM 4764 N N . ALA A 1 588 ? 23.076 9.251 21.389 1.00 73.69 588 ALA A N 1
ATOM 4765 C CA . ALA A 1 588 ? 22.690 8.346 22.468 1.00 73.69 588 ALA A CA 1
ATOM 4766 C C . ALA A 1 588 ? 22.957 8.986 23.843 1.00 73.69 588 ALA A C 1
ATOM 4768 O O . ALA A 1 588 ? 24.048 9.512 24.098 1.00 73.69 588 ALA A O 1
ATOM 4769 N N . ASP A 1 589 ? 21.956 8.952 24.717 1.00 68.06 589 ASP A N 1
ATOM 4770 C CA . ASP A 1 589 ? 22.001 9.470 26.084 1.00 68.06 589 ASP A CA 1
ATOM 4771 C C . ASP A 1 589 ? 21.377 8.433 27.031 1.00 68.06 589 ASP A C 1
ATOM 4773 O O . ASP A 1 589 ? 20.158 8.364 27.190 1.00 68.06 589 ASP A O 1
ATOM 4777 N N . GLY A 1 590 ? 22.223 7.557 27.586 1.00 68.06 590 GLY A N 1
ATOM 4778 C CA . GLY A 1 590 ? 21.775 6.373 28.324 1.00 68.06 590 GLY A CA 1
ATOM 4779 C C . GLY A 1 590 ? 20.993 5.411 27.425 1.00 68.06 590 GLY A C 1
ATOM 4780 O O . GLY A 1 590 ? 21.507 4.975 26.388 1.00 68.06 590 GLY A O 1
ATOM 4781 N N . ASP A 1 591 ? 19.750 5.133 27.823 1.00 66.25 591 ASP A N 1
ATOM 4782 C CA . ASP A 1 591 ? 18.803 4.262 27.111 1.00 66.25 591 ASP A CA 1
ATOM 4783 C C . ASP A 1 591 ? 17.938 5.006 26.080 1.00 66.25 591 ASP A C 1
ATOM 4785 O O . ASP A 1 591 ? 17.085 4.420 25.417 1.00 66.25 591 ASP A O 1
ATOM 4789 N N . ASN A 1 592 ? 18.166 6.312 25.914 1.00 74.62 592 ASN A N 1
ATOM 4790 C CA . ASN A 1 592 ? 17.399 7.156 25.008 1.00 74.62 592 ASN A CA 1
ATOM 4791 C C . ASN A 1 592 ? 18.241 7.590 23.805 1.00 74.62 592 ASN A C 1
ATOM 4793 O O . ASN A 1 592 ? 19.414 7.957 23.931 1.00 74.62 592 ASN A O 1
ATOM 4797 N N . ILE A 1 593 ? 17.614 7.646 22.632 1.00 82.50 593 ILE A N 1
ATOM 4798 C CA . ILE A 1 593 ? 18.170 8.310 21.453 1.00 82.50 593 ILE A CA 1
ATOM 4799 C C . ILE A 1 593 ? 17.554 9.696 21.350 1.00 82.50 593 ILE A C 1
ATOM 4801 O O . ILE A 1 593 ? 16.372 9.859 21.054 1.00 82.50 593 ILE A O 1
ATOM 4805 N N . VAL A 1 594 ? 18.367 10.715 21.603 1.00 81.56 594 VAL A N 1
ATOM 4806 C CA . VAL A 1 594 ? 17.925 12.104 21.560 1.00 81.56 594 VAL A CA 1
ATOM 4807 C C . VAL A 1 594 ? 18.139 12.657 20.160 1.00 81.56 594 VAL A C 1
ATOM 4809 O O . VAL A 1 594 ? 19.261 12.624 19.665 1.00 81.56 594 VAL A O 1
ATOM 4812 N N . VAL A 1 595 ? 17.086 13.203 19.552 1.00 84.00 595 VAL A N 1
ATOM 4813 C CA . VAL A 1 595 ? 17.071 13.762 18.193 1.00 84.00 595 VAL A CA 1
ATOM 4814 C C . VAL A 1 595 ? 16.568 15.201 18.242 1.00 84.00 595 VAL A C 1
ATOM 4816 O O . VAL A 1 595 ? 15.590 15.488 18.925 1.00 84.00 595 VAL A O 1
ATOM 4819 N N . GLY A 1 596 ? 17.181 16.140 17.527 1.00 81.62 596 GLY A N 1
ATOM 4820 C CA . GLY A 1 596 ? 16.658 17.504 17.445 1.00 81.62 596 GLY A CA 1
ATOM 4821 C C . GLY A 1 596 ? 17.554 18.488 16.705 1.00 81.62 596 GLY A C 1
ATOM 4822 O O . GLY A 1 596 ? 18.695 18.185 16.372 1.00 81.62 596 GLY A O 1
ATOM 4823 N N . THR A 1 597 ? 17.048 19.704 16.486 1.00 76.38 597 THR A N 1
ATOM 4824 C CA . THR A 1 597 ? 17.804 20.786 15.819 1.00 76.38 597 THR A CA 1
ATOM 4825 C C . THR A 1 597 ? 18.970 21.298 16.668 1.00 76.38 597 THR A C 1
ATOM 4827 O O . THR A 1 597 ? 19.959 21.814 16.156 1.00 76.38 597 THR A O 1
ATOM 4830 N N . SER A 1 598 ? 18.864 21.155 17.989 1.00 74.19 598 SER A N 1
ATOM 4831 C CA . SER A 1 598 ? 19.928 21.428 18.951 1.00 74.19 598 SER A CA 1
ATOM 4832 C C . SER A 1 598 ? 19.820 20.423 20.085 1.00 74.19 598 SER A C 1
ATOM 4834 O O . SER A 1 598 ? 18.808 20.384 20.789 1.00 74.19 598 SER A O 1
ATOM 4836 N N . LEU A 1 599 ? 20.875 19.641 20.294 1.00 73.50 599 LEU A N 1
ATOM 4837 C CA . LEU A 1 599 ? 20.908 18.646 21.360 1.00 73.50 599 LEU A CA 1
ATOM 4838 C C . LEU A 1 599 ? 21.279 19.278 22.712 1.00 73.50 599 LEU A C 1
ATOM 4840 O O . LEU A 1 599 ? 22.150 20.153 22.760 1.00 73.50 599 LEU A O 1
ATOM 4844 N N . PRO A 1 600 ? 20.688 18.813 23.829 1.00 65.44 600 PRO A N 1
ATOM 4845 C CA . PRO A 1 600 ? 21.147 19.189 25.162 1.00 65.44 600 PRO A CA 1
ATOM 4846 C C . PRO A 1 600 ? 22.617 18.784 25.376 1.00 65.44 600 PRO A C 1
ATOM 4848 O O . PRO A 1 600 ? 23.070 17.788 24.803 1.00 65.44 600 PRO A O 1
ATOM 4851 N N . PRO A 1 601 ? 23.400 19.503 26.200 1.00 61.19 601 PRO A N 1
ATOM 4852 C CA . PRO A 1 601 ? 24.759 19.085 26.547 1.00 61.19 601 PRO A CA 1
ATOM 4853 C C . PRO A 1 601 ? 24.743 17.779 27.363 1.00 61.19 601 PRO A C 1
ATOM 4855 O O . PRO A 1 601 ? 23.959 17.658 28.302 1.00 61.19 601 PRO A O 1
ATOM 4858 N N . LYS A 1 602 ? 25.629 16.825 27.033 1.00 59.09 602 LYS A N 1
ATOM 4859 C CA . LYS A 1 602 ? 25.821 15.571 27.789 1.00 59.09 602 LYS A CA 1
ATOM 4860 C C . LYS A 1 602 ? 26.387 15.921 29.174 1.00 59.09 602 LYS A C 1
ATOM 4862 O O . LYS A 1 602 ? 27.512 16.412 29.263 1.00 59.09 602 LYS A O 1
ATOM 4867 N N . GLN A 1 603 ? 25.610 15.754 30.245 1.00 54.75 603 GLN A N 1
ATOM 4868 C CA . GLN A 1 603 ? 26.074 16.017 31.615 1.00 54.75 603 GLN A CA 1
ATOM 4869 C C . GLN A 1 603 ? 26.579 14.721 32.260 1.00 54.75 603 GLN A C 1
ATOM 4871 O O . GLN A 1 603 ? 25.970 13.671 32.089 1.00 54.75 603 GLN A O 1
ATOM 4876 N N . ARG A 1 604 ? 27.704 14.790 32.989 1.00 48.88 604 ARG A N 1
ATOM 4877 C CA . ARG A 1 604 ? 28.240 13.651 33.757 1.00 48.88 604 ARG A CA 1
ATOM 4878 C C . ARG A 1 604 ? 27.196 13.170 34.770 1.00 48.88 604 ARG A C 1
ATOM 4880 O O . ARG A 1 604 ? 26.545 14.001 35.401 1.00 48.88 604 ARG A O 1
ATOM 4887 N N . GLN A 1 605 ? 27.078 11.851 34.942 1.00 50.81 605 GLN A N 1
ATOM 4888 C CA . GLN A 1 605 ? 26.340 11.246 36.054 1.00 50.81 605 GLN A CA 1
ATOM 4889 C C . GLN A 1 605 ? 26.936 11.749 37.377 1.00 50.81 605 GLN A C 1
ATOM 4891 O O . GLN A 1 605 ? 27.994 11.302 37.814 1.00 50.81 605 GLN A O 1
ATOM 4896 N N . ASP A 1 606 ? 26.281 12.733 37.989 1.00 51.75 606 ASP A N 1
ATOM 4897 C CA . ASP A 1 606 ? 26.610 13.203 39.330 1.00 51.75 606 ASP A CA 1
ATOM 4898 C C . ASP A 1 606 ? 25.975 12.253 40.353 1.00 51.75 606 ASP A C 1
ATOM 4900 O O . ASP A 1 606 ? 24.790 11.925 40.258 1.00 51.75 606 ASP A O 1
ATOM 4904 N N . GLN A 1 607 ? 26.718 11.872 41.397 1.00 50.22 607 GLN A N 1
ATOM 4905 C CA . GLN A 1 607 ? 26.222 11.007 42.484 1.00 50.22 607 GLN A CA 1
ATOM 4906 C C . GLN A 1 607 ? 24.948 11.550 43.174 1.00 50.22 607 GLN A C 1
ATOM 4908 O O . GLN A 1 607 ? 24.247 10.805 43.857 1.00 50.22 607 GLN A O 1
ATOM 4913 N N . SER A 1 608 ? 24.606 12.831 42.980 1.00 57.62 608 SER A N 1
ATOM 4914 C CA . SER A 1 608 ? 23.381 13.459 43.490 1.00 57.62 608 SER A CA 1
ATOM 4915 C C . SER A 1 608 ? 22.105 13.132 42.699 1.00 57.62 608 SER A C 1
ATOM 4917 O O . SER A 1 608 ? 21.024 13.536 43.125 1.00 57.62 608 SER A O 1
ATOM 4919 N N . THR A 1 609 ? 22.204 12.410 41.576 1.00 61.06 609 THR A N 1
ATOM 4920 C CA . THR A 1 609 ? 21.060 12.024 40.723 1.00 61.06 609 THR A CA 1
ATOM 4921 C C . THR A 1 609 ? 20.478 10.646 41.038 1.00 61.06 609 THR A C 1
ATOM 4923 O O . THR A 1 609 ? 19.357 10.357 40.627 1.00 61.06 609 THR A O 1
ATOM 4926 N N . ALA A 1 610 ? 21.142 9.861 41.894 1.00 63.25 610 ALA A N 1
ATOM 4927 C CA . ALA A 1 610 ? 20.793 8.469 42.187 1.00 63.25 610 ALA A CA 1
ATOM 4928 C C . ALA A 1 610 ? 19.357 8.240 42.703 1.00 63.25 610 ALA A C 1
ATOM 4930 O O . ALA A 1 610 ? 18.823 7.145 42.555 1.00 63.25 610 ALA A O 1
ATOM 4931 N N . VAL A 1 611 ? 18.719 9.241 43.322 1.00 74.06 611 VAL A N 1
ATOM 4932 C CA . VAL A 1 611 ? 17.305 9.145 43.736 1.00 74.06 611 VAL A CA 1
ATOM 4933 C C . VAL A 1 611 ? 16.368 9.305 42.538 1.00 74.06 611 VAL A C 1
ATOM 4935 O O . VAL A 1 611 ? 15.380 8.588 42.429 1.00 74.06 611 VAL A O 1
ATOM 4938 N N . PHE A 1 612 ? 16.683 10.225 41.627 1.00 74.50 612 PHE A N 1
ATOM 4939 C CA . PHE A 1 612 ? 15.877 10.498 40.440 1.00 74.50 612 PHE A CA 1
ATOM 4940 C C . PHE A 1 612 ? 16.059 9.423 39.363 1.00 74.50 612 PHE A C 1
ATOM 4942 O O . PHE A 1 612 ? 15.092 9.092 38.686 1.00 74.50 612 PHE A O 1
ATOM 4949 N N . ASP A 1 613 ? 17.259 8.852 39.238 1.00 78.06 613 ASP A N 1
ATOM 4950 C CA . ASP A 1 613 ? 17.552 7.795 38.262 1.00 78.06 613 ASP A CA 1
ATOM 4951 C C . ASP A 1 613 ? 16.832 6.473 38.596 1.00 78.06 613 ASP A C 1
ATOM 4953 O O . ASP A 1 613 ? 16.479 5.716 37.701 1.00 78.06 613 ASP A O 1
ATOM 4957 N N . LYS A 1 614 ? 16.557 6.205 39.884 1.00 78.38 614 LYS A N 1
ATOM 4958 C CA . LYS A 1 614 ? 15.820 5.007 40.336 1.00 78.38 614 LYS A CA 1
ATOM 4959 C C . LYS A 1 614 ? 14.313 5.074 40.086 1.00 78.38 614 LYS A C 1
ATOM 4961 O O . LYS A 1 614 ? 13.639 4.050 40.147 1.00 78.38 614 LYS A O 1
ATOM 4966 N N . LEU A 1 615 ? 13.769 6.270 39.870 1.00 81.00 615 LEU A N 1
ATOM 4967 C CA . LEU A 1 615 ? 12.340 6.474 39.658 1.00 81.00 615 LEU A CA 1
ATOM 4968 C C . LEU A 1 615 ? 12.050 6.428 38.160 1.00 81.00 615 LEU A C 1
ATOM 4970 O O . LEU A 1 615 ? 12.135 7.447 37.475 1.00 81.00 615 LEU A O 1
ATOM 4974 N N . ILE A 1 616 ? 11.700 5.244 37.663 1.00 80.50 616 ILE A N 1
ATOM 4975 C CA . ILE A 1 616 ? 11.314 5.047 36.264 1.00 80.50 616 ILE A CA 1
ATOM 4976 C C . ILE A 1 616 ? 9.849 5.429 36.085 1.00 80.50 616 ILE A C 1
ATOM 4978 O O . ILE A 1 616 ? 8.971 4.900 36.768 1.00 80.50 616 ILE A O 1
ATOM 4982 N N . VAL A 1 617 ? 9.572 6.363 35.174 1.00 79.31 617 VAL A N 1
ATOM 4983 C CA . VAL A 1 617 ? 8.201 6.761 34.856 1.00 79.31 617 VAL A CA 1
ATOM 4984 C C . VAL A 1 617 ? 7.727 5.993 33.618 1.00 79.31 617 VAL A C 1
ATOM 4986 O O . VAL A 1 617 ? 8.291 6.209 32.546 1.00 79.31 617 VAL A O 1
ATOM 4989 N N . PRO A 1 618 ? 6.690 5.130 33.730 1.00 70.75 618 PRO A N 1
ATOM 4990 C CA . PRO A 1 618 ? 6.337 4.199 32.654 1.00 70.75 618 PRO A CA 1
ATOM 4991 C C . PRO A 1 618 ? 5.881 4.864 31.356 1.00 70.75 618 PRO A C 1
ATOM 4993 O O . PRO A 1 618 ? 6.247 4.414 30.281 1.00 70.75 618 PRO A O 1
ATOM 4996 N N . LYS A 1 619 ? 5.093 5.940 31.456 1.00 78.69 619 LYS A N 1
ATOM 4997 C CA . LYS A 1 619 ? 4.596 6.704 30.306 1.00 78.69 619 LYS A CA 1
ATOM 4998 C C . LYS A 1 619 ? 4.326 8.150 30.693 1.00 78.69 619 LYS A C 1
ATOM 5000 O O . LYS A 1 619 ? 3.653 8.413 31.699 1.00 78.69 619 LYS A O 1
ATOM 5005 N N . VAL A 1 620 ? 4.860 9.082 29.910 1.00 80.38 620 VAL A N 1
ATOM 5006 C CA . VAL A 1 620 ? 4.693 10.527 30.076 1.00 80.38 620 VAL A CA 1
ATOM 5007 C C . VAL A 1 620 ? 4.631 11.193 28.711 1.00 80.38 620 VAL A C 1
ATOM 5009 O O . VAL A 1 620 ? 5.651 11.341 28.048 1.00 80.38 620 VAL A O 1
ATOM 5012 N N . SER A 1 621 ? 3.448 11.688 28.356 1.00 78.12 621 SER A N 1
ATOM 5013 C CA . SER A 1 621 ? 3.244 12.495 27.157 1.00 78.12 621 SER A CA 1
ATOM 5014 C C . SER A 1 621 ? 2.721 13.874 27.541 1.00 78.12 621 SER A C 1
ATOM 5016 O O . SER A 1 621 ? 1.749 14.002 28.293 1.00 78.12 621 SER A O 1
ATOM 5018 N N . PHE A 1 622 ? 3.395 14.912 27.054 1.00 80.19 622 PHE A N 1
ATOM 5019 C CA . PHE A 1 622 ? 2.965 16.298 27.169 1.00 80.19 622 PHE A CA 1
ATOM 5020 C C . PHE A 1 622 ? 2.988 16.959 25.801 1.00 80.19 622 PHE A C 1
ATOM 5022 O O . PHE A 1 622 ? 3.995 16.913 25.096 1.00 80.19 622 PHE A O 1
ATOM 5029 N N . GLU A 1 623 ? 1.908 17.664 25.488 1.00 76.38 623 GLU A N 1
ATOM 5030 C CA . GLU A 1 623 ? 1.788 18.496 24.298 1.00 76.38 623 GLU A CA 1
ATOM 5031 C C . GLU A 1 623 ? 1.527 19.934 24.728 1.00 76.38 623 GLU A C 1
ATOM 5033 O O . GLU A 1 623 ? 0.593 20.198 25.488 1.00 76.38 623 GLU A O 1
ATOM 5038 N N . GLU A 1 624 ? 2.404 20.852 24.314 1.00 76.81 624 GLU A N 1
ATOM 5039 C CA . GLU A 1 624 ? 2.313 22.294 24.578 1.00 76.81 624 GLU A CA 1
ATOM 5040 C C . GLU A 1 624 ? 1.896 22.627 26.023 1.00 76.81 624 GLU A C 1
ATOM 5042 O O . GLU A 1 624 ? 1.077 23.510 26.285 1.00 76.81 624 GLU A O 1
ATOM 5047 N N . THR A 1 625 ? 2.449 21.904 27.000 1.00 74.69 625 THR A N 1
ATOM 5048 C CA . THR A 1 625 ? 1.995 21.995 28.391 1.00 74.69 625 THR A CA 1
ATOM 5049 C C . THR A 1 625 ? 2.877 22.986 29.161 1.00 74.69 625 THR A C 1
ATOM 5051 O O . THR A 1 625 ? 4.103 22.927 29.047 1.00 74.69 625 THR A O 1
ATOM 5054 N N . PRO A 1 626 ? 2.320 23.924 29.960 1.00 83.00 626 PRO A N 1
ATOM 5055 C CA . PRO A 1 626 ? 3.126 24.854 30.750 1.00 83.00 626 PRO A CA 1
ATOM 5056 C C . PRO A 1 626 ? 4.101 24.104 31.663 1.00 83.00 626 PRO A C 1
ATOM 5058 O O . PRO A 1 626 ? 3.671 23.257 32.446 1.00 83.00 626 PRO A O 1
ATOM 5061 N N . ILE A 1 627 ? 5.390 24.471 31.660 1.00 83.12 627 ILE A N 1
ATOM 5062 C CA . ILE A 1 627 ? 6.418 23.782 32.470 1.00 83.12 627 ILE A CA 1
ATOM 5063 C C . ILE A 1 627 ? 6.047 23.686 33.954 1.00 83.12 627 ILE A C 1
ATOM 5065 O O . ILE A 1 627 ? 6.399 22.731 34.633 1.00 83.12 627 ILE A O 1
ATOM 5069 N N . LYS A 1 628 ? 5.302 24.668 34.472 1.00 80.12 628 LYS A N 1
ATOM 5070 C CA . LYS A 1 628 ? 4.830 24.660 35.856 1.00 80.12 628 LYS A CA 1
ATOM 5071 C C . LYS A 1 628 ? 3.912 23.461 36.122 1.00 80.12 628 LYS A C 1
ATOM 5073 O O . LYS A 1 628 ? 4.089 22.785 37.128 1.00 80.12 628 LYS A O 1
ATOM 5078 N N . THR A 1 629 ? 2.977 23.201 35.212 1.00 81.81 629 THR A N 1
ATOM 5079 C CA . THR A 1 629 ? 2.052 22.064 35.272 1.00 81.81 629 THR A CA 1
ATOM 5080 C C . THR A 1 629 ? 2.803 20.745 35.122 1.00 81.81 629 THR A C 1
ATOM 5082 O O . THR A 1 629 ? 2.528 19.810 35.866 1.00 81.81 629 THR A O 1
ATOM 5085 N N . VAL A 1 630 ? 3.804 20.694 34.235 1.00 84.69 630 VAL A N 1
ATOM 5086 C CA . VAL A 1 630 ? 4.677 19.519 34.077 1.00 84.69 630 VAL A CA 1
ATOM 5087 C C . VAL A 1 630 ? 5.442 19.222 35.371 1.00 84.69 630 VAL A C 1
ATOM 5089 O O . VAL A 1 630 ? 5.379 18.106 35.875 1.00 84.69 630 VAL A O 1
ATOM 5092 N N . CYS A 1 631 ? 6.096 20.217 35.979 1.00 84.69 631 CYS A N 1
ATOM 5093 C CA . CYS A 1 631 ? 6.806 20.030 37.248 1.00 84.69 631 CYS A CA 1
ATOM 5094 C C . CYS A 1 631 ? 5.867 19.584 38.383 1.00 84.69 631 CYS A C 1
ATOM 5096 O O . CYS A 1 631 ? 6.233 18.713 39.168 1.00 84.69 631 CYS A O 1
ATOM 5098 N N . GLU A 1 632 ? 4.660 20.156 38.474 1.00 82.19 632 GLU A N 1
ATOM 5099 C CA . GLU A 1 632 ? 3.646 19.750 39.459 1.00 82.19 632 GLU A CA 1
ATOM 5100 C C . GLU A 1 632 ? 3.194 18.295 39.241 1.00 82.19 632 GLU A C 1
ATOM 5102 O O . GLU A 1 632 ? 3.089 17.533 40.206 1.00 82.19 632 GLU A O 1
ATOM 5107 N N . TYR A 1 633 ? 2.992 17.881 37.985 1.00 86.75 633 TYR A N 1
ATOM 5108 C CA . TYR A 1 633 ? 2.684 16.495 37.636 1.00 86.75 633 TYR A CA 1
ATOM 5109 C C . TYR A 1 633 ? 3.810 15.544 38.051 1.00 86.75 633 TYR A C 1
ATOM 5111 O O . TYR A 1 633 ? 3.544 14.557 38.731 1.00 86.75 633 TYR A O 1
ATOM 5119 N N . LEU A 1 634 ? 5.062 15.854 37.702 1.00 86.00 634 LEU A N 1
ATOM 5120 C CA . LEU A 1 634 ? 6.218 15.003 38.002 1.00 86.00 634 LEU A CA 1
ATOM 5121 C C . LEU A 1 634 ? 6.436 14.836 39.511 1.00 86.00 634 LEU A C 1
ATOM 5123 O O . LEU A 1 634 ? 6.683 13.726 39.977 1.00 86.00 634 LEU A O 1
ATOM 5127 N N . VAL A 1 635 ? 6.258 15.907 40.293 1.00 84.56 635 VAL A N 1
ATOM 5128 C CA . VAL A 1 635 ? 6.290 15.839 41.763 1.00 84.56 635 VAL A CA 1
ATOM 5129 C C . VAL A 1 635 ? 5.206 14.896 42.290 1.00 84.56 635 VAL A C 1
ATOM 5131 O O . VAL A 1 635 ? 5.496 14.037 43.120 1.00 84.56 635 VAL A O 1
ATOM 5134 N N . ASN A 1 636 ? 3.969 15.001 41.803 1.00 82.50 636 ASN A N 1
ATOM 5135 C CA . ASN A 1 636 ? 2.883 14.127 42.253 1.00 82.50 636 ASN A CA 1
ATOM 5136 C C . ASN A 1 636 ? 3.092 12.673 41.819 1.00 82.50 636 ASN A C 1
ATOM 5138 O O . ASN A 1 636 ? 2.893 11.762 42.619 1.00 82.50 636 ASN A O 1
ATOM 5142 N N . ARG A 1 637 ? 3.538 12.456 40.580 1.00 83.38 637 ARG A N 1
ATOM 5143 C CA . ARG A 1 637 ? 3.801 11.128 40.023 1.00 83.38 637 ARG A CA 1
ATOM 5144 C C . ARG A 1 637 ? 4.942 10.430 40.762 1.00 83.38 637 ARG A C 1
ATOM 5146 O O . ARG A 1 637 ? 4.821 9.248 41.057 1.00 83.38 637 ARG A O 1
ATOM 5153 N N . SER A 1 638 ? 5.981 11.167 41.159 1.00 84.44 638 SER A N 1
ATOM 5154 C CA . SER A 1 638 ? 7.093 10.615 41.944 1.00 84.44 638 SER A CA 1
ATOM 5155 C C . SER A 1 638 ? 6.659 10.021 43.283 1.00 84.44 638 SER A C 1
ATOM 5157 O O . SER A 1 638 ? 7.206 9.009 43.690 1.00 84.44 638 SER A O 1
ATOM 5159 N N . LYS A 1 639 ? 5.641 10.589 43.943 1.00 81.81 639 LYS A N 1
ATOM 5160 C CA . LYS A 1 639 ? 5.124 10.063 45.218 1.00 81.81 639 LYS A CA 1
ATOM 5161 C C . LYS A 1 639 ? 4.391 8.736 45.061 1.00 81.81 639 LYS A C 1
ATOM 5163 O O . LYS A 1 639 ? 4.310 7.983 46.015 1.00 81.81 639 LYS A O 1
ATOM 5168 N N . VAL A 1 640 ? 3.822 8.496 43.879 1.00 79.62 640 VAL A N 1
ATOM 5169 C CA . VAL A 1 640 ? 3.108 7.254 43.553 1.00 79.62 640 VAL A CA 1
ATOM 5170 C C . VAL A 1 640 ? 4.090 6.153 43.151 1.00 79.62 640 VAL A C 1
ATOM 5172 O O . VAL A 1 640 ? 3.819 4.984 43.388 1.00 79.62 640 VAL A O 1
ATOM 5175 N N . ILE A 1 641 ? 5.210 6.528 42.527 1.00 79.00 641 ILE A N 1
ATOM 5176 C CA . ILE A 1 641 ? 6.217 5.591 42.010 1.00 79.00 641 ILE A CA 1
ATOM 5177 C C . ILE A 1 641 ? 7.283 5.258 43.066 1.00 79.00 641 ILE A C 1
ATOM 5179 O O . ILE A 1 641 ? 7.849 4.172 43.030 1.00 79.00 641 ILE A O 1
ATOM 5183 N N . ASP A 1 642 ? 7.564 6.165 44.006 1.00 75.62 642 ASP A N 1
ATOM 5184 C CA . ASP A 1 642 ? 8.555 5.958 45.067 1.00 75.62 642 ASP A CA 1
ATOM 5185 C C . ASP A 1 642 ? 8.076 4.917 46.101 1.00 75.62 642 ASP A C 1
ATOM 5187 O O . ASP A 1 642 ? 7.127 5.199 46.840 1.00 75.62 642 ASP A O 1
ATOM 5191 N N . PRO A 1 643 ? 8.762 3.762 46.240 1.00 63.62 643 PRO A N 1
ATOM 5192 C CA . PRO A 1 643 ? 8.414 2.726 47.216 1.00 63.62 643 PRO A CA 1
ATOM 5193 C C . PRO A 1 643 ? 8.460 3.200 48.676 1.00 63.62 643 PRO A C 1
ATOM 5195 O O . PRO A 1 643 ? 7.888 2.554 49.549 1.00 63.62 643 PRO A O 1
ATOM 5198 N N . ASN A 1 644 ? 9.160 4.306 48.957 1.00 66.12 644 ASN A N 1
ATOM 5199 C CA . ASN A 1 644 ? 9.341 4.842 50.304 1.00 66.12 644 ASN A CA 1
ATOM 5200 C C . ASN A 1 644 ? 8.441 6.057 50.609 1.00 66.12 644 ASN A C 1
ATOM 5202 O O . ASN A 1 644 ? 8.602 6.648 51.674 1.00 66.12 644 ASN A O 1
ATOM 5206 N N . GLU A 1 645 ? 7.555 6.474 49.695 1.00 57.16 645 GLU A N 1
ATOM 5207 C CA . GLU A 1 645 ? 6.649 7.640 49.818 1.00 57.16 645 GLU A CA 1
ATOM 5208 C C . GLU A 1 645 ? 7.319 9.010 50.104 1.00 57.16 645 GLU A C 1
ATOM 5210 O O . GLU A 1 645 ? 6.637 9.982 50.448 1.00 57.16 645 GLU A O 1
ATOM 5215 N N . HIS A 1 646 ? 8.641 9.156 49.952 1.00 66.50 646 HIS A N 1
ATOM 5216 C CA . HIS A 1 646 ? 9.318 10.432 50.225 1.00 66.50 646 HIS A CA 1
ATOM 5217 C C . HIS A 1 646 ? 9.106 11.436 49.079 1.00 66.50 646 HIS A C 1
ATOM 5219 O O . HIS A 1 646 ? 8.989 12.643 49.325 1.00 66.50 646 HIS A O 1
ATOM 5225 N N . GLY A 1 647 ? 9.005 10.938 47.840 1.00 68.38 647 GLY A N 1
ATOM 5226 C CA . GLY A 1 647 ? 8.809 11.730 46.627 1.00 68.38 647 GLY A CA 1
ATOM 5227 C C . GLY A 1 647 ? 9.968 12.691 46.336 1.00 68.38 647 GLY A C 1
ATOM 5228 O O . GLY A 1 647 ? 10.923 12.828 47.108 1.00 68.38 647 GLY A O 1
ATOM 5229 N N . VAL A 1 648 ? 9.879 13.399 45.207 1.00 83.44 648 VAL A N 1
ATOM 5230 C CA . VAL A 1 648 ? 10.854 14.437 44.834 1.00 83.44 648 VAL A CA 1
ATOM 5231 C C . VAL A 1 648 ? 10.234 15.830 44.824 1.00 83.44 648 VAL A C 1
ATOM 5233 O O . VAL A 1 648 ? 9.021 15.997 44.687 1.00 83.44 648 VAL A O 1
ATOM 5236 N N . GLN A 1 649 ? 11.073 16.857 44.945 1.00 84.25 649 GLN A N 1
ATOM 5237 C CA . GLN A 1 649 ? 10.682 18.252 44.756 1.00 84.25 649 GLN A CA 1
ATOM 5238 C C . GLN A 1 649 ? 11.354 18.835 43.517 1.00 84.25 649 GLN A C 1
ATOM 5240 O O . GLN A 1 649 ? 12.539 18.617 43.284 1.00 84.25 649 GLN A O 1
ATOM 5245 N N . ILE A 1 650 ? 10.605 19.614 42.736 1.00 87.38 650 ILE A N 1
ATOM 5246 C CA . ILE A 1 650 ? 11.122 20.313 41.556 1.00 87.38 650 ILE A CA 1
ATOM 5247 C C . ILE A 1 650 ? 10.885 21.813 41.739 1.00 87.38 650 ILE A C 1
ATOM 5249 O O . ILE A 1 650 ? 9.743 22.277 41.783 1.00 87.38 650 ILE A O 1
ATOM 5253 N N . ARG A 1 651 ? 11.966 22.591 41.850 1.00 84.56 651 ARG A N 1
ATOM 5254 C CA . ARG A 1 651 ? 11.919 24.041 42.068 1.00 84.56 651 ARG A CA 1
ATOM 5255 C C . ARG A 1 651 ? 12.126 24.787 40.754 1.00 84.56 651 ARG A C 1
ATOM 5257 O O . ARG A 1 651 ? 13.209 24.760 40.180 1.00 84.56 651 ARG A O 1
ATOM 5264 N N . LEU A 1 652 ? 11.097 25.512 40.317 1.00 83.69 652 LEU A N 1
ATOM 5265 C CA . LEU A 1 652 ? 11.128 26.349 39.114 1.00 83.69 652 LEU A CA 1
ATOM 5266 C C . LEU A 1 652 ? 11.409 27.832 39.466 1.00 83.69 652 LEU A C 1
ATOM 5268 O O . LEU A 1 652 ? 10.825 28.342 40.432 1.00 83.69 652 LEU A O 1
ATOM 5272 N N . PRO A 1 653 ? 12.232 28.576 38.694 1.00 81.81 653 PRO A N 1
ATOM 5273 C CA . PRO A 1 653 ? 12.463 29.993 38.951 1.00 81.81 653 PRO A CA 1
ATOM 5274 C C . PRO A 1 653 ? 11.204 30.830 38.683 1.00 81.81 653 PRO A C 1
ATOM 5276 O O . PRO A 1 653 ? 10.417 30.562 37.771 1.00 81.81 653 PRO A O 1
ATOM 5279 N N . LYS A 1 654 ? 11.014 31.904 39.461 1.00 72.44 654 LYS A N 1
ATOM 5280 C CA . LYS A 1 654 ? 9.855 32.796 39.299 1.00 72.44 654 LYS A CA 1
ATOM 5281 C C . LYS A 1 654 ? 9.867 33.469 37.918 1.00 72.44 654 LYS A C 1
ATOM 5283 O O . LYS A 1 654 ? 10.876 34.027 37.490 1.00 72.44 654 LYS A O 1
ATOM 5288 N N . GLY A 1 655 ? 8.713 33.464 37.250 1.00 65.62 655 GLY A N 1
ATOM 5289 C CA . GLY A 1 655 ? 8.498 34.171 35.982 1.00 65.62 655 GLY A CA 1
ATOM 5290 C C . GLY A 1 655 ? 8.885 33.400 34.715 1.00 65.62 655 GLY A C 1
ATOM 5291 O O . GLY A 1 655 ? 8.901 34.004 33.646 1.00 65.62 655 GLY A O 1
ATOM 5292 N N . VAL A 1 656 ? 9.184 32.099 34.799 1.00 74.56 656 VAL A N 1
ATOM 5293 C CA . VAL A 1 656 ? 9.345 31.248 33.609 1.00 74.56 656 VAL A CA 1
ATOM 5294 C C . VAL A 1 656 ? 7.965 30.916 33.034 1.00 74.56 656 VAL A C 1
ATOM 5296 O O . VAL A 1 656 ? 7.105 30.383 33.733 1.00 74.56 656 VAL A O 1
ATOM 5299 N N . ARG A 1 657 ? 7.751 31.251 31.759 1.00 70.94 657 ARG A N 1
ATOM 5300 C CA . ARG A 1 657 ? 6.577 30.863 30.968 1.00 70.94 657 ARG A CA 1
ATOM 5301 C C . ARG A 1 657 ? 7.083 30.186 29.701 1.00 70.94 657 ARG A C 1
ATOM 5303 O O . ARG A 1 657 ? 7.338 30.860 28.710 1.00 70.94 657 ARG A O 1
ATOM 5310 N N . CYS A 1 658 ? 7.307 28.884 29.781 1.00 73.44 658 CYS A N 1
ATOM 5311 C CA . CYS A 1 658 ? 7.599 28.050 28.623 1.00 73.44 658 CYS A CA 1
ATOM 5312 C C . CYS A 1 658 ? 6.610 26.888 28.586 1.00 73.44 658 CYS A C 1
ATOM 5314 O O . CYS A 1 658 ? 6.071 26.486 29.625 1.00 73.44 658 CYS A O 1
ATOM 5316 N N . PHE A 1 659 ? 6.366 26.413 27.375 1.00 75.50 659 PHE A N 1
ATOM 5317 C CA . PHE A 1 659 ? 5.607 25.209 27.105 1.00 75.50 659 PHE A CA 1
ATOM 5318 C C . PHE A 1 659 ? 6.590 24.104 26.760 1.00 75.50 659 PHE A C 1
ATOM 5320 O O . PHE A 1 659 ? 7.656 24.376 26.204 1.00 75.50 659 PHE A O 1
ATOM 5327 N N . VAL A 1 660 ? 6.240 22.894 27.159 1.00 75.25 660 VAL A N 1
ATOM 5328 C CA . VAL A 1 660 ? 7.080 21.716 27.039 1.00 75.25 660 VAL A CA 1
ATOM 5329 C C . VAL A 1 660 ? 6.290 20.664 26.276 1.00 75.25 660 VAL A C 1
ATOM 5331 O O . VAL A 1 660 ? 5.105 20.465 26.556 1.00 75.25 660 VAL A O 1
ATOM 5334 N N . THR A 1 661 ? 6.956 20.026 25.317 1.00 69.00 661 THR A N 1
ATOM 5335 C CA . THR A 1 661 ? 6.379 18.976 24.478 1.00 69.00 661 THR A CA 1
ATOM 5336 C C . THR A 1 661 ? 7.360 17.816 24.380 1.00 69.00 661 THR A C 1
ATOM 5338 O O . THR A 1 661 ? 8.453 17.991 23.840 1.00 69.00 661 THR A O 1
ATOM 5341 N N . PHE A 1 662 ? 6.990 16.645 24.885 1.00 74.25 662 PHE A N 1
ATOM 5342 C CA . PHE A 1 662 ? 7.738 15.397 24.717 1.00 74.25 662 PHE A CA 1
ATOM 5343 C C . PHE A 1 662 ? 6.831 14.198 24.995 1.00 74.25 662 PHE A C 1
ATOM 5345 O O . PHE A 1 662 ? 5.875 14.320 25.758 1.00 74.25 662 PHE A O 1
ATOM 5352 N N . ASP A 1 663 ? 7.166 13.054 24.406 1.00 71.75 663 ASP A N 1
ATOM 5353 C CA . ASP A 1 663 ? 6.532 11.766 24.677 1.00 71.75 663 ASP A CA 1
ATOM 5354 C C . ASP A 1 663 ? 7.617 10.754 25.049 1.00 71.75 663 ASP A C 1
ATOM 5356 O O . ASP A 1 663 ? 8.575 10.561 24.300 1.00 71.75 663 ASP A O 1
ATOM 5360 N N . LEU A 1 664 ? 7.531 10.207 26.258 1.00 75.12 664 LEU A N 1
ATOM 5361 C CA . LEU A 1 664 ? 8.571 9.410 26.894 1.00 75.12 664 LEU A CA 1
ATOM 5362 C C . LEU A 1 664 ? 7.944 8.168 27.522 1.00 75.12 664 LEU A C 1
ATOM 5364 O O . LEU A 1 664 ? 7.034 8.285 28.343 1.00 75.12 664 LEU A O 1
ATOM 5368 N N . ASP A 1 665 ? 8.501 7.001 27.210 1.00 70.00 665 ASP A N 1
ATOM 5369 C CA . ASP A 1 665 ? 8.150 5.735 27.857 1.00 70.00 665 ASP A CA 1
ATOM 5370 C C . ASP A 1 665 ? 9.343 5.208 28.653 1.00 70.00 665 ASP A C 1
ATOM 5372 O O . ASP A 1 665 ? 10.488 5.375 28.234 1.00 70.00 665 ASP A O 1
ATOM 5376 N N . ASN A 1 666 ? 9.064 4.599 29.809 1.00 69.19 666 ASN A N 1
ATOM 5377 C CA . ASN A 1 666 ? 10.040 3.980 30.714 1.00 69.19 666 ASN A CA 1
ATOM 5378 C C . ASN A 1 666 ? 11.296 4.834 30.971 1.00 69.19 666 ASN A C 1
ATOM 5380 O O . ASN A 1 666 ? 12.417 4.335 31.010 1.00 69.19 666 ASN A O 1
ATOM 5384 N N . CYS A 1 667 ? 11.112 6.140 31.163 1.00 73.75 667 CYS A N 1
ATOM 5385 C CA . CYS A 1 667 ? 12.217 7.089 31.271 1.00 73.75 667 CYS A CA 1
ATOM 5386 C C . CYS A 1 667 ? 12.536 7.408 32.746 1.00 73.75 667 CYS A C 1
ATOM 5388 O O . CYS A 1 667 ? 11.602 7.652 33.528 1.00 73.75 667 CYS A O 1
ATOM 5390 N N . PRO A 1 668 ? 13.821 7.455 33.152 1.00 82.31 668 PRO A N 1
ATOM 5391 C CA . PRO A 1 668 ? 14.211 7.925 34.476 1.00 82.31 668 PRO A CA 1
ATOM 5392 C C . PRO A 1 668 ? 13.728 9.354 34.737 1.00 82.31 668 PRO A C 1
ATOM 5394 O O . PRO A 1 668 ? 13.825 10.240 33.885 1.00 82.31 668 PRO A O 1
ATOM 5397 N N . LEU A 1 669 ? 13.244 9.623 35.951 1.00 84.31 669 LEU A N 1
ATOM 5398 C CA . LEU A 1 669 ? 12.710 10.937 36.313 1.00 84.31 669 LEU A CA 1
ATOM 5399 C C . LEU A 1 669 ? 13.751 12.061 36.165 1.00 84.31 669 LEU A C 1
ATOM 5401 O O . LEU A 1 669 ? 13.392 13.208 35.890 1.00 84.31 669 LEU A O 1
ATOM 5405 N N . SER A 1 670 ? 15.037 11.751 36.327 1.00 83.19 670 SER A N 1
ATOM 5406 C CA . SER A 1 670 ? 16.148 12.684 36.109 1.00 83.19 670 SER A CA 1
ATOM 5407 C C . SER A 1 670 ? 16.201 13.199 34.670 1.00 83.19 670 SER A C 1
ATOM 5409 O O . SER A 1 670 ? 16.332 14.408 34.462 1.00 83.19 670 SER A O 1
ATOM 5411 N N . ASP A 1 671 ? 16.037 12.315 33.691 1.00 81.25 671 ASP A N 1
ATOM 5412 C CA . ASP A 1 671 ? 16.070 12.639 32.267 1.00 81.25 671 ASP A CA 1
ATOM 5413 C C . ASP A 1 671 ? 14.867 13.477 31.872 1.00 81.25 671 ASP A C 1
ATOM 5415 O O . ASP A 1 671 ? 15.027 14.528 31.250 1.00 81.25 671 ASP A O 1
ATOM 5419 N N . ILE A 1 672 ? 13.678 13.125 32.367 1.00 83.38 672 ILE A N 1
ATOM 5420 C CA . ILE A 1 672 ? 12.465 13.921 32.149 1.00 83.38 672 ILE A CA 1
ATOM 5421 C C . ILE A 1 672 ? 12.668 15.362 32.648 1.00 83.38 672 ILE A C 1
ATOM 5423 O O . ILE A 1 672 ? 12.346 16.331 31.951 1.00 83.38 672 ILE A O 1
ATOM 5427 N N . VAL A 1 673 ? 13.253 15.537 33.839 1.00 85.25 673 VAL A N 1
ATOM 5428 C CA . VAL A 1 673 ? 13.531 16.868 34.406 1.00 85.25 673 VAL A CA 1
ATOM 5429 C C . VAL A 1 673 ? 14.618 17.609 33.614 1.00 85.25 673 VAL A C 1
ATOM 5431 O O . VAL A 1 673 ? 14.491 18.819 33.396 1.00 85.25 673 VAL A O 1
ATOM 5434 N N . ARG A 1 674 ? 15.660 16.914 33.139 1.00 83.00 674 ARG A N 1
ATOM 5435 C CA . ARG A 1 674 ? 16.693 17.489 32.256 1.00 83.00 674 ARG A CA 1
ATOM 5436 C C . ARG A 1 674 ? 16.087 17.965 30.934 1.00 83.00 674 ARG A C 1
ATOM 5438 O O . ARG A 1 674 ? 16.383 19.080 30.502 1.00 83.00 674 ARG A O 1
ATOM 5445 N N . TYR A 1 675 ? 15.192 17.186 30.331 1.00 84.19 675 TYR A N 1
ATOM 5446 C CA . TYR A 1 675 ? 14.502 17.535 29.089 1.00 84.19 675 TYR A CA 1
ATOM 5447 C C . TYR A 1 675 ? 13.582 18.749 29.267 1.00 84.19 675 TYR A C 1
ATOM 5449 O O . TYR A 1 675 ? 13.624 19.676 28.451 1.00 84.19 675 TYR A O 1
ATOM 5457 N N . CYS A 1 676 ? 12.846 18.817 30.384 1.00 82.88 676 CYS A N 1
ATOM 5458 C CA . CYS A 1 676 ? 12.071 20.003 30.765 1.00 82.88 676 CYS A CA 1
ATOM 5459 C C . CYS A 1 676 ? 12.962 21.249 30.874 1.00 82.88 676 CYS A C 1
ATOM 5461 O O . CYS A 1 676 ? 12.631 22.311 30.342 1.00 82.88 676 CYS A O 1
ATOM 5463 N N . ALA A 1 677 ? 14.101 21.128 31.563 1.00 82.75 677 ALA A N 1
ATOM 5464 C CA . ALA A 1 677 ? 15.032 22.232 31.751 1.00 82.75 677 ALA A CA 1
ATOM 5465 C C . ALA A 1 677 ? 15.625 22.702 30.414 1.00 82.75 677 ALA A C 1
ATOM 5467 O O . ALA A 1 677 ? 15.675 23.906 30.163 1.00 82.75 677 ALA A O 1
ATOM 5468 N N . HIS A 1 678 ? 15.986 21.777 29.522 1.00 81.81 678 HIS A N 1
ATOM 5469 C CA . HIS A 1 678 ? 16.535 22.104 28.209 1.00 81.81 678 HIS A CA 1
ATOM 5470 C C . HIS A 1 678 ? 15.548 22.891 27.334 1.00 81.81 678 HIS A C 1
ATOM 5472 O O . HIS A 1 678 ? 15.899 23.968 26.844 1.00 81.81 678 HIS A O 1
ATOM 5478 N N . GLN A 1 679 ? 14.296 22.431 27.200 1.00 77.88 679 GLN A N 1
ATOM 5479 C CA . GLN A 1 679 ? 13.270 23.156 26.431 1.00 77.88 679 GLN A CA 1
ATOM 5480 C C . GLN A 1 679 ? 12.972 24.540 27.028 1.00 77.88 679 GLN A C 1
ATOM 5482 O O . GLN A 1 679 ? 12.749 25.513 26.307 1.00 77.88 679 GLN A O 1
ATOM 5487 N N . ALA A 1 680 ? 13.058 24.658 28.354 1.00 78.31 680 ALA A N 1
ATOM 5488 C CA . ALA A 1 680 ? 12.915 25.920 29.068 1.00 78.31 680 ALA A CA 1
ATOM 5489 C C . ALA A 1 680 ? 14.154 26.831 29.015 1.00 78.31 680 ALA A C 1
ATOM 5491 O O . ALA A 1 680 ? 14.083 27.964 29.502 1.00 78.31 680 ALA A O 1
ATOM 5492 N N . ARG A 1 681 ? 15.275 26.361 28.446 1.00 79.38 681 ARG A N 1
ATOM 5493 C CA . ARG A 1 681 ? 16.600 27.010 28.485 1.00 79.38 681 ARG A CA 1
ATOM 5494 C C . ARG A 1 681 ? 17.066 27.315 29.912 1.00 79.38 681 ARG A C 1
ATOM 5496 O O . ARG A 1 681 ? 17.606 28.384 30.184 1.00 79.38 681 ARG A O 1
ATOM 5503 N N . LEU A 1 682 ? 16.811 26.381 30.819 1.00 79.50 682 LEU A N 1
ATOM 5504 C CA . LEU A 1 682 ? 17.207 26.414 32.219 1.00 79.50 682 LEU A CA 1
ATOM 5505 C C . LEU A 1 682 ? 18.323 25.396 32.463 1.00 79.50 682 LEU A C 1
ATOM 5507 O O . LEU A 1 682 ? 18.422 24.371 31.789 1.00 79.50 682 LEU A O 1
ATOM 5511 N N . ARG A 1 683 ? 19.157 25.663 33.462 1.00 79.50 683 ARG A N 1
ATOM 5512 C CA . ARG A 1 683 ? 20.104 24.694 34.015 1.00 79.50 683 ARG A CA 1
ATOM 5513 C C . ARG A 1 683 ? 19.419 23.919 35.130 1.00 79.50 683 ARG A C 1
ATOM 5515 O O . ARG A 1 683 ? 18.695 24.513 35.921 1.00 79.50 683 ARG A O 1
ATOM 5522 N N . VAL A 1 684 ? 19.669 22.618 35.218 1.00 83.31 684 VAL A N 1
ATOM 5523 C CA . VAL A 1 684 ? 19.201 21.784 36.331 1.00 83.31 684 VAL A CA 1
ATOM 5524 C C . VAL A 1 684 ? 20.369 21.434 37.247 1.00 83.31 684 VAL A C 1
ATOM 5526 O O . VAL A 1 684 ? 21.467 21.140 36.778 1.00 83.31 684 VAL A O 1
ATOM 5529 N N . ARG A 1 685 ? 20.133 21.481 38.560 1.00 82.88 685 ARG A N 1
ATOM 5530 C CA . ARG A 1 685 ? 21.031 20.951 39.589 1.00 82.88 685 ARG A CA 1
ATOM 5531 C C . ARG A 1 685 ? 20.239 20.025 40.503 1.00 82.88 685 ARG A C 1
ATOM 5533 O O . ARG A 1 685 ? 19.220 20.441 41.050 1.00 82.88 685 ARG A O 1
ATOM 5540 N N . PHE A 1 686 ? 20.723 18.803 40.692 1.00 82.50 686 PHE A N 1
ATOM 5541 C CA . PHE A 1 686 ? 20.123 17.829 41.603 1.00 82.50 686 PHE A CA 1
ATOM 5542 C C . PHE A 1 686 ? 20.833 17.875 42.958 1.00 82.50 686 PHE A C 1
ATOM 5544 O O . PHE A 1 686 ? 22.064 17.827 43.021 1.00 82.50 686 PHE A O 1
ATOM 5551 N N . VAL A 1 687 ? 20.062 18.006 44.038 1.00 80.50 687 VAL A N 1
ATOM 5552 C CA . VAL A 1 687 ? 20.546 18.070 45.421 1.00 80.50 687 VAL A CA 1
ATOM 5553 C C . VAL A 1 687 ? 19.645 17.190 46.293 1.00 80.50 687 VAL A C 1
ATOM 5555 O O . VAL A 1 687 ? 18.565 17.608 46.709 1.00 80.50 687 VAL A O 1
ATOM 5558 N N . GLY A 1 688 ? 20.076 15.957 46.572 1.00 79.00 688 GLY A N 1
ATOM 5559 C CA . GLY A 1 688 ? 19.265 14.988 47.320 1.00 79.00 688 GLY A CA 1
ATOM 5560 C C . GLY A 1 688 ? 17.952 14.676 46.591 1.00 79.00 688 GLY A C 1
ATOM 5561 O O . GLY A 1 688 ? 17.981 14.265 45.437 1.00 79.00 688 GLY A O 1
ATOM 5562 N N . ASN A 1 689 ? 16.808 14.928 47.238 1.00 81.94 689 ASN A N 1
ATOM 5563 C CA . ASN A 1 689 ? 15.470 14.750 46.646 1.00 81.94 689 ASN A CA 1
ATOM 5564 C C . ASN A 1 689 ? 14.940 16.013 45.936 1.00 81.94 689 ASN A C 1
ATOM 5566 O O . ASN A 1 689 ? 13.770 16.054 45.551 1.00 81.94 689 ASN A O 1
ATOM 5570 N N . GLU A 1 690 ? 15.750 17.066 45.788 1.00 84.56 690 GLU A N 1
ATOM 5571 C CA . GLU A 1 690 ? 15.338 18.314 45.141 1.00 84.56 690 GLU A CA 1
ATOM 5572 C C . GLU A 1 690 ? 16.062 18.535 43.804 1.00 84.56 690 GLU A C 1
ATOM 5574 O O . GLU A 1 690 ? 17.291 18.544 43.734 1.00 84.56 690 GLU A O 1
ATOM 5579 N N . ALA A 1 691 ? 15.292 18.780 42.743 1.00 86.12 691 ALA A N 1
ATOM 5580 C CA . ALA A 1 691 ? 15.782 19.268 41.461 1.00 86.12 691 ALA A CA 1
ATOM 5581 C C . ALA A 1 691 ? 15.540 20.779 41.355 1.00 86.12 691 ALA A C 1
ATOM 5583 O O . ALA A 1 691 ? 14.400 21.250 41.360 1.00 86.12 691 ALA A O 1
ATOM 5584 N N . ILE A 1 692 ? 16.616 21.554 41.254 1.00 85.81 692 ILE A N 1
ATOM 5585 C CA . ILE A 1 692 ? 16.577 23.015 41.187 1.00 85.81 692 ILE A CA 1
ATOM 5586 C C . ILE A 1 692 ? 16.817 23.445 39.741 1.00 85.81 692 ILE A C 1
ATOM 5588 O O . ILE A 1 692 ? 17.896 23.209 39.197 1.00 85.81 692 ILE A O 1
ATOM 5592 N N . LEU A 1 693 ? 15.822 24.093 39.129 1.00 84.00 693 LEU A N 1
ATOM 5593 C CA . LEU A 1 693 ? 15.952 24.708 37.812 1.00 84.00 693 LEU A CA 1
ATOM 5594 C C . LEU A 1 693 ? 16.352 26.183 37.976 1.00 84.00 693 LEU A C 1
ATOM 5596 O O . LEU A 1 693 ? 15.708 26.943 38.702 1.00 84.00 693 LEU A O 1
ATOM 5600 N N . GLU A 1 694 ? 17.409 26.602 37.287 1.00 82.94 694 GLU A N 1
ATOM 5601 C CA . GLU A 1 694 ? 18.005 27.941 37.357 1.00 82.94 694 GLU A CA 1
ATOM 5602 C C . GLU A 1 694 ? 18.142 28.541 35.948 1.00 82.94 694 GLU A C 1
ATOM 5604 O O . GLU A 1 694 ? 18.220 27.809 34.964 1.00 82.94 694 GLU A O 1
ATOM 5609 N N . LYS A 1 695 ? 18.117 29.875 35.834 1.00 76.19 695 LYS A N 1
ATOM 5610 C CA . LYS A 1 695 ? 18.278 30.577 34.547 1.00 76.19 695 LYS A CA 1
ATOM 5611 C C . LYS A 1 695 ? 19.727 30.646 34.092 1.00 76.19 695 LYS A C 1
ATOM 5613 O O . LYS A 1 695 ? 20.609 30.741 34.974 1.00 76.19 695 LYS A O 1
#

Sequence (695 aa):
MLLCLATTSQAKTELVTVPKRENVQLTIYNAADLTLVRDKRTLTLKKGTNRLEFSWANTLIDPTSLEMKPITHQKEVDIAVLTYPPRMKNLGIWEINSKFAGEVEFEITYFTSGISWRAFYMGTLTQDEKQMHLQGYVRVTNNSGEDYANAQVRLVVGEVRLEDRIEYLANRKAPYDDPITEAYEADVLERADIAYEGAEEEEDFFADDDDDDAFGGEDGESALDDESLDFKEIIKEGLSEYFLYTIDGRETIQNGWSKRLPSLDVNEIPIEKFITYFSESDDFDYTIGNLRFHNDEEHKLGETPLPEGTARIYRQTNASGNLTYVGYSELEYIPVNQEVSLGFDEIIISVNRKLMSLTYSNYEFDKKGNIATWDEQKVITFKLKNRERTAATYEVTEDFQYPNWDLKNSGDFGNYEKLDVRNARYTVTVPPNETKEFTATVTIHRSIHDPNPSENEGGEEEDFFADDDDDDAFGDDGDDVFDDDDDDLEEEAQPREDDASNHQNKMKRIIITKISFEETPVRTVFEYLKNRSRVLDPEQVGINFVTFLSPERGTTNREPTVTMDFDNIPLATAVHYICEQAELQYRADGDNIVVGTSLPPKQRQDQSTAVFDKLIVPKVSFEETPIKTVCEYLVNRSKVIDPNEHGVQIRLPKGVRCFVTFDLDNCPLSDIVRYCAHQARLRVRFVGNEAILEK